Protein AF-A0A0Q9QYK3-F1 (afdb_monomer_lite)

Secondary structure (DSSP, 8-state):
-------SB---S-SS--B-HHHHHHHHHHHHHHHHTT--EEEE--SS---TTSTTTTTT--GGGGGGGTTT-HHHHHHHHHHHHHHHTSB-TTTSSBGGG-TTEEEEESS-S--GGG-BGGGS-HHHHHHHHHHHHHHHHHTTPPP-SS--SBSTT--THHHHHHHHHHHHHHHHHHHHHHHIIIIIT---S-B----S---HHHHHHHHHH-SSEEEEE-SS--------TTS------TTTS--GGGTT-HHHHHHPPPSSTT--TTTT-GGGGGGG--SSS-EEEEEE---TT-TTTTHHHHHHHHHHHHHT-SEEEES-S-SSGGGGTS-PPTT-S-SS--TT-HHHHHHHHHHHHHHHTT-SPPPS---EEEEETTEEEEE---------

Foldseek 3Di:
DPPAPDAQWDPPLELQIDGDVVRLLVVLVVLLVCVVVVHADEDEQDQFDFNCSHPPQVQKAGTRQSLLCLLPPPSSLSSLLNSCCVQQVDQRPSVRRRNLPDPSYAEYQSAADNQLQAAFCVRTHPVNQVSCLVVLQVVCVVVVHHGDDGDDRHLVPDDDPVNVSVLVVSLVSLLVSLQVSVCCSCPVVPRPHWYANLAEDDDPSSLVSCVRRTQAAHYEFELADWPAFDDDVPRFATDDDCLQRPALVCLPPPVSQVRRDDPDPPDGSVVRRLLVCLQSHDDPGAYEHPEYAYWPPDPHRLVRLLRNLASCLQQVHPYHDYFDQDDDPCLQPDQDDRRGRGIRHCRNPVSNVNSNVSSCCSNPVSVDPHDQFRWHFDQDPVGTDTDTDGDDDDDD

Sequence (396 aa):
MQDWAPGIFVQNGSTTPQLNPDKLDRLEYFIAKLKSKGIYVTIDMFHLYDFKNIPGLGEYAEGYNSPYLLPLLPQALDMWKKIADTWLSHVNPYTGLALKNDPVLVGVSPWNEALLQNMSLSGMKAPLRDYLLQDFNQYLASLGKPTITNFPVSYWDAWGEIKDQLTAYYSNKTINVSNAMRTYLKDQLGINAPIGGLNYLISPNVNYWRDQASDVYETHAYYQFSNQRFTDSIGSGYQYHPLKEPRLSMAFNSATAANYPKDWPTDTHFGTYYPALSFRQPYAEPFLLTEFQDTQPFKGREEVGIFNGAIGAYQGWDMMNRYSFGRDAGDGYNNLKLGAPEEFSIAGEPLAIMSETEASVIFCNEAIQAASPKFVFVWNAHGLATKVQPRKATLM

Structure (mmCIF, N/CA/C/O backbone):
data_AF-A0A0Q9QYK3-F1
#
_entry.id   AF-A0A0Q9QYK3-F1
#
loop_
_atom_site.group_PDB
_atom_site.id
_atom_site.type_symbol
_atom_site.label_atom_id
_atom_site.label_alt_id
_atom_site.label_comp_id
_atom_site.label_asym_id
_atom_site.label_entity_id
_atom_site.label_seq_id
_atom_site.pdbx_PDB_ins_code
_atom_site.Cartn_x
_atom_site.Cartn_y
_atom_site.Cartn_z
_atom_site.occupancy
_atom_site.B_iso_or_equiv
_atom_site.auth_seq_id
_atom_site.auth_comp_id
_atom_site.auth_asym_id
_atom_site.auth_atom_id
_atom_site.pdbx_PDB_model_num
ATOM 1 N N . MET A 1 1 ? -23.610 -3.312 -15.655 1.00 29.64 1 MET A N 1
ATOM 2 C CA . MET A 1 1 ? -22.430 -3.059 -14.811 1.00 29.64 1 MET A CA 1
ATOM 3 C C . MET A 1 1 ? -22.931 -2.231 -13.655 1.00 29.64 1 MET A C 1
ATOM 5 O O . MET A 1 1 ? -23.353 -1.112 -13.898 1.00 29.64 1 MET A O 1
ATOM 9 N N . GLN A 1 2 ? -23.056 -2.811 -12.460 1.00 31.30 2 GLN A N 1
ATOM 10 C CA . GLN A 1 2 ? -23.239 -1.969 -11.282 1.00 31.30 2 GLN A CA 1
ATOM 11 C C . GLN A 1 2 ? -21.996 -1.088 -11.207 1.00 31.30 2 GLN A C 1
ATOM 13 O O . GLN A 1 2 ? -20.885 -1.618 -11.251 1.00 31.30 2 GLN A O 1
ATOM 18 N N . ASP A 1 3 ? -22.192 0.228 -11.180 1.00 43.81 3 ASP A N 1
ATOM 19 C CA . ASP A 1 3 ? -21.154 1.154 -10.753 1.00 43.81 3 ASP A CA 1
ATOM 20 C C . ASP A 1 3 ? -20.629 0.610 -9.424 1.00 43.81 3 ASP A C 1
ATOM 22 O O . ASP A 1 3 ? -21.392 0.462 -8.464 1.00 43.81 3 ASP A O 1
ATOM 26 N N . TRP A 1 4 ? -19.364 0.191 -9.414 1.00 44.41 4 TRP A N 1
ATOM 27 C CA . TRP A 1 4 ? -18.626 -0.162 -8.209 1.00 44.41 4 TRP A CA 1
ATOM 28 C C . TRP A 1 4 ? -19.011 0.841 -7.117 1.00 44.41 4 TRP A C 1
ATOM 30 O O . TRP A 1 4 ? -18.978 2.055 -7.332 1.00 44.41 4 TRP A O 1
ATOM 40 N N . ALA A 1 5 ? -19.530 0.340 -5.996 1.00 54.00 5 ALA A N 1
ATOM 41 C CA . ALA A 1 5 ? -20.154 1.215 -5.019 1.00 54.00 5 ALA A CA 1
ATOM 42 C C . ALA A 1 5 ? -19.116 2.251 -4.549 1.00 54.00 5 ALA A C 1
ATOM 44 O O . ALA A 1 5 ? -18.051 1.840 -4.083 1.00 54.00 5 ALA A O 1
ATOM 45 N N . PRO A 1 6 ? -19.397 3.565 -4.660 1.00 68.19 6 PRO A N 1
ATOM 46 C CA . PRO A 1 6 ? -18.454 4.585 -4.231 1.00 68.19 6 PRO A CA 1
ATOM 47 C C . PRO A 1 6 ? -18.109 4.340 -2.761 1.00 68.19 6 PRO A C 1
ATOM 49 O O . PRO A 1 6 ? -18.978 3.936 -1.975 1.00 68.19 6 PRO A O 1
ATOM 52 N N . GLY A 1 7 ? -16.834 4.542 -2.417 1.00 81.81 7 GLY A N 1
ATOM 53 C CA . GLY A 1 7 ? -16.347 4.459 -1.042 1.00 81.81 7 GLY A CA 1
ATOM 54 C C . GLY A 1 7 ? -17.047 5.466 -0.120 1.00 81.81 7 GLY A C 1
ATOM 55 O O . GLY A 1 7 ? -18.062 6.072 -0.457 1.00 81.81 7 GLY A O 1
ATOM 56 N N . ILE A 1 8 ? -16.493 5.704 1.064 1.00 91.81 8 ILE A N 1
ATOM 57 C CA . ILE A 1 8 ? -17.100 6.627 2.041 1.00 91.81 8 ILE A CA 1
ATOM 58 C C . ILE A 1 8 ? -17.103 8.105 1.606 1.00 91.81 8 ILE A C 1
ATOM 60 O O . ILE A 1 8 ? -17.629 8.938 2.333 1.00 91.81 8 ILE A O 1
ATOM 64 N N . PHE A 1 9 ? -16.553 8.444 0.437 1.00 92.06 9 PHE A N 1
ATOM 65 C CA . PHE A 1 9 ? -16.518 9.801 -0.108 1.00 92.06 9 PHE A CA 1
ATOM 66 C C . PHE A 1 9 ? -17.396 9.949 -1.352 1.00 92.06 9 PHE A C 1
ATOM 68 O O . PHE A 1 9 ? -17.470 9.063 -2.205 1.00 92.06 9 PHE A O 1
ATOM 75 N N . VAL A 1 10 ? -18.023 11.116 -1.484 1.00 91.12 10 VAL A N 1
ATOM 76 C CA . VAL A 1 10 ? -18.776 11.515 -2.673 1.00 91.12 10 VAL A CA 1
ATOM 77 C C . VAL A 1 10 ? -17.813 12.038 -3.741 1.00 91.12 10 VAL A C 1
ATOM 79 O O . VAL A 1 10 ? -17.079 12.997 -3.513 1.00 91.12 10 VAL A O 1
ATOM 82 N N . GLN A 1 11 ? -17.862 11.453 -4.938 1.00 87.00 11 GLN A N 1
ATOM 83 C CA . GLN A 1 11 ? -17.072 11.878 -6.101 1.00 87.00 11 GLN A CA 1
ATOM 84 C C . GLN A 1 11 ? -17.740 13.055 -6.836 1.00 87.00 11 GLN A C 1
ATOM 86 O O . GLN A 1 11 ? -18.218 12.927 -7.960 1.00 87.00 11 GLN A O 1
ATOM 91 N N . ASN A 1 12 ? -17.808 14.212 -6.173 1.00 84.88 12 ASN A N 1
ATOM 92 C CA . ASN A 1 12 ? -18.510 15.415 -6.650 1.00 84.88 12 ASN A CA 1
ATOM 93 C C . ASN A 1 12 ? -17.634 16.391 -7.467 1.00 84.88 12 ASN A C 1
ATOM 95 O O . ASN A 1 12 ? -18.118 17.447 -7.868 1.00 84.88 12 ASN A O 1
ATOM 99 N N . GLY A 1 13 ? -16.350 16.080 -7.678 1.00 88.69 13 GLY A N 1
ATOM 100 C CA . GLY A 1 13 ? -15.408 16.971 -8.367 1.00 88.69 13 GLY A CA 1
ATOM 101 C C . GLY A 1 13 ? -15.002 18.223 -7.572 1.00 88.69 13 GLY A C 1
ATOM 102 O O . GLY A 1 13 ? -14.495 19.183 -8.142 1.00 88.69 13 GLY A O 1
ATOM 103 N N . SER A 1 14 ? -15.229 18.244 -6.257 1.00 91.75 14 SER A N 1
ATOM 104 C CA . SER A 1 14 ? -14.859 19.355 -5.378 1.00 91.75 14 SER A CA 1
ATOM 105 C C . SER A 1 14 ? -13.476 19.156 -4.759 1.00 91.75 14 SER A C 1
ATOM 107 O O . SER A 1 14 ? -13.113 18.054 -4.358 1.00 91.75 14 SER A O 1
ATOM 109 N N . THR A 1 15 ? -12.731 20.248 -4.571 1.00 93.38 15 THR A N 1
ATOM 110 C CA . THR A 1 15 ? -11.494 20.266 -3.762 1.00 93.38 15 THR A CA 1
ATOM 111 C C . THR A 1 15 ? -11.761 20.310 -2.250 1.00 93.38 15 THR A C 1
ATOM 113 O O . THR A 1 15 ? -10.822 20.428 -1.454 1.00 93.38 15 THR A O 1
ATOM 116 N N . THR A 1 16 ? -13.034 20.226 -1.856 1.00 94.94 16 THR A N 1
ATOM 117 C CA . THR A 1 16 ? -13.504 20.008 -0.486 1.00 94.94 16 THR A CA 1
ATOM 118 C C . THR A 1 16 ? -14.170 18.631 -0.423 1.00 94.94 16 THR A C 1
ATOM 120 O O . THR A 1 16 ? -15.274 18.479 -0.963 1.00 94.94 16 THR A O 1
ATOM 123 N N . PRO A 1 17 ? -13.526 17.633 0.208 1.00 93.44 17 PRO A N 1
ATOM 124 C CA . PRO A 1 17 ? -14.074 16.288 0.343 1.00 93.44 17 PRO A CA 1
ATOM 125 C C . PRO A 1 17 ? -15.424 16.294 1.062 1.00 93.44 17 PRO A C 1
ATOM 127 O O . PRO A 1 17 ? -15.648 17.070 1.989 1.00 93.44 17 PRO A O 1
ATOM 130 N N . GLN A 1 18 ? -16.323 15.409 0.641 1.00 94.25 18 GLN A N 1
ATOM 131 C CA . GLN A 1 18 ? -17.619 15.207 1.284 1.00 94.25 18 GLN A CA 1
ATOM 132 C C . GLN A 1 18 ? -17.818 13.725 1.567 1.00 94.25 18 GLN A C 1
ATOM 134 O O . GLN A 1 18 ? -17.600 12.890 0.689 1.00 94.25 18 GLN A O 1
ATOM 139 N N . LEU A 1 19 ? -18.237 13.407 2.789 1.00 94.88 19 LEU A N 1
ATOM 140 C CA . LEU A 1 19 ? -18.537 12.040 3.193 1.00 94.88 19 LEU A CA 1
ATOM 141 C C . LEU A 1 19 ? -19.908 11.621 2.658 1.00 94.88 19 LEU A C 1
ATOM 143 O O . LEU A 1 19 ? -20.856 12.405 2.647 1.00 94.88 19 LEU A O 1
ATOM 147 N N . ASN A 1 20 ? -20.009 10.371 2.220 1.00 94.25 20 ASN A N 1
ATOM 148 C CA . ASN A 1 20 ? -21.273 9.733 1.901 1.00 94.25 20 ASN A CA 1
ATOM 149 C C . ASN A 1 20 ? -21.895 9.216 3.213 1.00 94.25 20 ASN A C 1
ATOM 151 O O . ASN A 1 20 ? -21.353 8.261 3.777 1.00 94.25 20 ASN A O 1
ATOM 155 N N . PRO A 1 21 ? -23.009 9.801 3.695 1.00 94.88 21 PRO A N 1
ATOM 156 C CA . PRO A 1 21 ? -23.555 9.478 5.012 1.00 94.88 21 PRO A CA 1
ATOM 157 C C . PRO A 1 21 ? -23.968 8.007 5.134 1.00 94.88 21 PRO A C 1
ATOM 159 O O . PRO A 1 21 ? -23.659 7.375 6.136 1.00 94.88 21 PRO A O 1
ATOM 162 N N . ASP A 1 22 ? -24.572 7.423 4.095 1.00 93.12 22 ASP A N 1
ATOM 163 C CA . ASP A 1 22 ? -25.049 6.034 4.132 1.00 93.12 22 ASP A CA 1
ATOM 164 C C . ASP A 1 22 ? -23.900 5.019 4.164 1.00 93.12 22 ASP A C 1
ATOM 166 O O . ASP A 1 22 ? -24.022 3.932 4.732 1.00 93.12 22 ASP A O 1
ATOM 170 N N . LYS A 1 23 ? -22.783 5.330 3.495 1.00 92.06 23 LYS A N 1
ATOM 171 C CA . LYS A 1 23 ? -21.592 4.466 3.485 1.00 92.06 23 LYS A CA 1
ATOM 172 C C . LYS A 1 23 ? -20.792 4.620 4.766 1.00 92.06 23 LYS A C 1
ATOM 174 O O . LYS A 1 23 ? -20.325 3.617 5.306 1.00 92.06 23 LYS A O 1
ATOM 179 N N . LEU A 1 24 ? -20.661 5.857 5.237 1.00 95.56 24 LEU A N 1
ATOM 180 C CA . LEU A 1 24 ? -19.980 6.165 6.479 1.00 95.56 24 LEU A CA 1
ATOM 181 C C . LEU A 1 24 ? -20.694 5.513 7.666 1.00 95.56 24 LEU A C 1
ATOM 183 O O . LEU A 1 24 ? -20.035 4.812 8.422 1.00 95.56 24 LEU A O 1
ATOM 187 N N . ASP A 1 25 ? -22.023 5.624 7.758 1.00 96.81 25 ASP A N 1
ATOM 188 C CA . ASP A 1 25 ? -22.822 5.008 8.827 1.00 96.81 25 ASP A CA 1
ATOM 189 C C . ASP A 1 25 ? -22.571 3.494 8.947 1.00 96.81 25 ASP A C 1
ATOM 191 O O . ASP A 1 25 ? -22.323 2.982 10.038 1.00 96.81 25 ASP A O 1
ATOM 195 N N . ARG A 1 26 ? -22.524 2.773 7.817 1.00 94.56 26 ARG A N 1
ATOM 196 C CA . ARG A 1 26 ? -22.238 1.326 7.795 1.00 94.56 26 ARG A CA 1
ATOM 197 C C . ARG A 1 26 ? -20.837 0.999 8.305 1.00 94.56 26 ARG A C 1
ATOM 199 O O . ARG A 1 26 ? -20.679 0.054 9.079 1.00 94.56 26 ARG A O 1
ATOM 206 N N . LEU A 1 27 ? -19.828 1.750 7.858 1.00 94.88 27 LEU A N 1
ATOM 207 C CA . LEU A 1 27 ? -18.443 1.557 8.291 1.00 94.88 27 LEU A CA 1
ATOM 208 C C . LEU A 1 27 ? -18.290 1.880 9.781 1.00 94.88 27 LEU A C 1
ATOM 210 O O . LEU A 1 27 ? -17.687 1.114 10.527 1.00 94.88 27 LEU A O 1
ATOM 214 N N . GLU A 1 28 ? -18.870 2.986 10.229 1.00 97.62 28 GLU A N 1
ATOM 215 C CA . GLU A 1 28 ? -18.795 3.451 11.609 1.00 97.62 28 GLU A CA 1
ATOM 216 C C . GLU A 1 28 ? -19.538 2.526 12.574 1.00 97.62 28 GLU A C 1
ATOM 218 O O . GLU A 1 28 ? -19.016 2.224 13.653 1.00 97.62 28 GLU A O 1
ATOM 223 N N . TYR A 1 29 ? -20.695 1.998 12.168 1.00 98.12 29 TYR A N 1
ATOM 224 C CA . TYR A 1 29 ? -21.390 0.946 12.903 1.00 98.12 29 TYR A CA 1
ATOM 225 C C . TYR A 1 29 ? -20.541 -0.324 12.997 1.00 98.12 29 TYR A C 1
ATOM 227 O O . TYR A 1 29 ? -20.435 -0.919 14.072 1.00 98.12 29 TYR A O 1
ATOM 235 N N . PHE A 1 30 ? -19.903 -0.735 11.896 1.00 96.50 30 PHE A N 1
ATOM 236 C CA . PHE A 1 30 ? -19.028 -1.904 11.884 1.00 96.50 30 PHE A CA 1
ATOM 237 C C . PHE A 1 30 ? -17.839 -1.732 12.838 1.00 96.50 30 PHE A C 1
ATOM 239 O O . PHE A 1 30 ? -17.637 -2.582 13.706 1.00 96.50 30 PHE A O 1
ATOM 246 N N . ILE A 1 31 ? -17.132 -0.599 12.776 1.00 98.12 31 ILE A N 1
ATOM 247 C CA . ILE A 1 31 ? -16.040 -0.262 13.704 1.00 98.12 31 ILE A CA 1
ATOM 248 C C . ILE A 1 31 ? -16.537 -0.271 15.155 1.00 98.12 31 ILE A C 1
ATOM 250 O O . ILE A 1 31 ? -15.885 -0.844 16.027 1.00 98.12 31 ILE A O 1
ATOM 254 N N . ALA A 1 32 ? -17.717 0.290 15.433 1.00 98.56 32 ALA A N 1
ATOM 255 C CA . ALA A 1 32 ? -18.291 0.274 16.777 1.00 98.56 32 ALA A CA 1
ATOM 256 C C . ALA A 1 32 ? -18.587 -1.152 17.274 1.00 98.56 32 ALA A C 1
ATOM 258 O O . ALA A 1 32 ? -18.394 -1.452 18.457 1.00 98.56 32 ALA A O 1
ATOM 259 N N . LYS A 1 33 ? -19.018 -2.059 16.387 1.00 98.38 33 LYS A N 1
ATOM 260 C CA . LYS A 1 33 ? -19.218 -3.474 16.729 1.00 98.38 33 LYS A CA 1
ATOM 261 C C . LYS A 1 33 ? -17.909 -4.204 16.977 1.00 98.38 33 LYS A C 1
ATOM 263 O O . LYS A 1 33 ? -17.840 -4.903 17.988 1.00 98.38 33 LYS A O 1
ATOM 268 N N . LEU A 1 34 ? -16.887 -3.992 16.151 1.00 97.94 34 LEU A N 1
ATOM 269 C CA . LEU A 1 34 ? -15.541 -4.520 16.392 1.00 97.94 34 LEU A CA 1
ATOM 270 C C . LEU A 1 34 ? -15.011 -4.050 17.753 1.00 97.94 34 LEU A C 1
ATOM 272 O O . LEU A 1 34 ? -14.689 -4.874 18.611 1.00 97.94 34 LEU A O 1
ATOM 276 N N . LYS A 1 35 ? -15.088 -2.742 18.020 1.00 98.00 35 LYS A N 1
ATOM 277 C CA . LYS A 1 35 ? -14.704 -2.140 19.301 1.00 98.00 35 LYS A CA 1
ATOM 278 C C . LYS A 1 35 ? -15.437 -2.762 20.488 1.00 98.00 35 LYS A C 1
ATOM 280 O O . LYS A 1 35 ? -14.810 -3.108 21.485 1.00 98.00 35 LYS A O 1
ATOM 285 N N . SER A 1 36 ? -16.754 -2.966 20.386 1.00 97.94 36 SER A N 1
ATOM 286 C CA . SER A 1 36 ? -17.555 -3.588 21.458 1.00 97.94 36 SER A CA 1
ATOM 287 C C . SER A 1 36 ? -17.149 -5.032 21.786 1.00 97.94 36 SER A C 1
ATOM 289 O O . SER A 1 36 ? -17.568 -5.577 22.807 1.00 97.94 36 SER A O 1
ATOM 291 N N . LYS A 1 37 ? -16.356 -5.660 20.910 1.00 97.88 37 LYS A N 1
ATOM 292 C CA . LYS A 1 37 ? -15.805 -7.008 21.058 1.00 97.88 37 LYS A CA 1
ATOM 293 C C . LYS A 1 37 ? -14.301 -7.014 21.340 1.00 97.88 37 LYS A C 1
ATOM 295 O O . LYS A 1 37 ? -13.725 -8.092 21.394 1.00 97.88 37 LYS A O 1
ATOM 300 N N . GLY A 1 38 ? -13.680 -5.848 21.533 1.00 96.38 38 GLY A N 1
ATOM 301 C CA . GLY A 1 38 ? -12.234 -5.735 21.732 1.00 96.38 38 GLY A CA 1
ATOM 302 C C . GLY A 1 38 ? -11.418 -6.029 20.471 1.00 96.38 38 GLY A C 1
ATOM 303 O O . GLY A 1 38 ? -10.250 -6.382 20.580 1.00 96.38 38 GLY A O 1
ATOM 304 N N . ILE A 1 39 ? -12.026 -5.916 19.287 1.00 95.62 39 ILE A N 1
ATOM 305 C CA . ILE A 1 39 ? -11.339 -6.082 18.005 1.00 95.62 39 ILE A CA 1
ATOM 306 C C . ILE A 1 39 ? -10.904 -4.700 17.519 1.00 95.62 39 ILE A C 1
ATOM 308 O O . ILE A 1 39 ? -11.733 -3.800 17.357 1.00 95.62 39 ILE A O 1
ATOM 312 N N . TYR A 1 40 ? -9.602 -4.547 17.309 1.00 95.94 40 TYR A N 1
ATOM 313 C CA . TYR A 1 40 ? -8.972 -3.323 16.826 1.00 95.94 40 TYR A CA 1
ATOM 314 C C . TYR A 1 40 ? -8.988 -3.254 15.296 1.00 95.94 40 TYR A C 1
ATOM 316 O O . TYR A 1 40 ? -9.207 -4.259 14.620 1.00 95.94 40 TYR A O 1
ATOM 324 N N . VAL A 1 41 ? -8.759 -2.062 14.746 1.00 96.25 41 VAL A N 1
ATOM 325 C CA . VAL A 1 41 ? -8.758 -1.818 13.301 1.00 96.25 41 VAL A CA 1
ATOM 326 C C . VAL A 1 41 ? -7.456 -1.178 12.843 1.00 96.25 41 VAL A C 1
ATOM 328 O O . VAL A 1 41 ? -6.934 -0.256 13.472 1.00 96.25 41 VAL A O 1
ATOM 331 N N . THR A 1 42 ? -6.974 -1.636 11.693 1.00 94.81 42 THR A N 1
ATOM 332 C CA . THR A 1 42 ? -6.018 -0.904 10.864 1.00 94.81 42 THR A CA 1
ATOM 333 C C . THR A 1 42 ? -6.737 -0.398 9.631 1.00 94.81 42 THR A C 1
ATOM 335 O O . THR A 1 42 ? -7.579 -1.109 9.081 1.00 94.81 42 THR A O 1
ATOM 338 N N . ILE A 1 43 ? -6.415 0.809 9.185 1.00 93.69 43 ILE A N 1
ATOM 339 C CA . ILE A 1 43 ? -7.058 1.397 8.009 1.00 93.69 43 ILE A CA 1
ATOM 340 C C . ILE A 1 43 ? -6.042 1.649 6.909 1.00 93.69 43 ILE A C 1
ATOM 342 O O . ILE A 1 43 ? -4.946 2.140 7.172 1.00 93.69 43 ILE A O 1
ATOM 346 N N . ASP A 1 44 ? -6.454 1.374 5.677 1.00 91.25 44 ASP A N 1
ATOM 347 C CA . ASP A 1 44 ? -5.857 1.988 4.503 1.00 91.25 44 ASP A CA 1
ATOM 348 C C . ASP A 1 44 ? -6.697 3.197 4.098 1.00 91.25 44 ASP A C 1
ATOM 350 O O . ASP A 1 44 ? -7.910 3.096 3.889 1.00 91.25 44 ASP A O 1
ATOM 354 N N . MET A 1 45 ? -6.065 4.364 4.059 1.00 88.62 45 MET A N 1
ATOM 355 C CA . MET A 1 45 ? -6.756 5.619 3.799 1.00 88.62 45 MET A CA 1
ATOM 356 C C . MET A 1 45 ? -6.935 5.911 2.318 1.00 88.62 45 MET A C 1
ATOM 358 O O . MET A 1 45 ? -7.871 6.625 1.947 1.00 88.62 45 MET A O 1
ATOM 362 N N . PHE A 1 46 ? -6.010 5.446 1.478 1.00 86.12 46 PHE A N 1
ATOM 363 C CA . PHE A 1 46 ? -5.895 5.948 0.120 1.00 86.12 46 PHE A CA 1
ATOM 364 C C . PHE A 1 46 ? -5.352 4.886 -0.836 1.00 86.12 46 PHE A C 1
ATOM 366 O O . PHE A 1 46 ? -4.151 4.798 -1.094 1.00 86.12 46 PHE A O 1
ATOM 373 N N . HIS A 1 47 ? -6.286 4.152 -1.442 1.00 82.56 47 HIS A N 1
ATOM 374 C CA . HIS A 1 47 ? -6.016 3.244 -2.556 1.00 82.56 47 HIS A CA 1
ATOM 375 C C . HIS A 1 47 ? -6.765 3.659 -3.835 1.00 82.56 47 HIS A C 1
ATOM 377 O O . HIS A 1 47 ? -6.140 3.933 -4.853 1.00 82.56 47 HIS A O 1
ATOM 383 N N . LEU A 1 48 ? -8.102 3.764 -3.782 1.00 82.00 48 LEU A N 1
ATOM 384 C CA . LEU A 1 48 ? -8.964 3.930 -4.972 1.00 82.00 48 LEU A CA 1
ATOM 385 C C . LEU A 1 48 ? -9.678 5.281 -5.066 1.00 82.00 48 LEU A C 1
ATOM 387 O O . LEU A 1 48 ? -10.701 5.401 -5.743 1.00 82.00 48 LEU A O 1
ATOM 391 N N . TYR A 1 49 ? -9.191 6.305 -4.368 1.00 87.75 49 TYR A N 1
ATOM 392 C CA . TYR A 1 49 ? -9.786 7.629 -4.503 1.00 87.75 49 TYR A CA 1
ATOM 393 C C . TYR A 1 49 ? -9.384 8.237 -5.853 1.00 87.75 49 TYR A C 1
ATOM 395 O O . TYR A 1 49 ? -8.220 8.565 -6.088 1.00 87.75 49 TYR A O 1
ATOM 403 N N . ASP A 1 50 ? -10.367 8.393 -6.737 1.00 91.62 50 ASP A N 1
ATOM 404 C CA . ASP A 1 50 ? -10.166 8.905 -8.089 1.00 91.62 50 ASP A CA 1
ATOM 405 C C . ASP A 1 50 ? -10.115 10.443 -8.103 1.00 91.62 50 ASP A C 1
ATOM 407 O O . ASP A 1 50 ? -11.002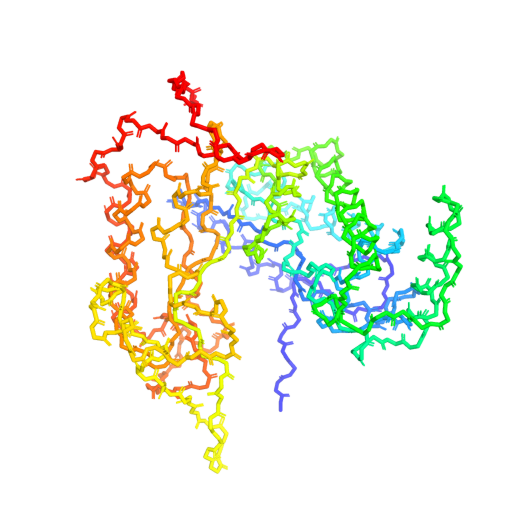 11.123 -7.587 1.00 91.62 50 ASP A O 1
ATOM 411 N N . PHE A 1 51 ? -9.081 11.007 -8.724 1.00 93.50 51 PHE A N 1
ATOM 412 C CA . PHE A 1 51 ? -8.940 12.448 -8.925 1.00 93.50 51 PHE A CA 1
ATOM 413 C C . PHE A 1 51 ? -9.499 12.947 -10.261 1.00 93.50 51 PHE A C 1
ATOM 415 O O . PHE A 1 51 ? -9.419 14.145 -10.528 1.00 93.50 51 PHE A O 1
ATOM 422 N N . LYS A 1 52 ? -10.102 12.081 -11.085 1.00 92.69 52 LYS A N 1
ATOM 423 C CA . LYS A 1 52 ? -10.615 12.386 -12.431 1.00 92.69 52 LYS A CA 1
ATOM 424 C C . LYS A 1 52 ? -11.380 13.701 -12.547 1.00 92.69 52 LYS A C 1
ATOM 426 O O . LYS A 1 52 ? -11.201 14.423 -13.524 1.00 92.69 52 LYS A O 1
ATOM 431 N N . ASN A 1 53 ? -12.224 14.005 -11.562 1.00 92.31 53 ASN A N 1
ATOM 432 C CA . ASN A 1 53 ? -13.078 15.193 -11.566 1.00 92.31 53 ASN A CA 1
ATOM 433 C C . ASN A 1 53 ? -12.555 16.324 -10.669 1.00 92.31 53 ASN A C 1
ATOM 435 O O . ASN A 1 53 ? -13.228 17.340 -10.538 1.00 92.31 53 ASN A O 1
ATOM 439 N N . ILE A 1 54 ? -11.392 16.166 -10.030 1.00 95.44 54 ILE A N 1
ATOM 440 C CA . ILE A 1 54 ? -10.834 17.162 -9.113 1.00 95.44 54 ILE A CA 1
ATOM 441 C C . ILE A 1 54 ? -10.052 18.217 -9.916 1.00 95.44 54 ILE A C 1
ATOM 443 O O . ILE A 1 54 ? -9.077 17.861 -10.590 1.00 95.44 54 ILE A O 1
ATOM 447 N N . PRO A 1 55 ? -10.431 19.509 -9.852 1.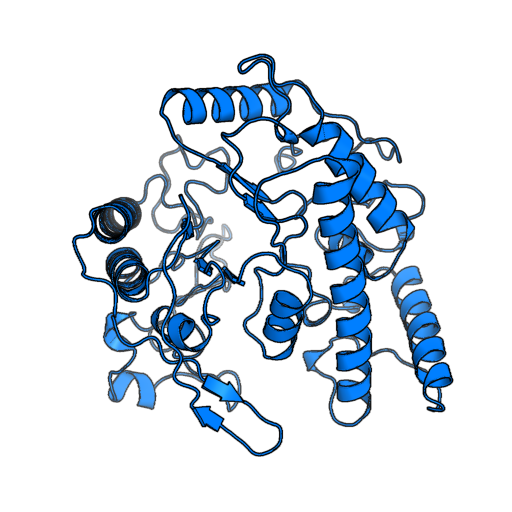00 94.69 55 PRO A N 1
ATOM 448 C CA . PRO A 1 55 ? -9.720 20.585 -10.536 1.00 94.69 55 PRO A CA 1
ATOM 449 C C . PRO A 1 55 ? -8.230 20.606 -10.184 1.00 94.69 55 PRO A C 1
ATOM 451 O O . PRO A 1 55 ? -7.863 20.525 -9.013 1.00 94.69 55 PRO A O 1
ATOM 454 N N . GLY A 1 56 ? -7.373 20.700 -11.203 1.00 94.62 56 GLY A N 1
ATOM 455 C CA . GLY A 1 56 ? -5.915 20.664 -11.051 1.00 94.62 56 GLY A CA 1
ATOM 456 C C . GLY A 1 56 ? -5.316 19.266 -10.849 1.00 94.62 56 GLY A C 1
ATOM 457 O O . GLY A 1 56 ? -4.102 19.133 -10.779 1.00 94.62 56 GLY A O 1
ATOM 458 N N . LEU A 1 57 ? -6.114 18.199 -10.749 1.00 96.81 57 LEU A N 1
ATOM 459 C CA . LEU A 1 57 ? -5.596 16.827 -10.619 1.00 96.81 57 LEU A CA 1
ATOM 460 C C . LEU A 1 57 ? -6.105 15.908 -11.727 1.00 96.81 57 LEU A C 1
ATOM 462 O O . LEU A 1 57 ? -5.327 15.151 -12.307 1.00 96.81 57 LEU A O 1
ATOM 466 N N . GLY A 1 58 ? -7.386 16.021 -12.079 1.00 96.19 58 GLY A N 1
ATOM 467 C CA . GLY A 1 58 ? -8.023 15.183 -13.093 1.00 96.19 58 GLY A CA 1
ATOM 468 C C . GLY A 1 58 ? -7.434 15.317 -14.498 1.00 96.19 58 GLY A C 1
ATOM 469 O O . GLY A 1 58 ? -7.594 14.419 -15.322 1.00 96.19 58 GLY A O 1
ATOM 470 N N . GLU A 1 59 ? -6.712 16.401 -14.785 1.00 96.56 59 GLU A N 1
ATOM 471 C CA . GLU A 1 59 ? -5.988 16.594 -16.050 1.00 96.56 59 GLU A CA 1
ATOM 472 C C . GLU A 1 59 ? -4.718 15.730 -16.168 1.00 96.56 59 GLU A C 1
ATOM 474 O O . GLU A 1 59 ? -4.258 15.468 -17.279 1.00 96.56 59 GLU A O 1
ATOM 479 N N . TYR A 1 60 ? -4.187 15.240 -15.042 1.00 97.19 60 TYR A N 1
ATOM 480 C CA . TYR A 1 60 ? -2.933 14.487 -14.972 1.00 97.19 60 TYR A CA 1
ATOM 481 C C . TYR A 1 60 ? -3.150 12.968 -14.948 1.00 97.19 60 TYR A C 1
ATOM 483 O O . TYR A 1 60 ? -2.450 12.228 -15.644 1.00 97.19 60 TYR A O 1
ATOM 491 N N . ALA A 1 61 ? -4.132 12.493 -14.177 1.00 95.50 61 ALA A N 1
ATOM 492 C CA . ALA A 1 61 ? -4.437 11.070 -14.030 1.00 95.50 61 ALA A CA 1
ATOM 493 C C . ALA A 1 61 ? -5.895 10.828 -13.604 1.00 95.50 61 ALA A C 1
ATOM 495 O O . ALA A 1 61 ? -6.584 11.738 -13.146 1.00 95.50 61 ALA A O 1
ATOM 496 N N . GLU A 1 62 ? -6.357 9.587 -13.752 1.00 93.94 62 GLU A N 1
ATOM 497 C CA . GLU A 1 62 ? -7.678 9.122 -13.314 1.00 93.94 62 GLU A CA 1
ATOM 498 C C . GLU A 1 62 ? -7.640 7.654 -12.869 1.00 93.94 62 GLU A C 1
ATOM 500 O O . GLU A 1 62 ? -6.697 6.921 -13.185 1.00 93.94 62 GLU A O 1
ATOM 505 N N . GLY A 1 63 ? -8.670 7.225 -12.144 1.00 90.81 63 GLY A N 1
ATOM 506 C CA . GLY A 1 63 ? -8.828 5.869 -11.628 1.00 90.81 63 GLY A CA 1
ATOM 507 C C . GLY A 1 63 ? -7.643 5.429 -10.766 1.00 90.81 63 GLY A C 1
ATOM 508 O O . GLY A 1 63 ? -7.126 6.190 -9.949 1.00 90.81 63 GLY A O 1
ATOM 509 N N . TYR A 1 64 ? -7.165 4.206 -11.003 1.00 89.94 64 TYR A N 1
ATOM 510 C CA . TYR A 1 64 ? -6.007 3.616 -10.316 1.00 89.94 64 TYR A CA 1
ATOM 511 C C . TYR A 1 64 ? -4.698 4.398 -10.502 1.00 89.94 64 TYR A C 1
ATOM 513 O O . TYR A 1 64 ? -3.736 4.159 -9.780 1.00 89.94 64 TYR A O 1
ATOM 521 N N . ASN A 1 65 ? -4.646 5.344 -11.446 1.00 93.50 65 ASN A N 1
ATOM 522 C CA . ASN A 1 65 ? -3.463 6.167 -11.659 1.00 93.50 65 ASN A CA 1
ATOM 523 C C . ASN A 1 65 ? -3.431 7.429 -10.778 1.00 93.50 65 ASN A C 1
ATOM 525 O O . ASN A 1 65 ? -2.376 8.042 -10.629 1.00 93.50 65 ASN A O 1
ATOM 529 N N . SER A 1 66 ? -4.559 7.832 -10.184 1.00 94.44 66 SER A N 1
ATOM 530 C CA . SER A 1 66 ? -4.646 9.038 -9.351 1.00 94.44 66 SER A CA 1
ATOM 531 C C . SER A 1 66 ? -3.709 9.045 -8.132 1.00 94.44 66 SER A C 1
ATOM 533 O O . SER A 1 66 ? -3.091 10.086 -7.893 1.00 94.44 66 SER A O 1
ATOM 535 N N . PRO A 1 67 ? -3.512 7.936 -7.391 1.00 93.69 67 PRO A N 1
ATOM 536 C CA . PRO A 1 67 ? -2.592 7.919 -6.253 1.00 93.69 67 PRO A CA 1
ATOM 537 C C . PRO A 1 67 ? -1.126 8.225 -6.607 1.00 93.69 67 PRO A C 1
ATOM 539 O O . PRO A 1 67 ? -0.405 8.754 -5.765 1.00 93.69 67 PRO A O 1
ATOM 542 N N . TYR A 1 68 ? -0.677 7.982 -7.846 1.00 95.38 68 TYR A N 1
ATOM 543 C CA . TYR A 1 68 ? 0.690 8.331 -8.268 1.00 95.38 68 TYR A CA 1
ATOM 544 C C . TYR A 1 68 ? 0.943 9.843 -8.324 1.00 95.38 68 TYR A C 1
ATOM 546 O O . TYR A 1 68 ? 2.095 10.268 -8.372 1.00 95.38 68 TYR A O 1
ATOM 554 N N . LEU A 1 69 ? -0.107 10.673 -8.290 1.00 96.75 69 LEU A N 1
ATOM 555 C CA . LEU A 1 69 ? 0.048 12.127 -8.244 1.00 96.75 69 LEU A CA 1
ATOM 556 C C . LEU A 1 69 ? 0.564 12.624 -6.888 1.00 96.75 69 LEU A C 1
ATOM 558 O O . LEU A 1 69 ? 1.154 13.700 -6.840 1.00 96.75 69 LEU A O 1
ATOM 562 N N . LEU A 1 70 ? 0.378 11.860 -5.804 1.00 96.38 70 LEU A N 1
ATOM 563 C CA . LEU A 1 70 ? 0.752 12.249 -4.437 1.00 96.38 70 LEU A CA 1
ATOM 564 C C . LEU A 1 70 ? 2.235 12.641 -4.298 1.00 96.38 70 LEU A C 1
ATOM 566 O O . LEU A 1 70 ? 2.501 13.748 -3.829 1.00 96.38 70 LEU A O 1
ATOM 570 N N . PRO A 1 71 ? 3.210 11.814 -4.729 1.00 96.25 71 PRO A N 1
ATOM 571 C CA . PRO A 1 71 ? 4.624 12.191 -4.675 1.00 96.25 71 PRO A CA 1
ATOM 572 C C . PRO A 1 71 ? 5.024 13.271 -5.690 1.00 96.25 71 PRO A C 1
ATOM 574 O O . PRO A 1 71 ? 6.128 13.803 -5.594 1.00 96.25 71 PRO A O 1
ATOM 577 N N . LEU A 1 72 ? 4.179 13.579 -6.679 1.00 97.06 72 LEU A N 1
ATOM 578 C CA . LEU A 1 72 ? 4.548 14.409 -7.829 1.00 97.06 72 LEU A CA 1
ATOM 579 C C . LEU A 1 72 ? 4.016 15.838 -7.728 1.00 97.06 72 LEU A C 1
ATOM 581 O O . LEU A 1 72 ? 4.743 16.771 -8.056 1.00 97.06 72 LEU A O 1
ATOM 585 N N . LEU A 1 73 ? 2.775 16.015 -7.272 1.00 97.06 73 LEU A N 1
ATOM 586 C CA . LEU A 1 73 ? 2.065 17.291 -7.298 1.00 97.06 73 LEU A CA 1
ATOM 587 C C . LEU A 1 73 ? 1.695 17.740 -5.875 1.00 97.06 73 LEU A C 1
ATOM 589 O O . LEU A 1 73 ? 0.941 17.038 -5.198 1.00 97.06 73 LEU A O 1
ATOM 593 N N . PRO A 1 74 ? 2.111 18.941 -5.427 1.00 96.56 74 PRO A N 1
ATOM 594 C CA . PRO A 1 74 ? 1.754 19.454 -4.100 1.00 96.56 74 PRO A CA 1
ATOM 595 C C . PRO A 1 74 ? 0.240 19.484 -3.841 1.00 96.56 74 PRO A C 1
ATOM 597 O O . PRO A 1 74 ? -0.217 19.102 -2.766 1.00 96.56 74 PRO A O 1
ATOM 600 N N . GLN A 1 75 ? -0.555 19.839 -4.857 1.00 97.00 75 GLN A N 1
ATOM 601 C CA . GLN A 1 75 ? -2.016 19.879 -4.746 1.00 97.00 75 GLN A CA 1
ATOM 602 C C . GLN A 1 75 ? -2.661 18.501 -4.508 1.00 97.00 75 GLN A C 1
ATOM 604 O O . GLN A 1 75 ? -3.752 18.434 -3.943 1.00 97.00 75 GLN A O 1
ATOM 609 N N . ALA A 1 76 ? -1.995 17.402 -4.886 1.00 97.31 76 ALA A N 1
ATOM 610 C CA . ALA A 1 76 ? -2.469 16.051 -4.586 1.00 97.31 76 ALA A CA 1
ATOM 611 C C . ALA A 1 76 ? -2.315 15.748 -3.090 1.00 97.31 76 ALA A C 1
ATOM 613 O O . ALA A 1 76 ? -3.253 15.252 -2.466 1.00 97.31 76 ALA A O 1
ATOM 614 N N . LEU A 1 77 ? -1.171 16.111 -2.497 1.00 97.62 77 LEU A N 1
ATOM 615 C CA . LEU A 1 77 ? -0.950 15.997 -1.054 1.00 97.62 77 LEU A CA 1
ATOM 616 C C . LEU A 1 77 ? -1.914 16.895 -0.263 1.00 97.62 77 LEU A C 1
ATOM 618 O O . LEU A 1 77 ? -2.445 16.468 0.758 1.00 97.62 77 LEU A O 1
ATOM 622 N N . ASP A 1 78 ? -2.185 18.115 -0.727 1.00 97.88 78 ASP A N 1
ATOM 623 C CA . ASP A 1 78 ? -3.152 19.000 -0.065 1.00 97.88 78 ASP A CA 1
ATOM 624 C C . ASP A 1 78 ? -4.579 18.443 -0.119 1.00 97.88 78 ASP A C 1
ATOM 626 O O . ASP A 1 78 ? -5.315 18.524 0.868 1.00 97.88 78 ASP A O 1
ATOM 630 N N . MET A 1 79 ? -4.969 17.831 -1.241 1.00 96.75 79 MET A N 1
ATOM 631 C CA . MET A 1 79 ? -6.242 17.118 -1.340 1.00 96.75 79 MET A CA 1
ATOM 632 C C . MET A 1 79 ? -6.281 15.920 -0.384 1.00 96.75 79 MET A C 1
ATOM 634 O O . MET A 1 79 ? -7.254 15.758 0.351 1.00 96.75 79 MET A O 1
ATOM 638 N N . TRP A 1 80 ? -5.209 15.126 -0.328 1.00 97.50 80 TRP A N 1
ATOM 639 C CA . TRP A 1 80 ? -5.085 14.003 0.601 1.00 97.50 80 TRP A CA 1
ATOM 640 C C . TRP A 1 80 ? -5.218 14.442 2.066 1.00 97.50 80 TRP A C 1
ATOM 642 O O . TRP A 1 80 ? -5.982 13.834 2.810 1.00 97.50 80 TRP A O 1
ATOM 652 N N . LYS A 1 81 ? -4.572 15.546 2.473 1.00 98.25 81 LYS A N 1
ATOM 653 C CA . LYS A 1 81 ? -4.681 16.091 3.841 1.00 98.25 81 LYS A CA 1
ATOM 654 C C . LYS A 1 81 ? -6.125 16.432 4.198 1.00 98.25 81 LYS A C 1
ATOM 656 O O . LYS A 1 81 ? -6.597 16.061 5.268 1.00 98.25 81 LYS A O 1
ATOM 661 N N . LYS A 1 82 ? -6.852 17.084 3.282 1.00 97.44 82 LYS A N 1
ATOM 662 C CA . LYS A 1 82 ? -8.276 17.399 3.474 1.00 97.44 82 LYS A CA 1
ATOM 663 C C . LYS A 1 82 ? -9.129 16.138 3.586 1.00 97.44 82 LYS A C 1
ATOM 665 O O . LYS A 1 82 ? -10.037 16.107 4.409 1.00 97.44 82 LYS A O 1
ATOM 670 N N . ILE A 1 83 ? -8.863 15.118 2.765 1.00 95.88 83 ILE A N 1
ATOM 671 C CA . ILE A 1 83 ? -9.570 13.826 2.805 1.00 95.88 83 ILE A CA 1
ATOM 672 C C . ILE A 1 83 ? -9.342 13.164 4.166 1.00 95.88 83 ILE A C 1
ATOM 674 O O . ILE A 1 83 ? -10.305 12.766 4.824 1.00 95.88 83 ILE A O 1
ATOM 678 N N . ALA A 1 84 ? -8.083 13.113 4.606 1.00 97.50 84 ALA A N 1
ATOM 679 C CA . ALA A 1 84 ? -7.689 12.540 5.882 1.00 97.50 84 ALA A CA 1
ATOM 680 C C . ALA A 1 84 ? -8.360 13.245 7.064 1.00 97.50 84 ALA A C 1
ATOM 682 O O . ALA A 1 84 ? -8.992 12.581 7.882 1.00 97.50 84 ALA A O 1
ATOM 683 N N . ASP A 1 85 ? -8.290 14.575 7.128 1.00 98.38 85 ASP A N 1
ATOM 684 C CA . ASP A 1 85 ? -8.931 15.347 8.194 1.00 98.38 85 ASP A CA 1
ATOM 685 C C . ASP A 1 85 ? -10.454 15.172 8.188 1.00 98.38 85 ASP A C 1
ATOM 687 O O . ASP A 1 85 ? -11.045 14.873 9.222 1.00 98.38 85 ASP A O 1
ATOM 691 N N . THR A 1 86 ? -11.088 15.260 7.011 1.00 97.69 86 THR A N 1
ATOM 692 C CA . THR A 1 86 ? -12.550 15.141 6.877 1.00 97.69 86 THR A CA 1
ATOM 693 C C . THR A 1 86 ? -13.067 13.831 7.469 1.00 97.69 86 THR A C 1
ATOM 695 O O . THR A 1 86 ? -14.044 13.847 8.214 1.00 97.69 86 THR A O 1
ATOM 698 N N . TRP A 1 87 ? -12.428 12.698 7.160 1.00 96.88 87 TRP A N 1
ATOM 699 C CA . TRP A 1 87 ? -12.861 11.405 7.690 1.00 96.88 87 TRP A CA 1
ATOM 700 C C . TRP A 1 87 ? -12.402 11.181 9.130 1.00 96.88 87 TRP A C 1
ATOM 702 O O . TRP A 1 87 ? -13.216 10.851 9.987 1.00 96.88 87 TRP A O 1
ATOM 712 N N . LEU A 1 88 ? -11.117 11.370 9.429 1.00 97.88 88 LEU A N 1
ATOM 713 C CA . LEU A 1 88 ? -10.570 10.967 10.724 1.00 97.88 88 LEU A CA 1
ATOM 714 C C . LEU A 1 88 ? -10.985 11.886 11.876 1.00 97.88 88 LEU A C 1
ATOM 716 O O . LEU A 1 88 ? -10.953 11.451 13.029 1.00 97.88 88 LEU A O 1
ATOM 720 N N . SER A 1 89 ? -11.382 13.129 11.582 1.00 98.25 89 SER A N 1
ATOM 721 C CA . SER A 1 89 ? -11.951 14.066 12.556 1.00 98.25 89 SER A CA 1
ATOM 722 C C . SER A 1 89 ? -13.472 13.939 12.709 1.00 98.25 89 SER A C 1
ATOM 724 O O . SER A 1 89 ? -14.016 14.501 13.662 1.00 98.25 89 SER A O 1
ATOM 726 N N . HIS A 1 90 ? -14.165 13.209 11.825 1.00 98.31 90 HIS A N 1
ATOM 727 C CA . HIS A 1 90 ? -15.597 12.941 11.976 1.00 98.31 90 HIS A CA 1
ATOM 728 C C . HIS A 1 90 ? -15.848 12.096 13.229 1.00 98.31 90 HIS A C 1
ATOM 730 O O . HIS A 1 90 ? -15.183 11.083 13.441 1.00 98.31 90 HIS A O 1
ATOM 736 N N . VAL A 1 91 ? -16.802 12.513 14.067 1.00 98.56 91 VAL A N 1
ATOM 737 C CA . VAL A 1 91 ? -17.171 11.785 15.286 1.00 98.56 91 VAL A CA 1
ATOM 738 C C . VAL A 1 91 ? -18.118 10.652 14.922 1.00 98.56 91 VAL A C 1
ATOM 740 O O . VAL A 1 91 ? -19.252 10.899 14.518 1.00 98.56 91 VAL A O 1
ATOM 743 N N . ASN A 1 92 ? -17.674 9.416 15.136 1.00 98.44 92 ASN A N 1
ATOM 744 C CA . ASN A 1 92 ? -18.507 8.240 14.948 1.00 98.44 92 ASN A CA 1
ATOM 745 C C . ASN A 1 92 ? -19.691 8.291 15.941 1.00 98.44 92 ASN A C 1
ATOM 747 O O . ASN A 1 92 ? -19.463 8.283 17.158 1.00 98.44 92 ASN A O 1
ATOM 751 N N . PRO A 1 93 ? -20.954 8.310 15.471 1.00 98.44 93 PRO A N 1
ATOM 752 C CA . PRO A 1 93 ? -22.123 8.472 16.336 1.00 98.44 93 PRO A CA 1
ATOM 753 C C . PRO A 1 93 ? -22.355 7.274 17.268 1.00 98.44 93 PRO A C 1
ATOM 755 O O . PRO A 1 93 ? -23.030 7.410 18.287 1.00 98.44 93 PRO A O 1
ATOM 758 N N . TYR A 1 94 ? -21.782 6.109 16.956 1.00 98.69 94 TYR A N 1
ATOM 759 C CA . TYR A 1 94 ? -21.917 4.885 17.745 1.00 98.69 94 TYR A CA 1
ATOM 760 C C . TYR A 1 94 ? -20.856 4.747 18.842 1.00 98.69 94 TYR A C 1
ATOM 762 O O . TYR A 1 94 ? -21.106 4.062 19.834 1.00 98.69 94 TYR A O 1
ATOM 770 N N . THR A 1 95 ? -19.678 5.367 18.687 1.00 98.06 95 THR A N 1
ATOM 771 C CA . THR A 1 95 ? -18.611 5.344 19.710 1.00 98.06 95 THR A CA 1
ATOM 772 C C . THR A 1 95 ? -18.457 6.667 20.455 1.00 98.06 95 THR A C 1
ATOM 774 O O . THR A 1 95 ? -17.850 6.685 21.525 1.00 98.06 95 THR A O 1
ATOM 777 N N . GLY A 1 96 ? -18.995 7.764 19.909 1.00 98.38 96 GLY A N 1
ATOM 778 C CA . GLY A 1 96 ? -18.845 9.117 20.445 1.00 98.38 96 GLY A CA 1
ATOM 779 C C . GLY A 1 96 ? -17.438 9.698 20.277 1.00 98.38 96 GLY A C 1
ATOM 780 O O . GLY A 1 96 ? -17.143 10.740 20.857 1.00 98.38 96 GLY A O 1
ATOM 781 N N . LEU A 1 97 ? -16.565 9.040 19.509 1.00 98.31 97 LEU A N 1
ATOM 782 C CA . LEU A 1 97 ? -15.183 9.456 19.283 1.00 98.31 97 LEU A CA 1
ATOM 783 C C . LEU A 1 97 ? -14.920 9.636 17.791 1.00 98.31 97 LEU A C 1
ATOM 785 O O . LEU A 1 97 ? -15.423 8.886 16.958 1.00 98.31 97 LEU A O 1
ATOM 789 N N . ALA A 1 98 ? -14.087 10.619 17.460 1.00 98.31 98 ALA A N 1
ATOM 790 C CA . ALA A 1 98 ? -13.476 10.672 16.141 1.00 98.31 98 ALA A CA 1
ATOM 791 C C . ALA A 1 98 ? -12.443 9.551 16.001 1.00 98.31 98 ALA A C 1
ATOM 793 O O . ALA A 1 98 ? -11.734 9.271 16.970 1.00 98.31 98 ALA A O 1
ATOM 794 N N . LEU A 1 99 ? -12.327 8.931 14.821 1.00 97.75 99 LEU A N 1
ATOM 795 C CA . LEU A 1 99 ? -11.466 7.753 14.640 1.00 97.75 99 LEU A CA 1
ATOM 796 C C . LEU A 1 99 ? -9.998 8.041 14.998 1.00 97.75 99 LEU A C 1
ATOM 798 O O . LEU A 1 99 ? -9.344 7.189 15.590 1.00 97.75 99 LEU A O 1
ATOM 802 N N . LYS A 1 100 ? -9.507 9.264 14.748 1.00 97.31 100 LYS A N 1
ATOM 803 C CA . LYS A 1 100 ? -8.158 9.698 15.167 1.00 97.31 100 LYS A CA 1
ATOM 804 C C . LYS A 1 100 ? -7.907 9.639 16.682 1.00 97.31 100 LYS A C 1
ATOM 806 O O . LYS A 1 100 ? -6.763 9.501 17.100 1.00 97.31 100 LYS A O 1
ATOM 811 N N . ASN A 1 101 ? -8.969 9.748 17.484 1.00 97.62 101 ASN A N 1
ATOM 812 C CA . ASN A 1 101 ? -8.942 9.727 18.949 1.00 97.62 101 ASN A CA 1
ATOM 813 C C . ASN A 1 101 ? -9.441 8.392 19.527 1.00 97.62 101 ASN A C 1
ATOM 815 O O . ASN A 1 101 ? -9.455 8.219 20.746 1.00 97.62 101 ASN A O 1
ATOM 819 N N . ASP A 1 102 ? -9.931 7.480 18.685 1.00 97.88 102 ASP A N 1
ATOM 820 C CA . ASP A 1 102 ? -10.530 6.233 19.138 1.00 97.88 102 ASP A CA 1
ATOM 821 C C . ASP A 1 102 ? -9.435 5.160 19.296 1.00 97.88 102 ASP A C 1
ATOM 823 O O . ASP A 1 102 ? -8.798 4.804 18.304 1.00 97.88 102 ASP A O 1
ATOM 827 N N . PRO A 1 103 ? -9.213 4.597 20.502 1.00 96.69 103 PRO A N 1
ATOM 828 C CA . PRO A 1 103 ? -8.185 3.577 20.728 1.00 96.69 103 PRO A CA 1
ATOM 829 C C . PRO A 1 103 ? -8.431 2.268 19.965 1.00 96.69 103 PRO A C 1
ATOM 831 O O . PRO A 1 103 ? -7.575 1.389 19.984 1.00 96.69 103 PRO A O 1
ATOM 834 N N . VAL A 1 104 ? -9.586 2.112 19.303 1.00 97.88 104 VAL A N 1
ATOM 835 C CA . VAL A 1 104 ? -9.807 1.013 18.354 1.00 97.88 104 VAL A CA 1
ATOM 836 C C . VAL A 1 104 ? -8.832 1.070 17.170 1.00 97.88 104 VAL A C 1
ATOM 838 O O . VAL A 1 104 ? -8.522 0.025 16.607 1.00 97.88 104 VAL A O 1
ATOM 841 N N . LEU A 1 105 ? -8.338 2.254 16.791 1.00 97.88 105 LEU A N 1
ATOM 842 C CA . LEU A 1 105 ? -7.397 2.430 15.687 1.00 97.88 105 LEU A CA 1
ATOM 843 C C . LEU A 1 105 ? -5.966 2.091 16.129 1.00 97.88 105 LEU A C 1
ATOM 845 O O . LEU A 1 105 ? -5.392 2.791 16.962 1.00 97.88 105 LEU A O 1
ATOM 849 N N . VAL A 1 106 ? -5.370 1.057 15.530 1.00 96.00 106 VAL A N 1
ATOM 850 C CA . VAL A 1 106 ? -4.024 0.557 15.890 1.00 96.00 106 VAL A CA 1
ATOM 851 C C . VAL A 1 106 ? -3.011 0.595 14.747 1.00 96.00 106 VAL A C 1
ATOM 853 O O . VAL A 1 106 ? -1.854 0.249 14.950 1.00 96.00 106 VAL A O 1
ATOM 856 N N . GLY A 1 107 ? -3.406 1.060 13.562 1.00 95.81 107 GLY A N 1
ATOM 857 C CA . GLY A 1 107 ? -2.486 1.270 12.445 1.00 95.81 107 GLY A CA 1
ATOM 858 C C . GLY A 1 107 ? -3.124 2.065 11.314 1.00 95.81 107 GLY A C 1
ATOM 859 O O . GLY A 1 107 ? -4.323 1.935 11.055 1.00 95.81 107 GLY A O 1
ATOM 860 N N . VAL A 1 108 ? -2.323 2.892 10.645 1.00 96.81 108 VAL A N 1
ATOM 861 C CA . VAL A 1 108 ? -2.763 3.694 9.498 1.00 96.81 108 VAL A CA 1
ATOM 862 C C . VAL A 1 108 ? -1.776 3.534 8.348 1.00 96.81 108 VAL A C 1
ATOM 864 O O . VAL A 1 108 ? -0.620 3.938 8.457 1.00 96.81 108 VAL A O 1
ATOM 867 N N . SER A 1 109 ? -2.257 3.008 7.225 1.00 95.50 109 SER A N 1
ATOM 868 C CA . SER A 1 109 ? -1.615 3.147 5.920 1.00 95.50 109 SER A CA 1
ATOM 869 C C . SER A 1 109 ? -2.164 4.421 5.256 1.00 95.50 109 SER A C 1
ATOM 871 O O . SER A 1 109 ? -3.335 4.458 4.866 1.00 95.50 109 SER A O 1
ATOM 873 N N . PRO A 1 110 ? -1.384 5.515 5.164 1.00 95.44 110 PRO A N 1
ATOM 874 C CA . PRO A 1 110 ? -1.809 6.738 4.492 1.00 95.44 110 PRO A CA 1
ATOM 875 C C . PRO A 1 110 ? -1.967 6.555 2.978 1.00 95.44 110 PRO A C 1
ATOM 877 O O . PRO A 1 110 ? -2.671 7.345 2.346 1.00 95.44 110 PRO A O 1
ATOM 880 N N . TRP A 1 111 ? -1.283 5.567 2.396 1.00 91.81 111 TRP A N 1
ATOM 881 C CA . TRP A 1 111 ? -1.113 5.415 0.959 1.00 91.81 111 TRP A CA 1
ATOM 882 C C . TRP A 1 111 ? -0.841 3.956 0.587 1.00 91.81 111 TRP A C 1
ATOM 884 O O . TRP A 1 111 ? 0.140 3.380 1.046 1.00 91.81 111 TRP A O 1
ATOM 894 N N . ASN A 1 112 ? -1.684 3.380 -0.271 1.00 92.31 112 ASN A N 1
ATOM 895 C CA . ASN A 1 112 ? -1.584 1.976 -0.659 1.00 92.31 112 ASN A CA 1
ATOM 896 C C . ASN A 1 112 ? -0.891 1.793 -2.011 1.00 92.31 112 ASN A C 1
ATOM 898 O O . ASN A 1 112 ? -1.364 2.318 -3.023 1.00 92.31 112 ASN A O 1
ATOM 902 N N . GLU A 1 113 ? 0.163 0.982 -2.036 1.00 91.06 113 GLU A N 1
ATOM 903 C CA . GLU A 1 113 ? 0.813 0.353 -3.199 1.00 91.06 113 GLU A CA 1
ATOM 904 C C . GLU A 1 113 ? 1.293 1.200 -4.395 1.00 91.06 113 GLU A C 1
ATOM 906 O O . GLU A 1 113 ? 2.070 0.700 -5.212 1.00 91.06 113 GLU A O 1
ATOM 911 N N . ALA A 1 114 ? 0.904 2.468 -4.543 1.00 89.69 114 ALA A N 1
ATOM 912 C CA . ALA A 1 114 ? 1.168 3.255 -5.752 1.00 89.69 114 ALA A CA 1
ATOM 913 C C . ALA A 1 114 ? 2.593 3.838 -5.807 1.00 89.69 114 ALA A C 1
ATOM 915 O O . ALA A 1 114 ? 2.821 5.018 -6.059 1.00 89.69 114 ALA A O 1
ATOM 916 N N . LEU A 1 115 ? 3.593 2.985 -5.616 1.00 92.06 115 LEU A N 1
ATOM 917 C CA . LEU A 1 115 ? 5.004 3.342 -5.633 1.00 92.06 115 LEU A CA 1
ATOM 918 C C . LEU A 1 115 ? 5.463 3.744 -7.036 1.00 92.06 115 LEU A C 1
ATOM 920 O O . LEU A 1 115 ? 5.236 3.013 -7.998 1.00 92.06 115 LEU A O 1
ATOM 924 N N . LEU A 1 116 ? 6.210 4.846 -7.151 1.00 93.62 116 LEU A N 1
ATOM 925 C CA . LEU A 1 116 ? 6.685 5.373 -8.440 1.00 93.62 116 LEU A CA 1
ATOM 926 C C . LEU A 1 116 ? 7.465 4.350 -9.288 1.00 93.62 116 LEU A C 1
ATOM 928 O O . LEU A 1 116 ? 7.450 4.442 -10.512 1.00 93.62 116 LEU A O 1
ATOM 932 N N . GLN A 1 117 ? 8.095 3.343 -8.671 1.00 92.88 117 GLN A N 1
ATOM 933 C CA . GLN A 1 117 ? 8.755 2.247 -9.396 1.00 92.88 117 GLN A CA 1
ATOM 934 C C . GLN A 1 117 ? 7.788 1.414 -10.248 1.00 92.88 117 GLN A C 1
ATOM 936 O O . GLN A 1 117 ? 8.198 0.881 -11.273 1.00 92.88 117 GLN A O 1
ATOM 941 N N . ASN A 1 118 ? 6.520 1.313 -9.854 1.00 91.94 118 ASN A N 1
ATOM 942 C CA . ASN A 1 118 ? 5.499 0.544 -10.566 1.00 91.94 118 ASN A CA 1
ATOM 943 C C . ASN A 1 118 ? 4.549 1.440 -11.374 1.00 91.94 118 ASN A C 1
ATOM 945 O O . ASN A 1 118 ? 3.592 0.949 -11.968 1.00 91.94 118 ASN A O 1
ATOM 949 N N . MET A 1 119 ? 4.829 2.744 -11.443 1.00 93.69 119 MET A N 1
ATOM 950 C CA . MET A 1 119 ? 4.118 3.663 -12.321 1.00 93.69 119 MET A CA 1
ATOM 951 C C . MET A 1 119 ? 4.460 3.376 -13.791 1.00 93.69 119 MET A C 1
ATOM 953 O O . MET A 1 119 ? 5.631 3.249 -14.150 1.00 93.69 119 MET A O 1
ATOM 957 N N . SER A 1 120 ? 3.441 3.352 -14.654 1.00 94.31 120 SER A N 1
ATOM 958 C CA . SER A 1 120 ? 3.609 3.315 -16.112 1.00 94.31 120 SER A CA 1
ATOM 959 C C . SER A 1 120 ? 3.093 4.602 -16.746 1.00 94.31 120 SER A C 1
ATOM 961 O O . SER A 1 120 ? 1.912 4.936 -16.628 1.00 94.31 120 SER A O 1
ATOM 963 N N . LEU A 1 121 ? 3.954 5.313 -17.478 1.00 93.75 121 LEU A N 1
ATOM 964 C CA . LEU A 1 121 ? 3.556 6.550 -18.156 1.00 93.75 121 LEU A CA 1
ATOM 965 C C . LEU A 1 121 ? 2.540 6.332 -19.277 1.00 93.75 121 LEU A C 1
ATOM 967 O O . LEU A 1 121 ? 1.800 7.262 -19.603 1.00 93.75 121 LEU A O 1
ATOM 971 N N . SER A 1 122 ? 2.448 5.124 -19.840 1.00 93.19 122 SER A N 1
ATOM 972 C CA . SER A 1 122 ? 1.442 4.814 -20.861 1.00 93.19 122 SER A CA 1
ATOM 973 C C . SER A 1 122 ? 0.013 4.982 -20.336 1.00 93.19 122 SER A C 1
ATOM 975 O O . SER A 1 122 ? -0.863 5.381 -21.100 1.00 93.19 122 SER A O 1
ATOM 977 N N . GLY A 1 123 ? -0.213 4.755 -19.035 1.00 89.75 123 GLY A N 1
ATOM 978 C CA . GLY A 1 123 ? -1.505 4.973 -18.374 1.00 89.75 123 GLY A CA 1
ATOM 979 C C . GLY A 1 123 ? -1.778 6.425 -17.959 1.00 89.75 123 GLY A C 1
ATOM 980 O O . GLY A 1 123 ? -2.897 6.746 -17.564 1.00 89.75 123 GLY A O 1
ATOM 981 N N . MET A 1 124 ? -0.782 7.309 -18.053 1.00 94.69 124 MET A N 1
ATOM 982 C CA . MET A 1 124 ? -0.873 8.703 -17.602 1.00 94.69 124 MET A CA 1
ATOM 983 C C . MET A 1 124 ? -1.323 9.646 -18.716 1.00 94.69 124 MET A C 1
ATOM 985 O O . MET A 1 124 ? -1.072 9.379 -19.891 1.00 94.69 124 MET A O 1
ATOM 989 N N . LYS A 1 125 ? -1.955 10.774 -18.370 1.00 96.94 125 LYS A N 1
ATOM 990 C CA . LYS A 1 125 ? -2.365 11.787 -19.357 1.00 96.94 125 LYS A CA 1
ATOM 991 C C . LYS A 1 125 ? -1.152 12.598 -19.825 1.00 96.94 125 LYS A C 1
ATOM 993 O O . LYS A 1 125 ? -0.171 12.737 -19.095 1.00 96.94 125 LYS A O 1
ATOM 998 N N . ALA A 1 126 ? -1.219 13.143 -21.043 1.00 97.00 126 ALA A N 1
ATOM 999 C CA . ALA A 1 126 ? -0.116 13.905 -21.639 1.00 97.00 126 ALA A CA 1
ATOM 1000 C C . ALA A 1 126 ? 0.427 15.033 -20.731 1.00 97.00 126 ALA A C 1
ATOM 1002 O O . ALA A 1 126 ? 1.644 15.069 -20.554 1.00 97.00 126 ALA A O 1
ATOM 1003 N N . PRO A 1 127 ? -0.415 15.838 -20.042 1.00 97.56 127 PRO A N 1
ATOM 1004 C CA . PRO A 1 127 ? 0.080 16.873 -19.131 1.00 97.56 127 PRO A CA 1
ATOM 1005 C C . PRO A 1 127 ? 1.003 16.349 -18.024 1.00 97.56 127 PRO A C 1
ATOM 1007 O O . PRO A 1 127 ? 1.969 17.016 -17.661 1.00 97.56 127 PRO A O 1
ATOM 1010 N N . LEU A 1 128 ? 0.761 15.137 -17.505 1.00 97.38 128 LEU A N 1
ATOM 1011 C CA . LEU A 1 128 ? 1.633 14.549 -16.483 1.00 97.38 128 LEU A CA 1
ATOM 1012 C C . LEU A 1 128 ? 2.971 14.100 -17.055 1.00 97.38 128 LEU A C 1
ATOM 1014 O O . LEU A 1 128 ? 3.997 14.242 -16.396 1.00 97.38 128 LEU A O 1
ATOM 1018 N N . ARG A 1 129 ? 2.968 13.562 -18.276 1.00 96.69 129 ARG A N 1
ATOM 1019 C CA . ARG A 1 129 ? 4.199 13.140 -18.956 1.00 96.69 129 ARG A CA 1
ATOM 1020 C C . ARG A 1 129 ? 5.103 14.345 -19.215 1.00 96.69 129 ARG A C 1
ATOM 1022 O O . ARG A 1 129 ? 6.296 14.273 -18.930 1.00 96.69 129 ARG A O 1
ATOM 1029 N N . ASP A 1 130 ? 4.518 15.451 -19.670 1.00 96.56 130 ASP A N 1
ATOM 1030 C CA . ASP A 1 130 ? 5.233 16.705 -19.919 1.00 96.56 130 ASP A CA 1
ATOM 1031 C C . ASP A 1 130 ? 5.776 17.304 -18.614 1.00 96.56 130 ASP A C 1
ATOM 1033 O O . ASP A 1 130 ? 6.954 17.660 -18.535 1.00 96.56 130 ASP A O 1
ATOM 1037 N N . TYR A 1 131 ? 4.946 17.334 -17.563 1.00 97.50 131 TYR A N 1
ATOM 1038 C CA . TYR A 1 131 ? 5.361 17.767 -16.229 1.00 97.50 131 TYR A CA 1
ATOM 1039 C C . TYR A 1 131 ? 6.539 16.940 -15.699 1.00 97.50 131 TYR A C 1
ATOM 1041 O O . TYR A 1 131 ? 7.534 17.508 -15.255 1.00 97.50 131 TYR A O 1
ATOM 1049 N N . LEU A 1 132 ? 6.469 15.606 -15.777 1.00 97.38 132 LEU A N 1
ATOM 1050 C CA . LEU A 1 132 ? 7.529 14.729 -15.274 1.00 97.38 132 LEU A CA 1
ATOM 1051 C C . LEU A 1 132 ? 8.839 14.898 -16.035 1.00 97.38 132 LEU A C 1
ATOM 1053 O O . LEU A 1 132 ? 9.903 14.919 -15.418 1.00 97.38 132 LEU A O 1
ATOM 1057 N N . LEU A 1 133 ? 8.776 15.051 -17.359 1.00 98.12 133 LEU A N 1
ATOM 1058 C CA . LEU A 1 133 ? 9.959 15.342 -18.161 1.00 98.12 133 LEU A CA 1
ATOM 1059 C C . LEU A 1 133 ? 10.607 16.663 -17.724 1.00 98.12 133 LEU A C 1
ATOM 1061 O O . LEU A 1 133 ? 11.828 16.734 -17.583 1.00 98.12 133 LEU A O 1
ATOM 1065 N N . GLN A 1 134 ? 9.801 17.700 -17.485 1.00 98.25 134 GLN A N 1
ATOM 1066 C CA . GLN A 1 134 ? 10.293 18.998 -17.035 1.00 98.25 134 GLN A CA 1
ATOM 1067 C C . GLN A 1 134 ? 10.888 18.933 -15.621 1.00 98.25 134 GLN A C 1
ATOM 1069 O O . GLN A 1 134 ? 12.018 19.379 -15.421 1.00 98.25 134 GLN A O 1
ATOM 1074 N N . ASP A 1 135 ? 10.158 18.372 -14.656 1.00 98.19 135 ASP A N 1
ATOM 1075 C CA . ASP A 1 135 ? 10.574 18.272 -13.252 1.00 98.19 135 ASP A CA 1
ATOM 1076 C C . ASP A 1 135 ? 11.837 17.409 -13.106 1.00 98.19 135 ASP A C 1
ATOM 1078 O O . ASP A 1 135 ? 12.782 17.780 -12.407 1.00 98.19 135 ASP A O 1
ATOM 1082 N N . PHE A 1 136 ? 11.933 16.307 -13.854 1.00 98.31 136 PHE A N 1
ATOM 1083 C CA . PHE A 1 136 ? 13.136 15.482 -13.855 1.00 98.31 136 PHE A CA 1
ATOM 1084 C C . PHE A 1 136 ? 14.324 16.165 -14.534 1.00 98.31 136 PHE A C 1
ATOM 1086 O O . PHE A 1 136 ? 15.440 16.074 -14.036 1.00 98.31 136 PHE A O 1
ATOM 1093 N N . ASN A 1 137 ? 14.117 16.920 -15.617 1.00 98.62 137 ASN A N 1
ATOM 1094 C CA . ASN A 1 137 ? 15.189 17.717 -16.217 1.00 98.62 137 ASN A CA 1
ATOM 1095 C C . ASN A 1 137 ? 15.696 18.824 -15.281 1.00 98.62 137 ASN A C 1
ATOM 1097 O O . ASN A 1 137 ? 16.892 19.114 -15.275 1.00 98.62 137 ASN A O 1
ATOM 1101 N N . GLN A 1 138 ? 14.825 19.411 -14.456 1.00 98.38 138 GLN A N 1
ATOM 1102 C CA . GLN A 1 138 ? 15.247 20.328 -13.392 1.00 98.38 138 GLN A CA 1
ATOM 1103 C C . GLN A 1 138 ? 16.079 19.602 -12.328 1.00 98.38 138 GLN A C 1
ATOM 1105 O O . GLN A 1 138 ? 17.123 20.109 -11.910 1.00 98.38 138 GLN A O 1
ATOM 1110 N N . TYR A 1 139 ? 15.675 18.390 -11.939 1.00 98.06 139 TYR A N 1
ATOM 1111 C CA . TYR A 1 139 ? 16.469 17.540 -11.053 1.00 98.06 139 TYR A CA 1
ATOM 1112 C C . TYR A 1 139 ? 17.850 17.217 -11.651 1.00 98.06 139 TYR A C 1
ATOM 1114 O O . TYR A 1 139 ? 18.861 17.423 -10.980 1.00 98.06 139 TYR A O 1
ATOM 1122 N N . LEU A 1 140 ? 17.932 16.810 -12.921 1.00 98.25 140 LEU A N 1
ATOM 1123 C CA . LEU A 1 140 ? 19.206 16.556 -13.607 1.00 98.25 140 LEU A CA 1
ATOM 1124 C C . LEU A 1 140 ? 20.088 17.806 -13.654 1.00 98.25 140 LEU A C 1
ATOM 1126 O O . LEU A 1 140 ? 21.279 17.727 -13.347 1.00 98.25 140 LEU A O 1
ATOM 1130 N N . ALA A 1 141 ? 19.505 18.970 -13.946 1.00 98.31 141 ALA A N 1
ATOM 1131 C CA . ALA A 1 141 ? 20.229 20.236 -13.931 1.00 98.31 141 ALA A CA 1
ATOM 1132 C C . ALA A 1 141 ? 20.821 20.547 -12.546 1.00 98.31 141 ALA A C 1
ATOM 1134 O O . ALA A 1 141 ? 21.963 20.997 -12.465 1.00 98.31 141 ALA A O 1
ATOM 1135 N N . SER A 1 142 ? 20.102 20.241 -11.456 1.00 97.38 142 SER A N 1
ATOM 1136 C CA . SER A 1 142 ? 20.617 20.422 -10.088 1.00 97.38 142 SER A CA 1
ATOM 1137 C C . SER A 1 142 ? 21.830 19.538 -9.767 1.00 97.38 142 SER A C 1
ATOM 1139 O O . SER A 1 142 ? 22.641 19.887 -8.912 1.00 97.38 142 SER A O 1
ATOM 1141 N N . LEU A 1 143 ? 21.989 18.424 -10.488 1.00 95.31 143 LEU A N 1
ATOM 1142 C CA . LEU A 1 143 ? 23.141 17.525 -10.406 1.00 95.31 143 LEU A CA 1
ATOM 1143 C C . LEU A 1 143 ? 24.248 17.860 -11.422 1.00 95.31 143 LEU A C 1
ATOM 1145 O O . LEU A 1 143 ? 25.234 17.127 -11.515 1.00 95.31 143 LEU A O 1
ATOM 1149 N N . GLY A 1 144 ? 24.082 18.914 -12.229 1.00 96.94 144 GLY A N 1
ATOM 1150 C CA . GLY A 1 144 ? 24.984 19.228 -13.340 1.00 96.94 144 GLY A CA 1
ATOM 1151 C C . GLY A 1 144 ? 24.950 18.193 -14.474 1.00 96.94 144 GLY A C 1
ATOM 1152 O O . GLY A 1 144 ? 25.943 18.025 -15.181 1.00 96.94 144 GLY A O 1
ATOM 1153 N N . LYS A 1 145 ? 23.838 17.465 -14.632 1.00 96.19 145 LYS A N 1
ATOM 1154 C CA . LYS A 1 145 ? 23.641 16.437 -15.663 1.00 96.19 145 LYS A CA 1
ATOM 1155 C C . LYS A 1 145 ? 22.884 17.000 -16.876 1.00 96.19 145 LYS A C 1
ATOM 1157 O O . LYS A 1 145 ? 22.086 17.926 -16.717 1.00 96.19 145 LYS A O 1
ATOM 1162 N N . PRO A 1 146 ? 23.137 16.475 -18.091 1.00 96.50 146 PRO A N 1
ATOM 1163 C CA . PRO A 1 146 ? 22.435 16.915 -19.293 1.00 96.50 146 PRO A CA 1
ATOM 1164 C C . PRO A 1 146 ? 20.944 16.581 -19.213 1.00 96.50 146 PRO A C 1
ATOM 1166 O O . PRO A 1 146 ? 20.551 15.602 -18.582 1.00 96.50 146 PRO A O 1
ATOM 1169 N N . THR A 1 147 ? 20.123 17.381 -19.889 1.00 97.56 147 THR A N 1
ATOM 1170 C CA . THR A 1 147 ? 18.693 17.107 -20.014 1.00 97.56 147 THR A CA 1
ATOM 1171 C C . THR A 1 147 ? 18.431 15.924 -20.942 1.00 97.56 147 THR A C 1
ATOM 1173 O O . THR A 1 147 ? 19.208 15.622 -21.851 1.00 97.56 147 THR A O 1
ATOM 1176 N N . ILE A 1 148 ? 17.293 15.274 -20.731 1.00 97.00 148 ILE A N 1
ATOM 1177 C CA . ILE A 1 148 ? 16.749 14.234 -21.600 1.00 97.00 148 ILE A CA 1
ATOM 1178 C C . ILE A 1 148 ? 15.558 14.776 -22.393 1.00 97.00 148 ILE A C 1
ATOM 1180 O O . ILE A 1 148 ? 14.893 15.731 -21.986 1.00 97.00 148 ILE A O 1
ATOM 1184 N N . THR A 1 149 ? 15.268 14.136 -23.523 1.00 96.06 149 THR A N 1
ATOM 1185 C CA . THR A 1 149 ? 14.117 14.466 -24.379 1.00 96.06 149 THR A CA 1
ATOM 1186 C C . THR A 1 149 ? 12.938 13.517 -24.193 1.00 96.06 149 THR A C 1
ATOM 1188 O O . THR A 1 149 ? 11.815 13.891 -24.507 1.00 96.06 149 THR A O 1
ATOM 1191 N N . ASN A 1 150 ? 13.176 12.311 -23.668 1.00 93.25 150 ASN A N 1
ATOM 1192 C CA . ASN A 1 150 ? 12.147 11.303 -23.429 1.00 93.25 150 ASN A CA 1
ATOM 1193 C C . ASN A 1 150 ? 12.294 10.747 -22.016 1.00 93.25 150 ASN A C 1
ATOM 1195 O O . ASN A 1 150 ? 13.336 10.182 -21.682 1.00 93.25 150 ASN A O 1
ATOM 1199 N N . PHE A 1 151 ? 11.249 10.886 -21.205 1.00 95.38 151 PHE A N 1
ATOM 1200 C CA . PHE A 1 151 ? 11.205 10.271 -19.885 1.00 95.38 151 PHE A CA 1
ATOM 1201 C C . PHE A 1 151 ? 10.896 8.762 -20.022 1.00 95.38 151 PHE A C 1
ATOM 1203 O O . PHE A 1 151 ? 10.018 8.406 -20.816 1.00 95.38 151 PHE A O 1
ATOM 1210 N N . PRO A 1 152 ? 11.577 7.860 -19.287 1.00 94.75 152 PRO A N 1
ATOM 1211 C CA . PRO A 1 152 ? 11.327 6.419 -19.378 1.00 94.75 152 PRO A CA 1
ATOM 1212 C C . PRO A 1 152 ? 9.880 6.028 -19.052 1.00 94.75 152 PRO A C 1
ATOM 1214 O O . PRO A 1 152 ? 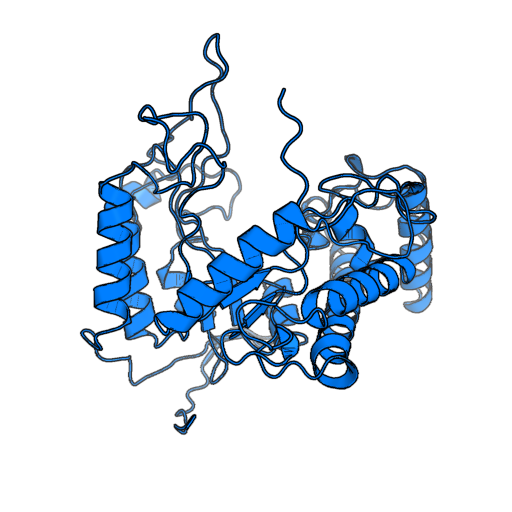9.325 6.449 -18.042 1.00 94.75 152 PRO A O 1
ATOM 1217 N N . VAL A 1 153 ? 9.268 5.188 -19.894 1.00 94.94 153 VAL A N 1
ATOM 1218 C CA . VAL A 1 153 ? 7.860 4.774 -19.726 1.00 94.94 153 VAL A CA 1
ATOM 1219 C C . VAL A 1 153 ? 7.641 3.986 -18.433 1.00 94.94 153 VAL A C 1
ATOM 1221 O O . VAL A 1 153 ? 6.611 4.154 -17.781 1.00 94.94 153 VAL A O 1
ATOM 1224 N N . SER A 1 154 ? 8.610 3.145 -18.076 1.00 94.81 154 SER A N 1
ATOM 1225 C CA . SER A 1 154 ? 8.631 2.311 -16.879 1.00 94.81 154 SER A CA 1
ATOM 1226 C C . SER A 1 154 ? 9.995 2.434 -16.215 1.00 94.81 154 SER A C 1
ATOM 1228 O O . SER A 1 154 ? 11.028 2.474 -16.890 1.00 94.81 154 SER A O 1
ATOM 1230 N N . TYR A 1 155 ? 10.012 2.439 -14.881 1.00 95.06 155 TYR A N 1
ATOM 1231 C CA . TYR A 1 155 ? 11.254 2.349 -14.118 1.00 95.06 155 TYR A CA 1
ATOM 1232 C C . TYR A 1 155 ? 12.036 1.090 -14.499 1.00 95.06 155 TYR A C 1
ATOM 1234 O O . TYR A 1 155 ? 13.255 1.146 -14.645 1.00 95.06 155 TYR A O 1
ATOM 1242 N N . TRP A 1 156 ? 11.357 -0.049 -14.646 1.00 91.56 156 TRP A N 1
ATOM 1243 C CA . TRP A 1 156 ? 11.976 -1.367 -14.818 1.00 91.56 156 TRP A CA 1
ATOM 1244 C C . TRP A 1 156 ? 12.686 -1.553 -16.161 1.00 91.56 156 TRP A C 1
ATOM 1246 O O . TRP A 1 156 ? 13.635 -2.328 -16.219 1.00 91.56 156 TRP A O 1
ATOM 1256 N N . ASP A 1 157 ? 12.316 -0.770 -17.174 1.00 91.12 157 ASP A N 1
ATOM 1257 C CA . ASP A 1 157 ? 12.946 -0.808 -18.499 1.00 91.12 157 ASP A CA 1
ATOM 1258 C C . ASP A 1 157 ? 14.211 0.068 -18.580 1.00 91.12 157 ASP A C 1
ATOM 1260 O O . ASP A 1 157 ? 14.987 -0.026 -19.533 1.00 91.12 157 ASP A O 1
ATOM 1264 N N . ALA A 1 158 ? 14.439 0.937 -17.588 1.00 93.25 158 ALA A N 1
ATOM 1265 C CA . ALA A 1 158 ? 15.625 1.783 -17.524 1.00 93.25 158 ALA A CA 1
ATOM 1266 C C . ALA A 1 158 ? 16.857 1.009 -17.021 1.00 93.25 158 ALA A C 1
ATOM 1268 O O . ALA A 1 158 ? 16.774 0.162 -16.129 1.00 93.25 158 ALA A O 1
ATOM 1269 N N . TRP A 1 159 ? 18.029 1.362 -17.548 1.00 93.06 159 TRP A N 1
ATOM 1270 C CA . TRP A 1 159 ? 19.317 0.752 -17.212 1.00 93.06 159 TRP A CA 1
ATOM 1271 C C . TRP A 1 159 ? 20.446 1.790 -17.253 1.00 93.06 159 TRP A C 1
ATOM 1273 O O . TRP A 1 159 ? 20.314 2.838 -17.883 1.00 93.06 159 TRP A O 1
ATOM 1283 N N . GLY A 1 160 ? 21.565 1.503 -16.585 1.00 94.06 160 GLY A N 1
ATOM 1284 C CA . GLY A 1 160 ? 22.716 2.408 -16.525 1.00 94.06 160 GLY A CA 1
ATOM 1285 C C . GLY A 1 160 ? 22.439 3.692 -15.734 1.00 94.06 160 GLY A C 1
ATOM 1286 O O . GLY A 1 160 ? 21.597 3.716 -14.842 1.00 94.06 160 GLY A O 1
ATOM 1287 N N . GLU A 1 161 ? 23.133 4.776 -16.079 1.00 94.00 161 GLU A N 1
ATOM 1288 C CA . GLU A 1 161 ? 23.132 6.021 -15.295 1.00 94.00 161 GLU A CA 1
ATOM 1289 C C . GLU A 1 161 ? 21.727 6.618 -15.082 1.00 94.00 161 GLU A C 1
ATOM 1291 O O . GLU A 1 161 ? 21.407 7.095 -13.994 1.00 94.00 161 GLU A O 1
ATOM 1296 N N . ILE A 1 162 ? 20.854 6.548 -16.091 1.00 94.69 162 ILE A N 1
ATOM 1297 C CA . ILE A 1 162 ? 19.482 7.062 -15.983 1.00 94.69 162 ILE A CA 1
ATOM 1298 C C . ILE A 1 162 ? 18.661 6.297 -14.933 1.00 94.69 162 ILE A C 1
ATOM 1300 O O . ILE A 1 162 ? 17.826 6.888 -14.253 1.00 94.69 162 ILE A O 1
ATOM 1304 N N . LYS A 1 163 ? 18.915 4.994 -14.748 1.00 94.94 163 LYS A N 1
ATOM 1305 C CA . LYS A 1 163 ? 18.255 4.171 -13.724 1.00 94.94 163 LYS A CA 1
ATOM 1306 C C . LYS A 1 163 ? 18.676 4.595 -12.319 1.00 94.94 163 LYS A C 1
ATOM 1308 O O . LYS A 1 163 ? 17.827 4.648 -11.427 1.00 94.94 163 LYS A O 1
ATOM 1313 N N . ASP A 1 164 ? 19.947 4.936 -12.133 1.00 94.62 164 ASP A N 1
ATOM 1314 C CA . ASP A 1 164 ? 20.469 5.434 -10.857 1.00 94.62 164 ASP A CA 1
ATOM 1315 C C . ASP A 1 164 ? 19.875 6.812 -10.530 1.00 94.62 164 ASP A C 1
ATOM 1317 O O . ASP A 1 164 ? 19.384 7.040 -9.422 1.00 94.62 164 ASP A O 1
ATOM 1321 N N . GLN A 1 165 ? 19.812 7.703 -11.527 1.00 95.38 165 GLN A N 1
ATOM 1322 C CA . GLN A 1 165 ? 19.183 9.023 -11.404 1.00 95.38 165 GLN A CA 1
ATOM 1323 C C . GLN A 1 165 ? 17.685 8.916 -11.083 1.00 95.38 165 GLN A C 1
ATOM 1325 O O . GLN A 1 165 ? 17.202 9.590 -10.174 1.00 95.38 165 GLN A O 1
ATOM 1330 N N . LEU A 1 166 ? 16.950 8.036 -11.774 1.00 96.38 166 LEU A N 1
ATOM 1331 C CA . LEU A 1 166 ? 15.543 7.753 -11.473 1.00 96.38 166 LEU A CA 1
ATOM 1332 C C . LEU A 1 166 ? 15.363 7.187 -10.066 1.00 96.38 166 LEU A C 1
ATOM 1334 O O . LEU A 1 166 ? 14.429 7.568 -9.368 1.00 96.38 166 LEU A O 1
ATOM 1338 N N . THR A 1 167 ? 16.257 6.294 -9.638 1.00 95.81 167 THR A N 1
ATOM 1339 C CA . THR A 1 167 ? 16.217 5.700 -8.298 1.00 95.81 167 THR A CA 1
ATOM 1340 C C . THR A 1 167 ? 16.324 6.775 -7.223 1.00 95.81 167 THR A C 1
ATOM 1342 O O . THR A 1 167 ? 15.493 6.808 -6.315 1.00 95.81 167 THR A O 1
ATOM 1345 N N . ALA A 1 168 ? 17.291 7.685 -7.341 1.00 96.19 168 ALA A N 1
ATOM 1346 C CA . ALA A 1 168 ? 17.459 8.784 -6.396 1.00 96.19 168 ALA A CA 1
ATOM 1347 C C . ALA A 1 168 ? 16.285 9.781 -6.446 1.00 96.19 168 ALA A C 1
ATOM 1349 O O . ALA A 1 168 ? 15.758 10.168 -5.402 1.00 96.19 168 ALA A O 1
ATOM 1350 N N . TYR A 1 169 ? 15.826 10.144 -7.647 1.00 97.75 169 TYR A N 1
ATOM 1351 C CA . TYR A 1 169 ? 14.694 11.051 -7.846 1.00 97.75 169 TYR A CA 1
ATOM 1352 C C . TYR A 1 169 ? 13.388 10.509 -7.244 1.00 97.75 169 TYR A C 1
ATOM 1354 O O . TYR A 1 169 ? 12.744 11.198 -6.449 1.00 97.75 169 TYR A O 1
ATOM 1362 N N . TYR A 1 170 ? 13.022 9.261 -7.557 1.00 97.31 170 TYR A N 1
ATOM 1363 C CA . TYR A 1 170 ? 11.835 8.610 -6.996 1.00 97.31 170 TYR A CA 1
ATOM 1364 C C . TYR A 1 170 ? 11.953 8.415 -5.490 1.00 97.31 170 TYR A C 1
ATOM 1366 O O . TYR A 1 170 ? 10.986 8.682 -4.785 1.00 97.31 170 TYR A O 1
ATOM 1374 N N . SER A 1 171 ? 13.135 8.044 -4.985 1.00 96.44 171 SER A N 1
ATOM 1375 C CA . SER A 1 171 ? 13.354 7.922 -3.540 1.00 96.44 171 SER A CA 1
ATOM 1376 C C . SER A 1 171 ? 13.085 9.237 -2.821 1.00 96.44 171 SER A C 1
ATOM 1378 O O . SER A 1 171 ? 12.327 9.262 -1.858 1.00 96.44 171 SER A O 1
ATOM 1380 N N . ASN A 1 172 ? 13.638 10.345 -3.321 1.00 96.88 172 ASN A N 1
ATOM 1381 C CA . ASN A 1 172 ? 13.414 11.657 -2.726 1.00 96.88 172 ASN A CA 1
ATOM 1382 C C . ASN A 1 172 ? 11.927 12.053 -2.757 1.00 96.88 172 ASN A C 1
ATOM 1384 O O . ASN A 1 172 ? 11.386 12.478 -1.741 1.00 96.88 172 ASN A O 1
ATOM 1388 N N . LYS A 1 173 ? 11.241 11.887 -3.895 1.00 97.56 173 LYS A N 1
ATOM 1389 C CA . LYS A 1 173 ? 9.808 12.218 -4.022 1.00 97.56 173 LYS A CA 1
ATOM 1390 C C . LYS A 1 173 ? 8.942 11.369 -3.076 1.00 97.56 173 LYS A C 1
ATOM 1392 O O . LYS A 1 173 ? 8.115 11.925 -2.357 1.00 97.56 173 LYS A O 1
ATOM 1397 N N . THR A 1 174 ? 9.171 10.055 -3.027 1.00 96.62 174 THR A N 1
ATOM 1398 C CA . THR A 1 174 ? 8.429 9.123 -2.164 1.00 96.62 174 THR A CA 1
ATOM 1399 C C . THR A 1 174 ? 8.681 9.384 -0.680 1.00 96.62 174 THR A C 1
ATOM 1401 O O . THR A 1 174 ? 7.725 9.571 0.065 1.00 96.62 174 THR A O 1
ATOM 1404 N N . ILE A 1 175 ? 9.940 9.483 -0.243 1.00 97.19 175 ILE A N 1
ATOM 1405 C CA . ILE A 1 175 ? 10.269 9.737 1.170 1.00 97.19 175 ILE A CA 1
ATOM 1406 C C . ILE A 1 175 ? 9.670 11.068 1.637 1.00 97.19 175 ILE A C 1
ATOM 1408 O O . ILE A 1 175 ? 9.112 11.138 2.732 1.00 97.19 175 ILE A O 1
ATOM 1412 N N . ASN A 1 176 ? 9.742 12.117 0.810 1.00 97.62 176 ASN A N 1
ATOM 1413 C CA . ASN A 1 176 ? 9.210 13.430 1.171 1.00 97.62 176 ASN A CA 1
ATOM 1414 C C . ASN A 1 176 ? 7.687 13.411 1.338 1.00 97.62 176 ASN A C 1
ATOM 1416 O O . ASN A 1 176 ? 7.185 13.961 2.318 1.00 97.62 176 ASN A O 1
ATOM 1420 N N . VAL A 1 177 ? 6.942 12.778 0.421 1.00 97.62 177 VAL A N 1
ATOM 1421 C CA . VAL A 1 177 ? 5.478 12.720 0.550 1.00 97.62 177 VAL A CA 1
ATOM 1422 C C . VAL A 1 177 ? 5.045 11.826 1.712 1.00 97.62 177 VAL A C 1
ATOM 1424 O O . VAL A 1 177 ? 4.178 12.236 2.481 1.00 97.62 177 VAL A O 1
ATOM 1427 N N . SER A 1 178 ? 5.684 10.667 1.904 1.00 97.38 178 SER A N 1
ATOM 1428 C CA . SER A 1 178 ? 5.372 9.752 3.008 1.00 97.38 178 SER A CA 1
ATOM 1429 C C . SER A 1 178 ? 5.641 10.408 4.364 1.00 97.38 178 SER A C 1
ATOM 1431 O O . SER A 1 178 ? 4.776 10.381 5.238 1.00 97.38 178 SER A O 1
ATOM 1433 N N . ASN A 1 179 ? 6.773 11.108 4.520 1.00 98.06 179 ASN A N 1
ATOM 1434 C CA . ASN A 1 179 ? 7.042 11.887 5.729 1.00 98.06 179 ASN A CA 1
ATOM 1435 C C . ASN A 1 179 ? 6.045 13.035 5.914 1.00 98.06 179 ASN A C 1
ATOM 1437 O O . ASN A 1 179 ? 5.569 13.243 7.025 1.00 98.06 179 ASN A O 1
ATOM 1441 N N . ALA A 1 180 ? 5.665 13.750 4.852 1.00 98.44 180 ALA A N 1
ATOM 1442 C CA . ALA A 1 180 ? 4.677 14.821 4.961 1.00 98.44 180 ALA A CA 1
ATOM 1443 C C . ALA A 1 180 ? 3.289 14.306 5.385 1.00 98.44 180 ALA A C 1
ATOM 1445 O O . ALA A 1 180 ? 2.616 14.958 6.186 1.00 98.44 180 ALA A O 1
ATOM 1446 N N . MET A 1 181 ? 2.867 13.139 4.887 1.00 98.38 181 MET A N 1
ATOM 1447 C CA . MET A 1 181 ? 1.643 12.460 5.326 1.00 98.38 181 MET A CA 1
ATOM 1448 C C . MET A 1 181 ? 1.749 12.034 6.789 1.00 98.38 181 MET A C 1
ATOM 1450 O O . MET A 1 181 ? 0.877 12.375 7.586 1.00 98.38 181 MET A O 1
ATOM 1454 N N . ARG A 1 182 ? 2.841 11.360 7.168 1.00 98.00 182 ARG A N 1
ATOM 1455 C CA . ARG A 1 182 ? 3.094 10.915 8.543 1.00 98.00 182 ARG A CA 1
ATOM 1456 C C . ARG A 1 182 ? 3.107 12.082 9.530 1.00 98.00 182 ARG A C 1
ATOM 1458 O O . ARG A 1 182 ? 2.371 12.045 10.510 1.00 98.00 182 ARG A O 1
ATOM 1465 N N . THR A 1 183 ? 3.863 13.140 9.247 1.00 98.31 183 THR A N 1
ATOM 1466 C CA . THR A 1 183 ? 3.896 14.372 10.048 1.00 98.31 183 THR A CA 1
ATOM 1467 C C . THR A 1 183 ? 2.514 15.007 10.154 1.00 98.31 183 THR A C 1
ATOM 1469 O O . THR A 1 183 ? 2.120 15.426 11.234 1.00 98.31 183 THR A O 1
ATOM 1472 N N . TYR A 1 184 ? 1.735 15.060 9.072 1.00 98.69 184 TYR A N 1
ATOM 1473 C CA . TYR A 1 184 ? 0.379 15.603 9.144 1.00 98.69 184 TYR A CA 1
ATOM 1474 C C . TYR A 1 184 ? -0.532 14.767 10.060 1.00 98.69 184 TYR A C 1
ATOM 1476 O O . TYR A 1 184 ? -1.210 15.319 10.925 1.00 98.69 184 TYR A O 1
ATOM 1484 N N . LEU A 1 185 ? -0.513 13.438 9.922 1.00 98.44 185 LEU A N 1
ATOM 1485 C CA . LEU A 1 185 ? -1.313 12.534 10.754 1.00 98.44 185 LEU A CA 1
ATOM 1486 C C . LEU A 1 185 ? -0.923 12.613 12.234 1.00 98.44 185 LEU A C 1
ATOM 1488 O O . LEU A 1 185 ? -1.802 12.714 13.089 1.00 98.44 185 LEU A O 1
ATOM 1492 N N . LYS A 1 186 ? 0.378 12.596 12.539 1.00 98.00 186 LYS A N 1
ATOM 1493 C CA . LYS A 1 186 ? 0.891 12.657 13.913 1.00 98.00 186 LYS A CA 1
ATOM 1494 C C . LYS A 1 186 ? 0.717 14.045 14.526 1.00 98.00 186 LYS A C 1
ATOM 1496 O O . LYS A 1 186 ? 0.073 14.178 15.560 1.00 98.00 186 LYS A O 1
ATOM 1501 N N . ASP A 1 187 ? 1.242 15.078 13.874 1.00 98.12 187 ASP A N 1
ATOM 1502 C CA . ASP A 1 187 ? 1.433 16.389 14.502 1.00 98.12 187 ASP A CA 1
ATOM 1503 C C . ASP A 1 187 ? 0.214 17.299 14.334 1.00 98.12 187 ASP A C 1
ATOM 1505 O O . ASP A 1 187 ? -0.064 18.116 15.209 1.00 98.12 187 ASP A O 1
ATOM 1509 N N . GLN A 1 188 ? -0.510 17.188 13.213 1.00 98.19 188 GLN A N 1
ATOM 1510 C CA . GLN A 1 188 ? -1.678 18.038 12.943 1.00 98.19 188 GLN A CA 1
ATOM 1511 C C . GLN A 1 188 ? -2.991 17.362 13.342 1.00 98.19 188 GLN A C 1
ATOM 1513 O O . GLN A 1 188 ? -3.854 18.014 13.928 1.00 98.19 188 GLN A O 1
ATOM 1518 N N . LEU A 1 189 ? -3.159 16.065 13.052 1.00 98.12 189 LEU A N 1
ATOM 1519 C CA . LEU A 1 189 ? -4.374 15.335 13.436 1.00 98.12 189 LEU A CA 1
ATOM 1520 C C . LEU A 1 189 ? -4.291 14.680 14.820 1.00 98.12 189 LEU A C 1
ATOM 1522 O O . LEU A 1 189 ? -5.345 14.392 15.389 1.00 98.12 189 LEU A O 1
ATOM 1526 N N . GLY A 1 190 ? -3.092 14.492 15.380 1.00 97.81 190 GLY A N 1
ATOM 1527 C CA . GLY A 1 190 ? -2.905 13.910 16.712 1.00 97.81 190 GLY A CA 1
ATOM 1528 C C . GLY A 1 190 ? -3.058 12.388 16.761 1.00 97.81 190 GLY A C 1
ATOM 1529 O O . GLY A 1 190 ? -3.421 11.850 17.806 1.00 97.81 190 GLY A O 1
ATOM 1530 N N . ILE A 1 191 ? -2.836 11.681 15.647 1.00 97.12 191 ILE A N 1
ATOM 1531 C CA . ILE A 1 191 ? -2.965 10.218 15.602 1.00 97.12 191 ILE A CA 1
ATOM 1532 C C . ILE A 1 191 ? -1.839 9.560 16.396 1.00 97.12 191 ILE A C 1
ATOM 1534 O O . ILE A 1 191 ? -0.660 9.752 16.108 1.00 97.12 191 ILE A O 1
ATOM 1538 N N . ASN A 1 192 ? -2.212 8.696 17.339 1.00 93.88 192 ASN A N 1
ATOM 1539 C CA . ASN A 1 192 ? -1.249 7.935 18.137 1.00 93.88 192 ASN A CA 1
ATOM 1540 C C . ASN A 1 192 ? -0.806 6.632 17.454 1.00 93.88 192 ASN A C 1
ATOM 1542 O O . ASN A 1 192 ? 0.349 6.231 17.604 1.00 93.88 192 ASN A O 1
ATOM 1546 N N . ALA A 1 193 ? -1.690 5.998 16.675 1.00 95.88 193 ALA A N 1
ATOM 1547 C CA . ALA A 1 193 ? -1.419 4.739 15.979 1.00 95.88 193 ALA A CA 1
ATOM 1548 C C . ALA A 1 193 ? -0.182 4.831 15.058 1.00 95.88 193 ALA A C 1
ATOM 1550 O O . ALA A 1 193 ? 0.033 5.890 14.455 1.00 95.88 193 ALA A O 1
ATOM 1551 N N . PRO A 1 194 ? 0.633 3.767 14.931 1.00 95.94 194 PRO A N 1
ATOM 1552 C CA . PRO A 1 194 ? 1.754 3.730 13.996 1.00 95.94 194 PRO A CA 1
ATOM 1553 C C . PRO A 1 194 ? 1.325 3.988 12.545 1.00 95.94 194 PRO A C 1
ATOM 1555 O O . PRO A 1 194 ? 0.253 3.552 12.116 1.00 95.94 194 PRO A O 1
ATOM 1558 N N . ILE A 1 195 ? 2.170 4.706 11.804 1.00 97.00 195 ILE A N 1
ATOM 1559 C CA . ILE A 1 195 ? 1.939 5.085 10.407 1.00 97.00 195 ILE A CA 1
ATOM 1560 C C . ILE A 1 195 ? 2.859 4.280 9.476 1.00 97.00 195 ILE A C 1
ATOM 1562 O O . ILE A 1 195 ? 4.082 4.339 9.613 1.00 97.00 195 ILE A O 1
ATOM 1566 N N . GLY A 1 196 ? 2.260 3.567 8.519 1.00 94.06 196 GLY A N 1
ATOM 1567 C CA . GLY A 1 196 ? 2.931 2.862 7.419 1.00 94.06 196 GLY A CA 1
ATOM 1568 C C . GLY A 1 196 ? 2.727 3.578 6.076 1.00 94.06 196 GLY A C 1
ATOM 1569 O O . GLY A 1 196 ? 2.999 4.772 5.958 1.00 94.06 196 GLY A O 1
ATOM 1570 N N . GLY A 1 197 ? 2.210 2.871 5.073 1.00 90.69 197 GLY A N 1
ATOM 1571 C CA . GLY A 1 197 ? 1.928 3.317 3.702 1.00 90.69 197 GLY A CA 1
ATOM 1572 C C . GLY A 1 197 ? 2.995 2.970 2.655 1.00 90.69 197 GLY A C 1
ATOM 1573 O O . GLY A 1 197 ? 3.030 3.568 1.583 1.00 90.69 197 GLY A O 1
ATOM 1574 N N . LEU A 1 198 ? 3.909 2.049 2.960 1.00 93.56 198 LEU A N 1
ATOM 1575 C CA . LEU A 1 198 ? 4.924 1.529 2.035 1.00 93.56 198 LEU A CA 1
ATOM 1576 C C . LEU A 1 198 ? 4.845 0.001 1.998 1.00 93.56 198 LEU A C 1
ATOM 1578 O O . LEU A 1 198 ? 5.845 -0.709 2.034 1.00 93.56 198 LEU A O 1
ATOM 1582 N N . ASN A 1 199 ? 3.626 -0.511 1.936 1.00 91.69 199 ASN A N 1
ATOM 1583 C CA . ASN A 1 199 ? 3.285 -1.922 2.052 1.00 91.69 199 ASN A CA 1
ATOM 1584 C C . ASN A 1 199 ? 3.579 -2.763 0.792 1.00 91.69 199 ASN A C 1
ATOM 1586 O O . ASN A 1 199 ? 3.821 -3.964 0.881 1.00 91.69 199 ASN A O 1
ATOM 1590 N N . TYR A 1 200 ? 3.669 -2.165 -0.388 1.00 90.56 200 TYR A N 1
ATOM 1591 C CA . TYR A 1 200 ? 3.902 -2.917 -1.622 1.00 90.56 200 TYR A CA 1
ATOM 1592 C C . TYR A 1 200 ? 5.376 -3.023 -2.011 1.00 90.56 200 TYR A C 1
ATOM 1594 O O . TYR A 1 200 ? 6.194 -2.180 -1.659 1.00 90.56 200 TYR A O 1
ATOM 1602 N N . LEU A 1 201 ? 5.700 -4.048 -2.802 1.00 88.25 201 LEU A N 1
ATOM 1603 C CA . LEU A 1 201 ? 7.007 -4.310 -3.399 1.00 88.25 201 LEU A CA 1
ATOM 1604 C C . LEU A 1 201 ? 8.140 -4.569 -2.392 1.00 88.25 201 LEU A C 1
ATOM 1606 O O . LEU A 1 201 ? 8.570 -3.741 -1.581 1.00 88.25 201 LEU A O 1
ATOM 1610 N N . ILE A 1 202 ? 8.728 -5.747 -2.545 1.00 84.50 202 ILE A N 1
ATOM 1611 C CA . ILE A 1 202 ? 9.943 -6.124 -1.850 1.00 84.50 202 ILE A CA 1
ATOM 1612 C C . ILE A 1 202 ? 11.132 -5.737 -2.735 1.00 84.50 202 ILE A C 1
ATOM 1614 O O . ILE A 1 202 ? 11.531 -6.480 -3.632 1.00 84.50 202 ILE A O 1
ATOM 1618 N N . SER A 1 203 ? 11.736 -4.584 -2.460 1.00 85.44 203 SER A N 1
ATOM 1619 C CA . SER A 1 203 ? 12.976 -4.162 -3.112 1.00 85.44 203 SER A CA 1
ATOM 1620 C C . SER A 1 203 ? 13.897 -3.425 -2.133 1.00 85.44 203 SER A C 1
ATOM 1622 O O . SER A 1 203 ? 13.414 -2.892 -1.130 1.00 85.44 203 SER A O 1
ATOM 1624 N N . PRO A 1 204 ? 15.215 -3.354 -2.409 1.00 84.12 204 PRO A N 1
ATOM 1625 C CA . PRO A 1 204 ? 16.139 -2.571 -1.589 1.00 84.12 204 PRO A CA 1
ATOM 1626 C C . PRO A 1 204 ? 15.724 -1.103 -1.441 1.00 84.12 204 PRO A C 1
ATOM 1628 O O . PRO A 1 204 ? 15.850 -0.547 -0.356 1.00 84.12 204 PRO A O 1
ATOM 1631 N N . ASN A 1 205 ? 15.174 -0.498 -2.498 1.00 88.19 205 ASN A N 1
ATOM 1632 C CA . ASN A 1 205 ? 14.735 0.896 -2.467 1.00 88.19 205 ASN A CA 1
ATOM 1633 C C . ASN A 1 205 ? 13.537 1.081 -1.542 1.00 88.19 205 ASN A C 1
ATOM 1635 O O . ASN A 1 205 ? 13.563 1.965 -0.699 1.00 88.19 205 ASN A O 1
ATOM 1639 N N . VAL A 1 206 ? 12.510 0.236 -1.657 1.00 91.50 206 VAL A N 1
ATOM 1640 C CA . VAL A 1 206 ? 11.316 0.387 -0.815 1.00 91.50 206 VAL A CA 1
ATOM 1641 C C . VAL A 1 206 ? 11.628 0.051 0.639 1.00 91.50 206 VAL A C 1
ATOM 1643 O O . VAL A 1 206 ? 11.137 0.733 1.527 1.00 91.50 206 VAL A O 1
ATOM 1646 N N . ASN A 1 207 ? 12.504 -0.926 0.899 1.00 88.81 207 ASN A N 1
ATOM 1647 C CA . ASN A 1 207 ? 13.014 -1.160 2.252 1.00 88.81 207 ASN A CA 1
ATOM 1648 C C . ASN A 1 207 ? 13.708 0.089 2.807 1.00 88.81 207 ASN A C 1
ATOM 1650 O O . ASN A 1 207 ? 13.390 0.510 3.910 1.00 88.81 207 ASN A O 1
ATOM 1654 N N . TYR A 1 208 ? 14.573 0.733 2.017 1.00 89.94 208 TYR A N 1
ATOM 1655 C CA . TYR A 1 208 ? 15.164 2.008 2.414 1.00 89.94 208 TYR A CA 1
ATOM 1656 C C . TYR A 1 208 ? 14.091 3.076 2.677 1.00 89.94 208 TYR A C 1
ATOM 1658 O O . TYR A 1 208 ? 14.190 3.808 3.652 1.00 89.94 208 TYR A O 1
ATOM 1666 N N . TRP A 1 209 ? 13.037 3.163 1.864 1.00 94.06 209 TRP A N 1
ATOM 1667 C CA . TRP A 1 209 ? 11.964 4.140 2.078 1.00 94.06 209 TRP A CA 1
ATOM 1668 C C . TRP A 1 209 ? 11.181 3.889 3.370 1.00 94.06 209 TRP A C 1
ATOM 1670 O O . TRP A 1 209 ? 10.895 4.858 4.070 1.00 94.06 209 TRP A O 1
ATOM 1680 N N . ARG A 1 210 ? 10.884 2.622 3.702 1.00 92.38 210 ARG A N 1
ATOM 1681 C CA . ARG A 1 210 ? 10.259 2.219 4.977 1.00 92.38 210 ARG A CA 1
ATOM 1682 C C . ARG A 1 210 ? 11.091 2.737 6.149 1.00 92.38 210 ARG A C 1
ATOM 1684 O O . ARG A 1 210 ? 10.577 3.512 6.951 1.00 92.38 210 ARG A O 1
ATOM 1691 N N . ASP A 1 211 ? 12.398 2.461 6.133 1.00 89.25 211 ASP A N 1
ATOM 1692 C CA . ASP A 1 211 ? 13.339 2.916 7.166 1.00 89.25 211 ASP A CA 1
ATOM 1693 C C . ASP A 1 211 ? 13.382 4.452 7.316 1.00 89.25 211 ASP A C 1
ATOM 1695 O O . ASP A 1 211 ? 13.757 4.969 8.368 1.00 89.25 211 ASP A O 1
ATOM 1699 N N . GLN A 1 212 ? 13.075 5.210 6.254 1.00 92.94 212 GLN A N 1
ATOM 1700 C CA . GLN A 1 212 ? 13.124 6.679 6.266 1.00 92.94 212 GLN A CA 1
ATOM 1701 C C . GLN A 1 212 ? 11.784 7.359 6.580 1.00 92.94 212 GLN A C 1
ATOM 1703 O O . GLN A 1 212 ? 11.788 8.555 6.890 1.00 92.94 212 GLN A O 1
ATOM 1708 N N . ALA A 1 213 ? 10.650 6.674 6.413 1.00 94.69 213 ALA A N 1
ATOM 1709 C CA . ALA A 1 213 ? 9.347 7.340 6.354 1.00 94.69 213 ALA A CA 1
ATOM 1710 C C . ALA A 1 213 ? 8.183 6.590 7.024 1.00 94.69 213 ALA A C 1
ATOM 1712 O O . ALA A 1 213 ? 7.052 7.078 6.967 1.00 94.69 213 ALA A O 1
ATOM 1713 N N . SER A 1 214 ? 8.433 5.456 7.680 1.00 93.75 214 SER A N 1
ATOM 1714 C CA . SER A 1 214 ? 7.412 4.672 8.386 1.00 93.75 214 SER A CA 1
ATOM 1715 C C . SER A 1 214 ? 7.751 4.509 9.874 1.00 93.75 214 SER A C 1
ATOM 1717 O O . SER A 1 214 ? 8.906 4.594 10.275 1.00 93.75 214 SER A O 1
ATOM 1719 N N . ASP A 1 215 ? 6.725 4.329 10.713 1.00 95.06 215 ASP A N 1
ATOM 1720 C CA . ASP A 1 215 ? 6.891 3.948 12.130 1.00 95.06 215 ASP A CA 1
ATOM 1721 C C . ASP A 1 215 ? 7.142 2.438 12.304 1.00 95.06 215 ASP A C 1
ATOM 1723 O O . ASP A 1 215 ? 7.425 1.974 13.412 1.00 95.06 215 ASP A O 1
ATOM 1727 N N . VAL A 1 216 ? 6.912 1.675 11.235 1.00 93.31 216 VAL A N 1
ATOM 1728 C CA . VAL A 1 216 ? 6.838 0.218 11.210 1.00 93.31 216 VAL A CA 1
ATOM 1729 C C . VAL A 1 216 ? 7.383 -0.316 9.892 1.00 93.31 216 VAL A C 1
ATOM 1731 O O . VAL A 1 216 ? 7.198 0.299 8.837 1.00 93.31 216 VAL A O 1
ATOM 1734 N N . TYR A 1 217 ? 7.927 -1.530 9.932 1.00 92.31 217 TYR A N 1
ATOM 1735 C CA . TYR A 1 217 ? 8.137 -2.306 8.725 1.00 92.31 217 TYR A CA 1
ATOM 1736 C C . TYR A 1 217 ? 6.841 -3.014 8.373 1.00 92.31 217 TYR A C 1
ATOM 1738 O O . TYR A 1 217 ? 6.407 -3.922 9.081 1.00 92.31 217 TYR A O 1
ATOM 1746 N N . GLU A 1 218 ? 6.245 -2.641 7.250 1.00 92.12 218 GLU A N 1
ATOM 1747 C CA . GLU A 1 218 ? 5.075 -3.327 6.722 1.00 92.12 218 GLU A CA 1
ATOM 1748 C C . GLU A 1 218 ? 5.293 -3.816 5.293 1.00 92.12 218 GLU A C 1
ATOM 1750 O O . GLU A 1 218 ? 6.041 -3.217 4.509 1.00 92.12 218 GLU A O 1
ATOM 1755 N N . THR A 1 219 ? 4.627 -4.912 4.936 1.00 93.12 219 THR A N 1
ATOM 1756 C CA . THR A 1 219 ? 4.614 -5.386 3.554 1.00 93.12 219 THR A CA 1
ATOM 1757 C C . THR A 1 219 ? 3.420 -6.291 3.246 1.00 93.12 219 THR A C 1
ATOM 1759 O O . THR A 1 219 ? 2.882 -6.940 4.140 1.00 93.12 219 THR A O 1
ATOM 1762 N N . HIS A 1 220 ? 3.050 -6.367 1.969 1.00 93.00 220 HIS A N 1
ATOM 1763 C CA . HIS A 1 220 ? 2.179 -7.379 1.385 1.00 93.00 220 HIS A CA 1
ATOM 1764 C C . HIS A 1 220 ? 3.021 -8.522 0.818 1.00 93.00 220 HIS A C 1
ATOM 1766 O O . HIS A 1 220 ? 4.036 -8.292 0.152 1.00 93.00 220 HIS A O 1
ATOM 1772 N N . ALA A 1 221 ? 2.588 -9.762 1.033 1.00 90.75 221 ALA A N 1
ATOM 1773 C CA . ALA A 1 221 ? 3.224 -10.920 0.423 1.00 90.75 221 ALA A CA 1
ATOM 1774 C C . ALA A 1 221 ? 2.198 -11.957 -0.039 1.00 90.75 221 ALA A C 1
ATOM 1776 O O . ALA A 1 221 ? 1.297 -12.361 0.690 1.00 90.75 221 ALA A O 1
ATOM 1777 N N . TYR A 1 222 ? 2.393 -12.440 -1.259 1.00 89.56 222 TYR A N 1
ATOM 1778 C CA . TYR A 1 222 ? 1.573 -13.468 -1.884 1.00 89.56 222 TYR A CA 1
ATOM 1779 C C . TYR A 1 222 ? 2.540 -14.485 -2.471 1.00 89.56 222 TYR A C 1
ATOM 1781 O O . TYR A 1 222 ? 3.293 -14.148 -3.388 1.00 89.56 222 TYR A O 1
ATOM 1789 N N . TYR A 1 223 ? 2.598 -15.691 -1.903 1.00 89.12 223 TYR A N 1
ATOM 1790 C CA . TYR A 1 223 ? 3.534 -16.703 -2.389 1.00 89.12 223 TYR A CA 1
ATOM 1791 C C . TYR A 1 223 ? 3.089 -17.214 -3.757 1.00 89.12 223 TYR A C 1
ATOM 1793 O O . TYR A 1 223 ? 3.903 -17.310 -4.677 1.00 89.12 223 TYR A O 1
ATOM 1801 N N . GLN A 1 224 ? 1.783 -17.444 -3.901 1.00 84.38 224 GLN A N 1
ATOM 1802 C CA . GLN A 1 224 ? 1.129 -17.795 -5.151 1.00 84.38 224 GLN A CA 1
ATOM 1803 C C . GLN A 1 224 ? 0.109 -16.715 -5.536 1.00 84.38 224 GLN A C 1
ATOM 1805 O O . GLN A 1 224 ? -0.916 -16.510 -4.875 1.00 84.38 224 GLN A O 1
ATOM 1810 N N . PHE A 1 225 ? 0.355 -16.063 -6.671 1.00 79.31 225 PHE A N 1
ATOM 1811 C CA . PHE A 1 225 ? -0.498 -15.003 -7.206 1.00 79.31 225 PHE A CA 1
ATOM 1812 C C . PHE A 1 225 ? -0.787 -15.234 -8.697 1.00 79.31 225 PHE A C 1
ATOM 1814 O O . PHE A 1 225 ? 0.131 -15.149 -9.511 1.00 79.31 225 PHE A O 1
ATOM 1821 N N . SER A 1 226 ? -2.046 -15.506 -9.069 1.00 71.12 226 SER A N 1
ATOM 1822 C CA . SER A 1 226 ? -2.479 -15.560 -10.475 1.00 71.12 226 SER A CA 1
ATOM 1823 C C . SER A 1 226 ? -3.404 -14.395 -10.777 1.00 71.12 226 SER A C 1
ATOM 1825 O O . SER A 1 226 ? -4.568 -14.401 -10.392 1.00 71.12 226 SER A O 1
ATOM 1827 N N . ASN A 1 227 ? -2.924 -13.484 -11.616 1.00 65.81 227 ASN A N 1
ATOM 1828 C CA . ASN A 1 227 ? -3.770 -12.527 -12.326 1.00 65.81 227 ASN A CA 1
ATOM 1829 C C . ASN A 1 227 ? -4.120 -12.990 -13.755 1.00 65.81 227 ASN A C 1
ATOM 1831 O O . ASN A 1 227 ? -4.800 -12.270 -14.491 1.00 65.81 227 ASN A O 1
ATOM 1835 N N . GLN A 1 228 ? -3.650 -14.172 -14.173 1.00 64.50 228 GLN A N 1
ATOM 1836 C CA . GLN A 1 228 ? -3.827 -14.672 -15.534 1.00 64.50 228 GLN A CA 1
ATOM 1837 C C . GLN A 1 228 ? -5.138 -15.445 -15.649 1.00 64.50 228 GLN A C 1
ATOM 1839 O O . GLN A 1 228 ? -5.253 -16.617 -15.290 1.00 64.50 228 GLN A O 1
ATOM 1844 N N . ARG A 1 229 ? -6.151 -14.761 -16.176 1.00 67.00 229 ARG A N 1
ATOM 1845 C CA . ARG A 1 229 ? -7.459 -15.348 -16.467 1.00 67.00 229 ARG A CA 1
ATOM 1846 C C . ARG A 1 229 ? -7.433 -15.997 -17.845 1.00 67.00 229 ARG A C 1
ATOM 1848 O O . ARG A 1 229 ? -7.043 -15.347 -18.814 1.00 67.00 229 ARG A O 1
ATOM 1855 N N . PHE A 1 230 ? -7.904 -17.238 -17.962 1.00 64.38 230 PHE A N 1
ATOM 1856 C CA . PHE A 1 230 ? -8.339 -17.733 -19.267 1.00 64.38 230 PHE A CA 1
ATOM 1857 C C . PHE A 1 230 ? -9.817 -17.395 -19.435 1.00 64.38 230 PHE A C 1
ATOM 1859 O O . PHE A 1 230 ? -10.620 -17.538 -18.518 1.00 64.38 230 PHE A O 1
ATOM 1866 N N . THR A 1 231 ? -10.169 -16.892 -20.610 1.00 55.94 231 THR A N 1
ATOM 1867 C CA . THR A 1 231 ? -11.546 -16.551 -20.947 1.00 55.94 231 THR A CA 1
ATOM 1868 C C . THR A 1 231 ? -12.240 -17.804 -21.471 1.00 55.94 231 THR A C 1
ATOM 1870 O O . THR A 1 231 ? -11.982 -18.245 -22.589 1.00 55.94 231 THR A O 1
ATOM 1873 N N . ASP A 1 232 ? -13.132 -18.396 -20.674 1.00 58.12 232 ASP A N 1
ATOM 1874 C CA . ASP A 1 232 ? -14.245 -19.150 -21.252 1.00 58.12 232 ASP A CA 1
ATOM 1875 C C . ASP A 1 232 ? -15.260 -18.167 -21.880 1.00 58.12 232 ASP A C 1
ATOM 1877 O O . ASP A 1 232 ? -15.087 -16.945 -21.825 1.00 58.12 232 ASP A O 1
ATOM 1881 N N . SER A 1 233 ? -16.336 -18.665 -22.496 1.00 57.34 233 SER A N 1
ATOM 1882 C CA . SER A 1 233 ? -17.334 -17.813 -23.169 1.00 57.34 233 SER A CA 1
ATOM 1883 C C . SER A 1 233 ? -18.031 -16.790 -22.256 1.00 57.34 233 SER A C 1
ATOM 1885 O O . SER A 1 233 ? -18.778 -15.951 -22.755 1.00 57.34 233 SER A O 1
ATOM 1887 N N . ILE A 1 234 ? -17.825 -16.865 -20.936 1.00 60.22 234 ILE A N 1
ATOM 1888 C CA . ILE A 1 234 ? -18.396 -15.962 -19.932 1.00 60.22 234 ILE A CA 1
ATOM 1889 C C . ILE A 1 234 ? -17.321 -15.211 -19.122 1.00 60.22 234 ILE A C 1
ATOM 1891 O O . ILE A 1 234 ? -17.659 -14.512 -18.170 1.00 60.22 234 ILE A O 1
ATOM 1895 N N . GLY A 1 235 ? -16.040 -15.321 -19.496 1.00 57.31 235 GLY A N 1
ATOM 1896 C CA . GLY A 1 235 ? -14.929 -14.615 -18.855 1.00 57.31 235 GLY A CA 1
ATOM 1897 C C . GLY A 1 235 ? -14.596 -15.082 -17.435 1.00 57.31 235 GLY A C 1
ATOM 1898 O O . GLY A 1 235 ? -14.055 -14.297 -16.657 1.00 57.31 235 GLY A O 1
ATOM 1899 N N . SER A 1 236 ? -14.932 -16.328 -17.090 1.00 59.97 236 SER A N 1
ATOM 1900 C CA . SER A 1 236 ? -14.658 -16.928 -15.779 1.00 59.97 236 SER A CA 1
ATOM 1901 C C . SER A 1 236 ? -13.501 -17.933 -15.869 1.00 59.97 236 SER A C 1
ATOM 1903 O O . SER A 1 236 ? -13.493 -18.781 -16.757 1.00 59.97 236 SER A O 1
ATOM 1905 N N . GLY A 1 237 ? -12.535 -17.864 -14.944 1.00 64.12 237 GLY A N 1
ATOM 1906 C CA . GLY A 1 237 ? -11.459 -18.858 -14.820 1.00 64.12 237 GLY A CA 1
ATOM 1907 C C . GLY A 1 237 ? -10.049 -18.283 -14.661 1.00 64.12 237 GLY A C 1
ATOM 1908 O O . GLY A 1 237 ? -9.788 -17.119 -14.960 1.00 64.12 237 GLY A O 1
ATOM 1909 N N . TYR A 1 238 ? -9.131 -19.137 -14.202 1.00 72.81 238 TYR A N 1
ATOM 1910 C CA . TYR A 1 238 ? -7.740 -18.807 -13.873 1.00 72.81 238 TYR A CA 1
ATOM 1911 C C . TYR A 1 238 ? -6.783 -19.873 -14.377 1.00 72.81 238 TYR A C 1
ATOM 1913 O O . TYR A 1 238 ? -7.022 -21.068 -14.190 1.00 72.81 238 TYR A O 1
ATOM 1921 N N . GLN A 1 239 ? -5.674 -19.451 -14.972 1.00 73.75 239 GLN A N 1
ATOM 1922 C CA . GLN A 1 239 ? -4.648 -20.364 -15.442 1.00 73.75 239 GLN A CA 1
ATOM 1923 C C . GLN A 1 239 ? -3.727 -20.763 -14.285 1.00 73.75 239 GLN A C 1
ATOM 1925 O O . GLN A 1 239 ? -2.880 -19.991 -13.861 1.00 73.75 239 GLN A O 1
ATOM 1930 N N . TYR A 1 240 ? -3.881 -21.995 -13.799 1.00 77.19 240 TYR A N 1
ATOM 1931 C CA . TYR A 1 240 ? -2.951 -22.590 -12.840 1.00 77.19 240 TYR A CA 1
ATOM 1932 C C . TYR A 1 240 ? -1.735 -23.176 -13.560 1.00 77.19 240 TYR A C 1
ATOM 1934 O O . TYR A 1 240 ? -1.883 -24.051 -14.421 1.00 77.19 240 TYR A O 1
ATOM 1942 N N . HIS A 1 241 ? -0.537 -22.752 -13.170 1.00 81.44 241 HIS A N 1
ATOM 1943 C CA . HIS A 1 241 ? 0.721 -23.312 -13.630 1.00 81.44 241 HIS A CA 1
ATOM 1944 C C . HIS A 1 241 ? 1.461 -23.981 -12.454 1.00 81.44 241 HIS A C 1
ATOM 1946 O O . HIS A 1 241 ? 2.273 -23.348 -11.782 1.00 81.44 241 HIS A O 1
ATOM 1952 N N . PRO A 1 242 ? 1.296 -25.299 -12.225 1.00 80.44 242 PRO A N 1
ATOM 1953 C CA . PRO A 1 242 ? 1.787 -25.978 -11.016 1.00 80.44 242 PRO A CA 1
ATOM 1954 C C . PRO A 1 242 ? 3.296 -25.886 -10.770 1.00 80.44 242 PRO A C 1
ATOM 1956 O O . PRO A 1 242 ? 3.737 -26.020 -9.633 1.00 80.44 242 PRO A O 1
ATOM 1959 N N . LEU A 1 243 ? 4.097 -25.687 -11.822 1.00 85.06 243 LEU A N 1
ATOM 1960 C CA . LEU A 1 243 ? 5.541 -25.483 -11.675 1.00 85.06 243 LEU A CA 1
ATOM 1961 C C . LEU A 1 243 ? 5.905 -24.035 -11.303 1.00 85.06 243 LEU A C 1
ATOM 1963 O O . LEU A 1 243 ? 6.990 -23.809 -10.783 1.00 85.06 243 LEU A O 1
ATOM 1967 N N . LYS A 1 244 ? 5.021 -23.071 -11.589 1.00 84.69 244 LYS A N 1
ATOM 1968 C CA . LYS A 1 244 ? 5.178 -21.644 -11.273 1.00 84.69 244 LYS A CA 1
ATOM 1969 C C . LYS A 1 244 ? 4.602 -21.324 -9.896 1.00 84.69 244 LYS A C 1
ATOM 1971 O O . LYS A 1 244 ? 5.184 -20.538 -9.161 1.00 84.69 244 LYS A O 1
ATOM 1976 N N . GLU A 1 245 ? 3.518 -22.002 -9.525 1.00 85.31 245 GLU A N 1
ATOM 1977 C CA . GLU A 1 245 ? 2.886 -21.901 -8.209 1.00 85.31 245 GLU A CA 1
ATOM 1978 C C . GLU A 1 245 ? 2.974 -23.250 -7.461 1.00 85.31 245 GLU A C 1
ATOM 1980 O O . GLU A 1 245 ? 1.963 -23.941 -7.263 1.00 85.31 245 GLU A O 1
ATOM 1985 N N . PRO A 1 246 ? 4.186 -23.692 -7.066 1.00 88.12 246 PRO A N 1
ATOM 1986 C CA . PRO A 1 246 ? 4.334 -24.876 -6.225 1.00 88.12 246 PRO A CA 1
ATOM 1987 C C . PRO A 1 246 ? 3.747 -24.611 -4.835 1.00 88.12 246 PRO A C 1
ATOM 1989 O O . PRO A 1 246 ? 3.631 -23.464 -4.428 1.00 88.12 246 PRO A O 1
ATOM 1992 N N . ARG A 1 247 ? 3.390 -25.659 -4.085 1.00 89.81 247 ARG A N 1
ATOM 1993 C CA . ARG A 1 247 ? 2.941 -25.526 -2.683 1.00 89.81 247 ARG A CA 1
ATOM 1994 C C . ARG A 1 247 ? 4.032 -24.901 -1.805 1.00 89.81 247 ARG A C 1
ATOM 1996 O O . ARG A 1 247 ? 5.211 -25.171 -2.038 1.00 89.81 247 ARG A O 1
ATOM 2003 N N . LEU A 1 248 ? 3.648 -24.177 -0.748 1.00 90.50 248 LEU A N 1
ATOM 2004 C CA . LEU A 1 248 ? 4.585 -23.620 0.243 1.00 90.50 248 LEU A CA 1
ATOM 2005 C C . LEU A 1 248 ? 5.509 -24.698 0.824 1.00 90.50 248 LEU A C 1
ATOM 2007 O O . LEU A 1 248 ? 6.728 -24.529 0.856 1.00 90.50 248 LEU A O 1
ATOM 2011 N N . SER A 1 249 ? 4.947 -25.853 1.184 1.00 91.00 249 SER A N 1
ATOM 2012 C CA . SER A 1 249 ? 5.695 -27.029 1.655 1.00 91.00 249 SER A CA 1
ATOM 2013 C C . SER A 1 249 ? 6.715 -27.589 0.652 1.00 91.00 249 SER A C 1
ATOM 2015 O O . SER A 1 249 ? 7.640 -28.305 1.036 1.00 91.00 249 SER A O 1
ATOM 2017 N N . MET A 1 250 ? 6.595 -27.241 -0.630 1.00 90.81 250 MET A N 1
ATOM 2018 C CA . MET A 1 250 ? 7.463 -27.703 -1.712 1.00 90.81 250 MET A CA 1
ATOM 2019 C C . MET A 1 250 ? 8.526 -26.673 -2.111 1.00 90.81 250 MET A C 1
ATOM 2021 O O . MET A 1 250 ? 9.308 -26.946 -3.026 1.00 90.81 250 MET A O 1
ATOM 2025 N N . ALA A 1 251 ? 8.613 -25.532 -1.417 1.00 87.81 251 ALA A N 1
ATOM 2026 C CA . ALA A 1 251 ? 9.554 -24.456 -1.729 1.00 87.81 251 ALA A CA 1
ATOM 2027 C C . ALA A 1 251 ? 11.037 -24.882 -1.672 1.00 87.81 251 ALA A C 1
ATOM 2029 O O . ALA A 1 251 ? 11.879 -24.275 -2.324 1.00 87.81 251 ALA A O 1
ATOM 2030 N N . PHE A 1 252 ? 11.392 -25.940 -0.944 1.00 88.25 252 PHE A N 1
ATOM 2031 C CA . PHE A 1 252 ? 12.773 -26.450 -0.899 1.00 88.25 252 PHE A CA 1
ATOM 2032 C C . PHE A 1 252 ? 12.961 -27.791 -1.610 1.00 88.25 252 PHE A C 1
ATOM 2034 O O . PHE A 1 252 ? 14.040 -28.382 -1.558 1.00 88.25 252 PHE A O 1
ATOM 2041 N N . ASN A 1 253 ? 11.927 -28.296 -2.283 1.00 91.19 253 ASN A N 1
ATOM 2042 C CA . ASN A 1 253 ? 12.040 -29.537 -3.028 1.00 91.19 253 ASN A CA 1
ATOM 2043 C C . ASN A 1 253 ? 12.966 -29.341 -4.245 1.00 91.19 253 ASN A C 1
ATOM 2045 O O . ASN A 1 253 ? 12.777 -28.428 -5.052 1.00 91.19 253 ASN A O 1
ATOM 2049 N N . SER A 1 254 ? 13.964 -30.216 -4.394 1.00 91.00 254 SER A N 1
ATOM 2050 C CA . SER A 1 254 ? 14.959 -30.119 -5.468 1.00 91.00 254 SER A CA 1
ATOM 2051 C C . SER A 1 254 ? 14.350 -30.262 -6.864 1.00 91.00 254 SER A C 1
ATOM 2053 O O . SER A 1 254 ? 14.792 -29.584 -7.790 1.00 91.00 254 SER A O 1
ATOM 2055 N N . ALA A 1 255 ? 13.309 -31.085 -7.022 1.00 91.69 255 ALA A N 1
ATOM 2056 C CA . ALA A 1 255 ? 12.587 -31.214 -8.282 1.00 91.69 255 ALA A CA 1
ATOM 2057 C C . ALA A 1 255 ? 11.742 -29.967 -8.578 1.00 91.69 255 ALA A C 1
ATOM 2059 O O . ALA A 1 255 ? 11.708 -29.540 -9.729 1.00 91.69 255 ALA A O 1
ATOM 2060 N N . THR A 1 256 ? 11.122 -29.340 -7.571 1.00 89.75 256 THR A N 1
ATOM 2061 C CA . THR A 1 256 ? 10.451 -28.038 -7.746 1.00 89.75 256 THR A CA 1
ATOM 2062 C C . THR A 1 256 ? 11.438 -26.996 -8.266 1.00 89.75 256 THR A C 1
ATOM 2064 O O . THR A 1 256 ? 11.198 -26.390 -9.305 1.00 89.75 256 THR A O 1
ATOM 2067 N N . ALA A 1 257 ? 12.587 -26.839 -7.600 1.00 88.62 257 ALA A N 1
ATOM 2068 C CA . ALA A 1 257 ? 13.598 -25.859 -7.993 1.00 88.62 257 ALA A CA 1
ATOM 2069 C C . ALA A 1 257 ? 14.169 -26.118 -9.400 1.00 88.62 257 ALA A C 1
ATOM 2071 O O . ALA A 1 257 ? 14.377 -25.175 -10.160 1.00 88.62 257 ALA A O 1
ATOM 2072 N N . ALA A 1 258 ? 14.397 -27.384 -9.765 1.00 90.75 258 ALA A N 1
ATOM 2073 C CA . ALA A 1 258 ? 14.923 -27.755 -11.078 1.00 90.75 258 ALA A CA 1
ATOM 2074 C C . ALA A 1 258 ? 13.942 -27.487 -12.233 1.00 90.75 258 ALA A C 1
ATOM 2076 O O . ALA A 1 258 ? 14.381 -27.312 -13.367 1.00 90.75 258 ALA A O 1
ATOM 2077 N N . ASN A 1 259 ? 12.635 -27.462 -11.954 1.00 91.44 259 ASN A N 1
ATOM 2078 C CA . ASN A 1 259 ? 11.585 -27.330 -12.965 1.00 91.44 259 ASN A CA 1
ATOM 2079 C C . ASN A 1 259 ? 10.822 -25.995 -12.893 1.00 91.44 259 ASN A C 1
ATOM 2081 O O . ASN A 1 259 ? 9.863 -25.816 -13.645 1.00 91.44 259 ASN A O 1
ATOM 2085 N N . TYR A 1 260 ? 11.216 -25.070 -12.010 1.00 90.00 260 TYR A N 1
ATOM 2086 C CA . TYR A 1 260 ? 10.556 -23.772 -11.865 1.00 90.00 260 TYR A CA 1
ATOM 2087 C C . TYR A 1 260 ? 10.686 -22.943 -13.162 1.00 90.00 260 TYR A C 1
ATOM 2089 O O . TYR A 1 260 ? 11.811 -22.636 -13.578 1.00 90.00 260 TYR A O 1
ATOM 2097 N N . PRO A 1 261 ? 9.570 -22.559 -13.813 1.00 89.50 261 PRO A N 1
ATOM 2098 C CA . PRO A 1 261 ? 9.591 -21.725 -15.004 1.00 89.50 261 PRO A CA 1
ATOM 2099 C C . PRO A 1 261 ? 9.998 -20.307 -14.626 1.00 89.50 261 PRO A C 1
ATOM 2101 O O . PRO A 1 261 ? 9.376 -19.676 -13.773 1.00 89.50 261 PRO A O 1
ATOM 2104 N N . LYS A 1 262 ? 11.023 -19.788 -15.294 1.00 88.88 262 LYS A N 1
ATOM 2105 C CA . LYS A 1 262 ? 11.528 -18.436 -15.069 1.00 88.88 262 LYS A CA 1
ATOM 2106 C C . LYS A 1 262 ? 11.007 -17.485 -16.133 1.00 88.88 262 LYS A C 1
ATOM 2108 O O . LYS A 1 262 ? 11.232 -17.731 -17.315 1.00 88.88 262 LYS A O 1
ATOM 2113 N N . ASP A 1 263 ? 10.409 -16.379 -15.709 1.00 84.94 263 ASP A N 1
ATOM 2114 C CA . ASP A 1 263 ? 10.034 -15.287 -16.617 1.00 84.94 263 ASP A CA 1
ATOM 2115 C C . ASP A 1 263 ? 11.243 -14.378 -16.904 1.00 84.94 263 ASP A C 1
ATOM 2117 O O . ASP A 1 263 ? 11.341 -13.762 -17.963 1.00 84.94 263 ASP A O 1
ATOM 2121 N N . TRP A 1 264 ? 12.213 -14.336 -15.981 1.00 86.00 264 TRP A N 1
ATOM 2122 C CA . TRP A 1 264 ? 13.493 -13.635 -16.123 1.00 86.00 264 TRP A CA 1
ATOM 2123 C C . TRP A 1 264 ? 14.618 -14.361 -15.353 1.00 86.00 264 TRP A C 1
ATOM 2125 O O . TRP A 1 264 ? 14.345 -15.215 -14.509 1.00 86.00 264 TRP A O 1
ATOM 2135 N N . PRO A 1 265 ? 15.911 -14.061 -15.594 1.00 85.31 265 PRO A N 1
ATOM 2136 C CA . PRO A 1 265 ? 17.024 -14.876 -15.080 1.00 85.31 265 PRO A CA 1
ATOM 2137 C C . PRO A 1 265 ? 17.071 -15.073 -13.552 1.00 85.31 265 PRO A C 1
ATOM 2139 O O . PRO A 1 265 ? 17.468 -16.144 -13.075 1.00 85.31 265 PRO A O 1
ATOM 2142 N N . THR A 1 266 ? 16.662 -14.053 -12.793 1.00 82.75 266 THR A N 1
ATOM 2143 C CA . THR A 1 266 ? 16.642 -14.036 -11.319 1.00 82.75 266 THR A CA 1
ATOM 2144 C C . THR A 1 266 ? 15.307 -14.465 -10.710 1.00 82.75 266 THR A C 1
ATOM 2146 O O . THR A 1 266 ? 15.183 -14.472 -9.488 1.00 82.75 266 THR A O 1
ATOM 2149 N N . ASP A 1 267 ? 14.323 -14.826 -11.535 1.00 85.06 267 ASP A N 1
ATOM 2150 C CA . ASP A 1 267 ? 13.029 -15.314 -11.076 1.00 85.06 267 ASP A CA 1
ATOM 2151 C C . ASP A 1 267 ? 13.191 -16.624 -10.289 1.00 85.06 267 ASP A C 1
ATOM 2153 O O . ASP A 1 267 ? 13.940 -17.532 -10.673 1.00 85.06 267 ASP A O 1
ATOM 2157 N N . THR A 1 268 ? 12.513 -16.686 -9.150 1.00 86.38 268 THR A N 1
ATOM 2158 C CA . THR A 1 268 ? 12.534 -17.806 -8.216 1.00 86.38 268 THR A CA 1
ATOM 2159 C C . THR A 1 268 ? 11.268 -17.783 -7.376 1.00 86.38 268 THR A C 1
ATOM 2161 O O . THR A 1 268 ? 10.884 -16.730 -6.860 1.00 86.38 268 THR A O 1
ATOM 2164 N N . HIS A 1 269 ? 10.679 -18.956 -7.130 1.00 84.06 269 HIS A N 1
ATOM 2165 C CA . HIS A 1 269 ? 9.576 -19.098 -6.174 1.00 84.06 269 HIS A CA 1
ATOM 2166 C C . HIS A 1 269 ? 9.990 -18.687 -4.754 1.00 84.06 269 HIS A C 1
ATOM 2168 O O . HIS A 1 269 ? 9.143 -18.428 -3.914 1.00 84.06 269 HIS A O 1
ATOM 2174 N N . PHE A 1 270 ? 11.289 -18.585 -4.453 1.00 84.12 270 PHE A N 1
ATOM 2175 C CA . PHE A 1 270 ? 11.752 -18.108 -3.149 1.00 84.12 270 PHE A CA 1
ATOM 2176 C C . PHE A 1 270 ? 11.542 -16.598 -2.931 1.00 84.12 270 PHE A C 1
ATOM 2178 O O . PHE A 1 270 ? 11.546 -16.140 -1.790 1.00 84.12 270 PHE A O 1
ATOM 2185 N N . GLY A 1 271 ? 11.358 -15.805 -3.996 1.00 77.81 271 GLY A N 1
ATOM 2186 C CA . GLY A 1 271 ? 11.265 -14.342 -3.903 1.00 77.81 271 GLY A CA 1
ATOM 2187 C C . GLY A 1 271 ? 10.097 -13.858 -3.037 1.00 77.81 271 GLY A C 1
ATOM 2188 O O . GLY A 1 271 ? 10.243 -12.884 -2.289 1.00 77.81 271 GLY A O 1
ATOM 2189 N N . THR A 1 272 ? 8.985 -14.593 -3.098 1.00 80.88 272 THR A N 1
ATOM 2190 C CA . THR A 1 272 ? 7.717 -14.346 -2.397 1.00 80.88 272 THR A CA 1
ATOM 2191 C C . THR A 1 272 ? 7.443 -15.351 -1.272 1.00 80.88 272 THR A C 1
ATOM 2193 O O . THR A 1 272 ? 6.348 -15.381 -0.718 1.00 80.88 272 THR A O 1
ATOM 2196 N N . TYR A 1 273 ? 8.422 -16.183 -0.900 1.00 90.31 273 TYR A N 1
ATOM 2197 C CA . TYR A 1 273 ? 8.265 -17.170 0.171 1.00 90.31 273 TYR A CA 1
ATOM 2198 C C . TYR A 1 273 ? 8.085 -16.484 1.530 1.00 90.31 273 TYR A C 1
ATOM 2200 O O . TYR A 1 273 ? 8.969 -15.746 1.966 1.00 90.31 273 TYR A O 1
ATOM 2208 N N . TYR A 1 274 ? 6.971 -16.749 2.221 1.00 91.44 274 TYR A N 1
ATOM 2209 C CA . TYR A 1 274 ? 6.622 -16.062 3.472 1.00 91.44 274 TYR A CA 1
ATOM 2210 C C . TYR A 1 274 ? 7.745 -16.072 4.520 1.00 91.44 274 TYR A C 1
ATOM 2212 O O . TYR A 1 274 ? 8.120 -14.997 4.989 1.00 91.44 274 TYR A O 1
ATOM 2220 N N . PRO A 1 275 ? 8.393 -17.213 4.838 1.00 89.56 275 PRO A N 1
ATOM 2221 C CA . PRO A 1 275 ? 9.514 -17.197 5.775 1.00 89.56 275 PRO A CA 1
ATOM 2222 C C . PRO A 1 275 ? 10.747 -16.405 5.329 1.00 89.56 275 PRO A C 1
ATOM 2224 O O . PRO A 1 275 ? 11.573 -16.053 6.166 1.00 89.56 275 PRO A O 1
ATOM 2227 N N . ALA A 1 276 ? 10.898 -16.080 4.041 1.00 88.31 276 ALA A N 1
ATOM 2228 C CA . ALA A 1 276 ? 11.987 -15.213 3.594 1.00 88.31 276 ALA A CA 1
ATOM 2229 C C . ALA A 1 276 ? 11.805 -13.756 4.061 1.00 88.31 276 ALA A C 1
ATOM 2231 O O . ALA A 1 276 ? 12.784 -13.007 4.107 1.00 88.31 276 ALA A O 1
ATOM 2232 N N . LEU A 1 277 ? 10.590 -13.351 4.457 1.00 88.56 277 LEU A N 1
ATOM 2233 C CA . LEU A 1 277 ? 10.335 -12.044 5.067 1.00 88.56 277 LEU A CA 1
ATOM 2234 C C . LEU A 1 277 ? 11.116 -11.846 6.370 1.00 88.56 277 LEU A C 1
ATOM 2236 O O . LEU A 1 277 ? 11.532 -10.730 6.670 1.00 88.56 277 LEU A O 1
ATOM 2240 N N . SER A 1 278 ? 11.413 -12.923 7.101 1.00 85.94 278 SER A N 1
ATOM 2241 C CA . SER A 1 278 ? 12.207 -12.869 8.333 1.00 85.94 278 SER A CA 1
ATOM 2242 C C . SER A 1 278 ? 13.623 -12.329 8.105 1.00 85.94 278 SER A C 1
ATOM 2244 O O . SER A 1 278 ? 14.196 -11.717 8.998 1.00 85.94 278 SER A O 1
ATOM 2246 N N . PHE A 1 279 ? 14.185 -12.482 6.899 1.00 81.94 279 PHE A N 1
ATOM 2247 C CA . PHE A 1 279 ? 15.488 -11.901 6.548 1.00 81.94 279 PHE A CA 1
ATOM 2248 C C . PHE A 1 279 ? 15.451 -10.387 6.334 1.00 81.94 279 PHE A C 1
ATOM 2250 O O . PHE A 1 279 ? 16.502 -9.759 6.208 1.00 81.94 279 PHE A O 1
ATOM 2257 N N . ARG A 1 280 ? 14.249 -9.818 6.245 1.00 80.81 280 ARG A N 1
ATOM 2258 C CA . ARG A 1 280 ? 13.998 -8.397 5.995 1.00 80.81 280 ARG A CA 1
ATOM 2259 C C . ARG A 1 280 ? 13.472 -7.683 7.232 1.00 80.81 280 ARG A C 1
ATOM 2261 O O . ARG A 1 280 ? 13.354 -6.467 7.203 1.00 80.81 280 ARG A O 1
ATOM 2268 N N . GLN A 1 281 ? 13.176 -8.425 8.298 1.00 83.00 281 GLN A N 1
ATOM 2269 C CA . GLN A 1 281 ? 12.699 -7.859 9.546 1.00 83.00 281 GLN A CA 1
ATOM 2270 C C . GLN A 1 281 ? 13.789 -6.974 10.179 1.00 83.00 281 GLN A C 1
ATOM 2272 O O . GLN A 1 281 ? 14.884 -7.470 10.473 1.00 83.00 281 GLN A O 1
ATOM 2277 N N . PRO A 1 282 ? 13.510 -5.681 10.412 1.00 78.88 282 PRO A N 1
ATOM 2278 C CA . PRO A 1 282 ? 14.449 -4.790 11.076 1.00 78.88 282 PRO A CA 1
ATOM 2279 C C . PRO A 1 282 ? 14.642 -5.139 12.553 1.00 78.88 282 PRO A C 1
ATOM 2281 O O . PRO A 1 282 ? 13.827 -5.789 13.215 1.00 78.88 282 PRO A O 1
ATOM 2284 N N . TYR A 1 283 ? 15.766 -4.676 13.096 1.00 74.94 283 TYR A N 1
ATOM 2285 C CA . TYR A 1 283 ? 16.100 -4.866 14.497 1.00 74.94 283 TYR A CA 1
ATOM 2286 C C . TYR A 1 283 ? 15.370 -3.830 15.364 1.00 74.94 283 TYR A C 1
ATOM 2288 O O . TYR A 1 283 ? 15.750 -2.665 15.375 1.00 74.94 283 TYR A O 1
ATOM 2296 N N . ALA A 1 284 ? 14.385 -4.283 16.146 1.00 76.31 284 ALA A N 1
ATOM 2297 C CA . ALA A 1 284 ? 13.634 -3.486 17.129 1.00 76.31 284 ALA A CA 1
ATOM 2298 C C . ALA A 1 284 ? 12.601 -2.484 16.575 1.00 76.31 284 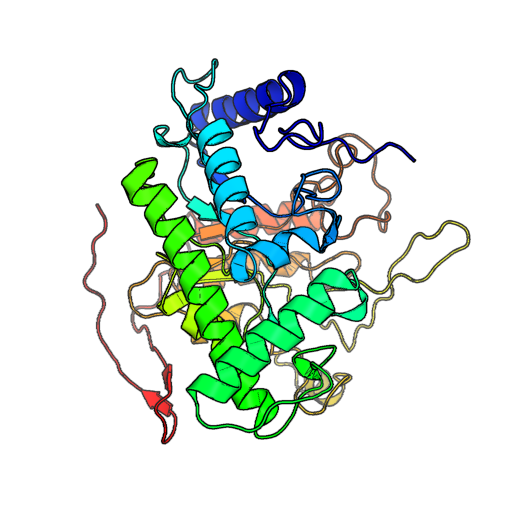ALA A C 1
ATOM 2300 O O . ALA A 1 284 ? 12.164 -1.603 17.312 1.00 76.31 284 ALA A O 1
ATOM 2301 N N . GLU A 1 285 ? 12.143 -2.682 15.346 1.00 85.94 285 GLU A N 1
ATOM 2302 C CA . GLU A 1 285 ? 10.983 -1.990 14.778 1.00 85.94 285 GLU A CA 1
ATOM 2303 C C . GLU A 1 285 ? 9.820 -2.986 14.601 1.00 85.94 285 GLU A C 1
ATOM 2305 O O . GLU A 1 285 ? 10.091 -4.171 14.354 1.00 85.94 285 GLU A O 1
ATOM 2310 N N . PRO A 1 286 ? 8.551 -2.563 14.783 1.00 91.56 286 PRO A N 1
ATOM 2311 C CA . PRO A 1 286 ? 7.416 -3.459 14.611 1.00 91.56 286 PRO A CA 1
ATOM 2312 C C . PRO A 1 286 ? 7.330 -4.011 13.188 1.00 91.56 286 PRO A C 1
ATOM 2314 O O . PRO A 1 286 ? 7.514 -3.271 12.221 1.00 91.56 286 PRO A O 1
ATOM 2317 N N . PHE A 1 287 ? 7.028 -5.302 13.066 1.00 92.88 287 PHE A N 1
ATOM 2318 C CA . PHE A 1 287 ? 6.859 -5.979 11.782 1.00 92.88 287 PHE A CA 1
ATOM 2319 C C . PHE A 1 287 ? 5.393 -6.336 11.547 1.00 92.88 287 PHE A C 1
ATOM 2321 O O . PHE A 1 287 ? 4.801 -7.109 12.305 1.00 92.88 287 PHE A O 1
ATOM 2328 N N . LEU A 1 288 ? 4.822 -5.792 10.478 1.00 93.69 288 LEU A N 1
ATOM 2329 C CA . LEU A 1 288 ? 3.413 -5.903 10.136 1.00 93.69 288 LEU A CA 1
ATOM 2330 C C . LEU A 1 288 ? 3.272 -6.552 8.751 1.00 93.69 288 LEU A C 1
ATOM 2332 O O . LEU A 1 288 ? 3.559 -5.940 7.725 1.00 93.69 288 LEU A O 1
ATOM 2336 N N . LEU A 1 289 ? 2.793 -7.794 8.697 1.00 94.19 289 LEU A N 1
ATOM 2337 C CA . LEU A 1 289 ? 2.377 -8.410 7.435 1.00 94.19 289 LEU A CA 1
ATOM 2338 C C . LEU A 1 289 ? 0.944 -7.961 7.137 1.00 94.19 289 LEU A C 1
ATOM 2340 O O . LEU A 1 289 ? -0.019 -8.598 7.563 1.00 94.19 289 LEU A O 1
ATOM 2344 N N . THR A 1 290 ? 0.807 -6.809 6.483 1.00 93.44 290 THR A N 1
ATOM 2345 C CA . THR A 1 290 ? -0.480 -6.119 6.297 1.00 93.44 290 THR A CA 1
ATOM 2346 C C . THR A 1 290 ? -1.396 -6.792 5.288 1.00 93.44 290 THR A C 1
ATOM 2348 O O . THR A 1 290 ? -2.605 -6.599 5.371 1.00 93.44 290 THR A O 1
ATOM 2351 N N . GLU A 1 291 ? -0.846 -7.623 4.403 1.00 93.00 291 GLU A N 1
ATOM 2352 C CA . GLU A 1 291 ? -1.619 -8.534 3.566 1.00 93.00 291 GLU A CA 1
ATOM 2353 C C . GLU A 1 291 ? -0.844 -9.830 3.319 1.00 93.00 291 GLU A C 1
ATOM 2355 O O . GLU A 1 291 ? 0.320 -9.816 2.904 1.00 93.00 291 GLU A O 1
ATOM 2360 N N . PHE A 1 292 ? -1.515 -10.959 3.526 1.00 92.38 292 PHE A N 1
ATOM 2361 C CA . PHE A 1 292 ? -1.079 -12.254 3.022 1.00 92.38 292 PHE A CA 1
ATOM 2362 C C . PHE A 1 292 ? -2.256 -13.096 2.539 1.00 92.38 292 PHE A C 1
ATOM 2364 O O . PHE A 1 292 ? -3.334 -13.050 3.128 1.00 92.38 292 PHE A O 1
ATOM 2371 N N . GLN A 1 293 ? -2.046 -13.867 1.473 1.00 88.81 293 GLN A N 1
ATOM 2372 C CA . GLN A 1 293 ? -2.979 -14.848 0.917 1.00 88.81 293 GLN A CA 1
ATOM 2373 C C . GLN A 1 293 ? -2.292 -15.595 -0.230 1.00 88.81 293 GLN A C 1
ATOM 2375 O O . GLN A 1 293 ? -1.431 -15.032 -0.896 1.00 88.81 293 GLN A O 1
ATOM 2380 N N . ASP A 1 294 ? -2.753 -16.801 -0.541 1.00 87.12 294 ASP A N 1
ATOM 2381 C CA . ASP A 1 294 ? -2.537 -17.391 -1.863 1.00 87.12 294 ASP A CA 1
ATOM 2382 C C . ASP A 1 294 ? -3.886 -17.473 -2.593 1.00 87.12 294 ASP A C 1
ATOM 2384 O O . ASP A 1 294 ? -4.903 -17.867 -2.014 1.00 87.12 294 ASP A O 1
ATOM 2388 N N . THR A 1 295 ? -3.907 -17.055 -3.857 1.00 79.94 295 THR A N 1
ATOM 2389 C CA . THR A 1 295 ? -5.150 -16.843 -4.628 1.00 79.94 295 THR A CA 1
ATOM 2390 C C . THR A 1 295 ? -5.788 -18.143 -5.132 1.00 79.94 295 THR A C 1
ATOM 2392 O O . THR A 1 295 ? -5.114 -19.142 -5.388 1.00 79.94 295 THR A O 1
ATOM 2395 N N . GLN A 1 296 ? -7.118 -18.179 -5.276 1.00 77.56 296 GLN A N 1
ATOM 2396 C CA . GLN A 1 296 ? -7.772 -19.281 -5.997 1.00 77.56 296 GLN A CA 1
ATOM 2397 C C . GLN A 1 296 ? -7.281 -19.331 -7.455 1.00 77.56 296 GLN A C 1
ATOM 2399 O O . GLN A 1 296 ? -7.081 -18.276 -8.050 1.00 77.56 296 GLN A O 1
ATOM 2404 N N . PRO A 1 297 ? -7.128 -20.526 -8.068 1.00 74.50 297 PRO A N 1
ATOM 2405 C CA . PRO A 1 297 ? -7.521 -21.862 -7.612 1.00 74.50 297 PRO A CA 1
ATOM 2406 C C . PRO A 1 297 ? -6.322 -22.709 -7.138 1.00 74.50 297 PRO A C 1
ATOM 2408 O O . PRO A 1 297 ? -6.292 -23.925 -7.350 1.00 74.50 297 PRO A O 1
ATOM 2411 N N . PHE A 1 298 ? -5.296 -22.090 -6.554 1.00 79.19 298 PHE A N 1
ATOM 2412 C CA . PHE A 1 298 ? -4.039 -22.782 -6.295 1.00 79.19 298 PHE A CA 1
ATOM 2413 C C . PHE A 1 298 ? -4.124 -23.872 -5.226 1.00 79.19 298 PHE A C 1
ATOM 2415 O O . PHE A 1 298 ? -4.943 -23.836 -4.301 1.00 79.19 298 PHE A O 1
ATOM 2422 N N . LYS A 1 299 ? -3.245 -24.870 -5.369 1.00 80.75 299 LYS A N 1
ATOM 2423 C CA . LYS A 1 299 ? -3.041 -25.931 -4.376 1.00 80.75 299 LYS A CA 1
ATOM 2424 C C . LYS A 1 299 ? -2.123 -25.427 -3.265 1.00 80.75 299 LYS A C 1
ATOM 2426 O O . LYS A 1 299 ? -1.077 -24.861 -3.568 1.00 80.75 299 LYS A O 1
ATOM 2431 N N . GLY A 1 300 ? -2.435 -25.772 -2.015 1.00 85.12 300 GLY A N 1
ATOM 2432 C CA . GLY A 1 300 ? -1.614 -25.409 -0.857 1.00 85.12 300 GLY A CA 1
ATOM 2433 C C . GLY A 1 300 ? -2.112 -24.175 -0.109 1.00 85.12 300 GLY A C 1
ATOM 2434 O O . GLY A 1 300 ? -1.483 -23.787 0.867 1.00 85.12 300 GLY A O 1
ATOM 2435 N N . ARG A 1 301 ? -3.252 -23.589 -0.502 1.00 87.06 301 ARG A N 1
ATOM 2436 C CA . ARG A 1 301 ? -3.871 -22.461 0.217 1.00 87.06 301 ARG A CA 1
ATOM 2437 C C . ARG A 1 301 ? -4.225 -22.801 1.662 1.00 87.06 301 ARG A C 1
ATOM 2439 O O . ARG A 1 301 ? -4.196 -21.928 2.521 1.00 87.06 301 ARG A O 1
ATOM 2446 N N . GLU A 1 302 ? -4.504 -24.073 1.933 1.00 87.94 302 GLU A N 1
ATOM 2447 C CA . GLU A 1 302 ? -4.676 -24.602 3.281 1.00 87.94 302 GLU A CA 1
ATOM 2448 C C . GLU A 1 302 ? -3.406 -24.438 4.140 1.00 87.94 302 GLU A C 1
ATOM 2450 O O . GLU A 1 302 ? -3.506 -24.198 5.337 1.00 87.94 302 GLU A O 1
ATOM 2455 N N . GLU A 1 303 ? -2.213 -24.462 3.533 1.00 91.12 303 GLU A N 1
ATOM 2456 C CA . GLU A 1 303 ? -0.917 -24.367 4.223 1.00 91.12 303 GLU A CA 1
ATOM 2457 C C . GLU A 1 303 ? -0.543 -22.918 4.593 1.00 91.12 303 GLU A C 1
ATOM 2459 O O . GLU A 1 303 ? 0.297 -22.696 5.464 1.00 91.12 303 GLU A O 1
ATOM 2464 N N . VAL A 1 304 ? -1.154 -21.912 3.958 1.00 92.12 304 VAL A N 1
ATOM 2465 C CA . VAL A 1 304 ? -0.776 -20.494 4.124 1.00 92.12 304 VAL A CA 1
ATOM 2466 C C . VAL A 1 304 ? -0.842 -20.063 5.586 1.00 92.12 304 VAL A C 1
ATOM 2468 O O . VAL A 1 304 ? 0.054 -19.380 6.080 1.00 92.12 304 VAL A O 1
ATOM 2471 N N . GLY A 1 305 ? -1.897 -20.477 6.281 1.00 93.06 305 GLY A N 1
ATOM 2472 C CA . GLY A 1 305 ? -2.168 -20.115 7.661 1.00 93.06 305 GLY A CA 1
ATOM 2473 C C . GLY A 1 305 ? -1.190 -20.720 8.652 1.00 93.06 305 GLY A C 1
ATOM 2474 O O . GLY A 1 305 ? -0.606 -19.983 9.443 1.00 93.06 305 GLY A O 1
ATOM 2475 N N . ILE A 1 306 ? -0.941 -22.032 8.573 1.00 93.00 306 ILE A N 1
ATOM 2476 C CA . ILE A 1 306 ? 0.043 -22.684 9.444 1.00 93.00 306 ILE A CA 1
ATOM 2477 C C . ILE A 1 306 ? 1.457 -22.127 9.222 1.00 93.00 306 ILE A C 1
ATOM 2479 O O . ILE A 1 306 ? 2.168 -21.896 10.197 1.00 93.00 306 ILE A O 1
ATOM 2483 N N . PHE A 1 307 ? 1.860 -21.839 7.976 1.00 93.62 307 PHE A N 1
ATOM 2484 C CA . PHE A 1 307 ? 3.175 -21.254 7.689 1.00 93.62 307 PHE A CA 1
ATOM 2485 C C . PHE A 1 307 ? 3.310 -19.837 8.247 1.00 93.62 307 PHE A C 1
ATOM 2487 O O . PHE A 1 307 ? 4.273 -19.568 8.965 1.00 93.62 307 PHE A O 1
ATOM 2494 N N . ASN A 1 308 ? 2.361 -18.946 7.937 1.00 94.38 308 ASN A N 1
ATOM 2495 C CA . ASN A 1 308 ? 2.403 -17.553 8.391 1.00 94.38 308 ASN A CA 1
ATOM 2496 C C . ASN A 1 308 ? 2.221 -17.449 9.908 1.00 94.38 308 ASN A C 1
ATOM 2498 O O . ASN A 1 308 ? 3.023 -16.799 10.570 1.00 94.38 308 ASN A O 1
ATOM 2502 N N . GLY A 1 309 ? 1.249 -18.170 10.473 1.00 94.88 309 GLY A N 1
ATOM 2503 C CA . GLY A 1 309 ? 1.038 -18.272 11.916 1.00 94.88 309 GLY A CA 1
ATOM 2504 C C . GLY A 1 309 ? 2.300 -18.718 12.648 1.00 94.88 309 GLY A C 1
ATOM 2505 O O . GLY A 1 309 ? 2.737 -18.065 13.597 1.00 94.88 309 GLY A O 1
ATOM 2506 N N . ALA A 1 310 ? 2.930 -19.797 12.168 1.00 94.50 310 ALA A N 1
ATOM 2507 C CA . ALA A 1 310 ? 4.114 -20.343 12.811 1.00 94.50 310 ALA A CA 1
ATOM 2508 C C . ALA A 1 310 ? 5.339 -19.438 12.689 1.00 94.50 310 ALA A C 1
ATOM 2510 O O . ALA A 1 310 ? 6.024 -19.205 13.687 1.00 94.50 310 ALA A O 1
ATOM 2511 N N . ILE A 1 311 ? 5.624 -18.917 11.492 1.00 92.75 311 ILE A N 1
ATOM 2512 C CA . ILE A 1 311 ? 6.790 -18.054 11.301 1.00 92.75 311 ILE A CA 1
ATOM 2513 C C . ILE A 1 311 ? 6.601 -16.698 11.977 1.00 92.75 311 ILE A C 1
ATOM 2515 O O . ILE A 1 311 ? 7.541 -16.213 12.598 1.00 92.75 311 ILE A O 1
ATOM 2519 N N . GLY A 1 312 ? 5.400 -16.119 11.928 1.00 93.38 312 GLY A N 1
ATOM 2520 C CA . GLY A 1 312 ? 5.087 -14.863 12.597 1.00 93.38 312 GLY A CA 1
ATOM 2521 C C . GLY A 1 312 ? 5.269 -14.974 14.106 1.00 93.38 312 GLY A C 1
ATOM 2522 O O . GLY A 1 312 ? 5.964 -14.147 14.695 1.00 93.38 312 GLY A O 1
ATOM 2523 N N . ALA A 1 313 ? 4.751 -16.043 14.722 1.00 93.88 313 ALA A N 1
ATOM 2524 C CA . ALA A 1 313 ? 4.948 -16.309 16.147 1.00 93.88 313 ALA A CA 1
ATOM 2525 C C . ALA A 1 313 ? 6.429 -16.542 16.481 1.00 93.88 313 ALA A C 1
ATOM 2527 O O . ALA A 1 313 ? 6.973 -15.944 17.410 1.00 93.88 313 ALA A O 1
ATOM 2528 N N . TYR A 1 314 ? 7.114 -17.368 15.683 1.00 92.31 314 TYR A N 1
ATOM 2529 C CA . TYR A 1 314 ? 8.523 -17.689 15.897 1.00 92.31 314 TYR A CA 1
ATOM 2530 C C . TYR A 1 314 ? 9.434 -16.463 15.759 1.00 92.31 314 TYR A C 1
ATOM 2532 O O . TYR A 1 314 ? 10.361 -16.289 16.542 1.00 92.31 314 TYR A O 1
ATOM 2540 N N . GLN A 1 315 ? 9.188 -15.580 14.796 1.00 89.69 315 GLN A N 1
ATOM 2541 C CA . GLN A 1 315 ? 9.999 -14.374 14.590 1.00 89.69 315 GLN A CA 1
ATOM 2542 C C . GLN A 1 315 ? 9.573 -13.215 15.504 1.00 89.69 315 GLN A C 1
ATOM 2544 O O . GLN A 1 315 ? 10.326 -12.251 15.713 1.00 89.69 315 GLN A O 1
ATOM 2549 N N . GLY A 1 316 ? 8.389 -13.330 16.107 1.00 90.19 316 GLY A N 1
ATOM 2550 C CA . GLY A 1 316 ? 7.753 -12.286 16.894 1.00 90.19 316 GLY A CA 1
ATOM 2551 C C . GLY A 1 316 ? 7.411 -11.087 16.020 1.00 90.19 316 GLY A C 1
ATOM 2552 O O . GLY A 1 316 ? 7.928 -10.000 16.275 1.00 90.19 316 GLY A O 1
ATOM 2553 N N . TRP A 1 317 ? 6.639 -11.326 14.958 1.00 92.44 317 TRP A N 1
ATOM 2554 C CA . TRP A 1 317 ? 5.937 -10.277 14.217 1.00 92.44 317 TRP A CA 1
ATOM 2555 C C . TRP A 1 317 ? 4.827 -9.686 15.086 1.00 92.44 317 TRP A C 1
ATOM 2557 O O . TRP A 1 317 ? 4.313 -10.359 15.977 1.00 92.44 317 TRP A O 1
ATOM 2567 N N . ASP A 1 318 ? 4.472 -8.431 14.834 1.00 92.62 318 ASP A N 1
ATOM 2568 C CA . ASP A 1 318 ? 3.546 -7.672 15.677 1.00 92.62 318 ASP A CA 1
ATOM 2569 C C . ASP A 1 318 ? 2.114 -7.692 15.113 1.00 92.62 318 ASP A C 1
ATOM 2571 O O . ASP A 1 318 ? 1.154 -7.549 15.866 1.00 92.62 318 ASP A O 1
ATOM 2575 N N . MET A 1 319 ? 1.950 -7.919 13.803 1.00 93.00 319 MET A N 1
ATOM 2576 C CA . MET A 1 319 ? 0.639 -8.052 13.158 1.00 93.00 319 MET A CA 1
ATOM 2577 C C . MET A 1 319 ? 0.696 -8.923 11.901 1.00 93.00 319 MET A C 1
ATOM 2579 O O . MET A 1 319 ? 1.675 -8.880 11.152 1.00 93.00 319 MET A O 1
ATOM 2583 N N . MET A 1 320 ? -0.390 -9.652 11.633 1.00 92.88 320 MET A N 1
ATOM 2584 C CA . MET A 1 320 ? -0.641 -10.315 10.353 1.00 92.88 320 MET A CA 1
ATOM 2585 C C . MET A 1 320 ? -2.112 -10.173 9.967 1.00 92.88 320 MET A C 1
ATOM 2587 O O . MET A 1 320 ? -2.984 -10.507 10.765 1.00 92.88 320 MET A O 1
ATOM 2591 N N . ASN A 1 321 ? -2.372 -9.740 8.736 1.00 93.00 321 ASN A N 1
ATOM 2592 C CA . ASN A 1 321 ? -3.714 -9.559 8.194 1.00 93.00 321 ASN A CA 1
ATOM 2593 C C . ASN A 1 321 ? -3.870 -10.373 6.907 1.00 93.00 321 ASN A C 1
ATOM 2595 O O . ASN A 1 321 ? -3.100 -10.209 5.959 1.00 93.00 321 ASN A O 1
ATOM 2599 N N . ARG A 1 322 ? -4.886 -11.236 6.850 1.00 92.00 322 ARG A N 1
ATOM 2600 C CA . ARG A 1 322 ? -5.203 -11.987 5.634 1.00 92.00 322 ARG A CA 1
ATOM 2601 C C . ARG A 1 322 ? -6.024 -11.136 4.666 1.00 92.00 322 ARG A C 1
ATOM 2603 O O . ARG A 1 322 ? -7.070 -10.608 5.044 1.00 92.00 322 ARG A O 1
ATOM 2610 N N . TYR A 1 323 ? -5.597 -11.064 3.405 1.00 89.50 323 TYR A N 1
ATOM 2611 C CA . TYR A 1 323 ? -6.351 -10.393 2.341 1.00 89.50 323 TYR A CA 1
ATOM 2612 C C . TYR A 1 323 ? -7.031 -11.417 1.410 1.00 89.50 323 TYR A C 1
ATOM 2614 O O . TYR A 1 323 ? -6.376 -12.108 0.650 1.00 89.50 323 TYR A O 1
ATOM 2622 N N . SER A 1 324 ? -8.347 -11.573 1.388 1.00 84.88 324 SER A N 1
ATOM 2623 C CA . SER A 1 324 ? -9.354 -10.775 2.078 1.00 84.88 324 SER A CA 1
ATOM 2624 C C . SER A 1 324 ? -10.479 -11.654 2.610 1.00 84.88 324 SER A C 1
ATOM 2626 O O . SER A 1 324 ? -10.651 -12.805 2.203 1.00 84.88 324 SER A O 1
ATOM 2628 N N . PHE A 1 325 ? -11.262 -11.105 3.543 1.00 85.19 325 PHE A N 1
ATOM 2629 C CA . PHE A 1 325 ? -12.481 -11.772 3.990 1.00 85.19 325 PHE A CA 1
ATOM 2630 C C . PHE A 1 325 ? -13.492 -11.889 2.839 1.00 85.19 325 PHE A C 1
ATOM 2632 O O . PHE A 1 325 ? -13.960 -12.982 2.541 1.00 85.19 325 PHE A O 1
ATOM 2639 N N . GLY A 1 326 ? -13.771 -10.774 2.165 1.00 81.00 326 GLY A N 1
ATOM 2640 C CA . GLY A 1 326 ? -14.601 -10.686 0.967 1.00 81.00 326 GLY A CA 1
ATOM 2641 C C . GLY A 1 326 ? -14.267 -9.401 0.216 1.00 81.00 326 GLY A C 1
ATOM 2642 O O . GLY A 1 326 ? -14.158 -8.346 0.850 1.00 81.00 326 GLY A O 1
ATOM 2643 N N . ARG A 1 327 ? -14.077 -9.479 -1.101 1.00 75.38 327 ARG A N 1
ATOM 2644 C CA . ARG A 1 327 ? -13.698 -8.330 -1.934 1.00 75.38 327 ARG A CA 1
ATOM 2645 C C . ARG A 1 327 ? -14.922 -7.576 -2.432 1.00 75.38 327 ARG A C 1
ATOM 2647 O O . ARG A 1 327 ? -14.945 -6.345 -2.418 1.00 75.38 327 ARG A O 1
ATOM 2654 N N . ASP A 1 328 ? -15.941 -8.314 -2.846 1.00 71.75 328 ASP A N 1
ATOM 2655 C CA . ASP A 1 328 ? -17.191 -7.784 -3.350 1.00 71.75 328 ASP A CA 1
ATOM 2656 C C . ASP A 1 328 ? -18.290 -7.910 -2.299 1.00 71.75 328 ASP A C 1
ATOM 2658 O O . ASP A 1 328 ? -18.344 -8.847 -1.500 1.00 71.75 328 ASP A O 1
ATOM 2662 N N . ALA A 1 329 ? -19.237 -6.967 -2.324 1.00 66.06 329 ALA A N 1
ATOM 2663 C CA . ALA A 1 329 ? -20.352 -6.979 -1.382 1.00 66.06 329 ALA A CA 1
ATOM 2664 C C . ALA A 1 329 ? -21.089 -8.327 -1.395 1.00 66.06 329 ALA A C 1
ATOM 2666 O O . ALA A 1 329 ? -21.574 -8.738 -0.352 1.00 66.06 329 ALA A O 1
ATOM 2667 N N . GLY A 1 330 ? -21.162 -9.001 -2.549 1.00 64.56 330 GLY A N 1
ATOM 2668 C CA . GLY A 1 330 ? -21.857 -10.273 -2.734 1.00 64.56 330 GLY A CA 1
ATOM 2669 C C . GLY A 1 330 ? -21.188 -11.497 -2.106 1.00 64.56 330 GLY A C 1
ATOM 2670 O O . GLY A 1 330 ? -21.871 -12.507 -1.932 1.00 64.56 330 GLY A O 1
ATOM 2671 N N . ASP A 1 331 ? -19.907 -11.429 -1.745 1.00 68.31 331 ASP A N 1
ATOM 2672 C CA . ASP A 1 331 ? -19.125 -12.616 -1.366 1.00 68.31 331 ASP A CA 1
ATOM 2673 C C . ASP A 1 331 ? -19.571 -13.215 -0.027 1.00 68.31 331 ASP A C 1
ATOM 2675 O O . ASP A 1 331 ? -19.507 -14.422 0.183 1.00 68.31 331 ASP A O 1
ATOM 2679 N N . GLY A 1 332 ? -20.095 -12.381 0.875 1.00 61.19 332 GLY A N 1
ATOM 2680 C CA . GLY A 1 332 ? -20.542 -12.811 2.201 1.00 61.19 332 GLY A CA 1
ATOM 2681 C C . GLY A 1 332 ? -21.932 -13.457 2.254 1.00 61.19 332 GLY A C 1
ATOM 2682 O O . GLY A 1 332 ? -22.304 -13.979 3.304 1.00 61.19 332 GLY A O 1
ATOM 2683 N N . TYR A 1 333 ? -22.729 -13.395 1.181 1.00 63.94 333 TYR A N 1
ATOM 2684 C CA . TYR A 1 333 ? -24.126 -13.869 1.206 1.00 63.94 333 TYR A CA 1
ATOM 2685 C C . TYR A 1 333 ? -24.625 -14.538 -0.078 1.00 63.94 333 TYR A C 1
ATOM 2687 O O . TYR A 1 333 ? -25.719 -15.104 -0.071 1.00 63.94 333 TYR A O 1
ATOM 2695 N N . ASN A 1 334 ? -23.858 -14.518 -1.168 1.00 65.81 334 ASN A N 1
ATOM 2696 C CA . ASN A 1 334 ? -24.165 -15.318 -2.349 1.00 65.81 334 ASN A CA 1
ATOM 2697 C C . ASN A 1 334 ? -23.470 -16.681 -2.257 1.00 65.81 334 ASN A C 1
ATOM 2699 O O . ASN A 1 334 ? -22.330 -16.779 -1.812 1.00 65.81 334 ASN A O 1
ATOM 2703 N N . ASN A 1 335 ? -24.128 -17.741 -2.737 1.00 63.56 335 ASN A N 1
ATOM 2704 C CA . ASN A 1 335 ? -23.464 -19.028 -2.942 1.00 63.56 335 ASN A CA 1
ATOM 2705 C C . ASN A 1 335 ? -22.426 -18.878 -4.063 1.00 63.56 335 ASN A C 1
ATOM 2707 O O . ASN A 1 335 ? -22.767 -18.957 -5.248 1.00 63.56 335 ASN A O 1
ATOM 2711 N N . LEU A 1 336 ? -21.170 -18.641 -3.688 1.00 62.88 336 LEU A N 1
ATOM 2712 C CA . LEU A 1 336 ? -20.059 -18.567 -4.625 1.00 62.88 336 LEU A CA 1
ATOM 2713 C C . LEU A 1 336 ? -19.810 -19.947 -5.239 1.00 62.88 336 LEU A C 1
ATOM 2715 O O . LEU A 1 336 ? -19.787 -20.972 -4.555 1.00 62.88 336 LEU A O 1
ATOM 2719 N N . LYS A 1 337 ? -19.631 -19.983 -6.559 1.00 60.19 337 LYS A N 1
ATOM 2720 C CA . LYS A 1 337 ? -19.120 -21.180 -7.231 1.00 60.19 337 LYS A CA 1
ATOM 2721 C C . LYS A 1 337 ? -17.617 -21.267 -6.965 1.00 60.19 337 LYS A C 1
ATOM 2723 O O . LYS A 1 337 ? -16.931 -20.254 -7.041 1.00 60.19 337 LYS A O 1
ATOM 2728 N N . LEU A 1 338 ? -17.094 -22.465 -6.709 1.00 55.94 338 LEU A N 1
ATOM 2729 C CA . LEU A 1 338 ? -15.645 -22.701 -6.727 1.00 55.94 338 LEU A CA 1
ATOM 2730 C C . LEU A 1 338 ? -15.083 -22.256 -8.088 1.00 55.94 338 LEU A C 1
ATOM 2732 O O . LEU A 1 338 ? -15.615 -22.661 -9.123 1.00 55.94 338 LEU A O 1
ATOM 2736 N N . GLY A 1 339 ? -14.048 -21.408 -8.089 1.00 54.94 339 GLY A N 1
ATOM 2737 C CA . GLY A 1 339 ? -13.521 -20.795 -9.315 1.00 54.94 339 GLY A CA 1
ATOM 2738 C C . GLY A 1 339 ? -14.360 -19.633 -9.873 1.00 54.94 339 GLY A C 1
ATOM 2739 O O . GLY A 1 339 ? -14.264 -19.331 -11.062 1.00 54.94 339 GLY A O 1
ATOM 2740 N N . ALA A 1 340 ? -15.201 -19.005 -9.042 1.00 58.75 340 ALA A N 1
ATOM 2741 C CA . ALA A 1 340 ? -15.829 -17.710 -9.316 1.00 58.75 340 ALA A CA 1
ATOM 2742 C C . ALA A 1 340 ? -14.779 -16.636 -9.699 1.00 58.75 340 ALA A C 1
ATOM 2744 O O . ALA A 1 340 ? -13.598 -16.805 -9.408 1.00 58.75 340 ALA A O 1
ATOM 2745 N N . PRO A 1 341 ? -15.174 -15.526 -10.353 1.00 56.53 341 PRO A N 1
ATOM 2746 C CA . PRO A 1 341 ? -14.243 -14.523 -10.897 1.00 56.53 341 PRO A CA 1
ATOM 2747 C C . PRO A 1 341 ? -13.463 -13.696 -9.853 1.00 56.53 341 PRO A C 1
ATOM 2749 O O . PRO A 1 341 ? -12.813 -12.713 -10.228 1.00 56.53 341 PRO A O 1
ATOM 2752 N N . GLU A 1 342 ? -13.558 -14.050 -8.573 1.00 70.69 342 GLU A N 1
ATOM 2753 C CA . GLU A 1 342 ? -12.907 -13.378 -7.456 1.00 70.69 342 GLU A CA 1
ATOM 2754 C C . GLU A 1 342 ? -11.925 -14.367 -6.794 1.00 70.69 342 GLU A C 1
ATOM 2756 O O . GLU A 1 342 ? -12.284 -15.501 -6.474 1.00 70.69 342 GLU A O 1
ATOM 2761 N N . GLU A 1 343 ? -10.656 -13.963 -6.689 1.00 74.94 343 GLU A N 1
ATOM 2762 C CA . GLU A 1 343 ? -9.517 -14.838 -6.373 1.00 74.94 343 GLU A CA 1
ATOM 2763 C C . GLU A 1 343 ? -9.011 -14.728 -4.926 1.00 74.94 343 GLU A C 1
ATOM 2765 O O . GLU A 1 343 ? -8.261 -15.609 -4.492 1.00 74.94 343 GLU A O 1
ATOM 2770 N N . PHE A 1 344 ? -9.409 -13.689 -4.178 1.00 81.00 344 PHE A N 1
ATOM 2771 C CA . PHE A 1 344 ? -8.881 -13.384 -2.842 1.00 81.00 344 PHE A CA 1
ATOM 2772 C C . PHE A 1 344 ? -9.830 -13.699 -1.692 1.00 81.00 344 PHE A C 1
ATOM 2774 O O . PHE A 1 344 ? -9.361 -13.804 -0.564 1.00 81.00 344 PHE A O 1
ATOM 2781 N N . SER A 1 345 ? -11.134 -13.805 -1.908 1.00 82.25 345 SER A N 1
ATOM 2782 C CA . SER A 1 345 ? -12.102 -13.917 -0.819 1.00 82.25 345 SER A CA 1
ATOM 2783 C C . SER A 1 345 ? -12.047 -15.294 -0.185 1.00 82.25 345 SER A C 1
ATOM 2785 O O . SER A 1 345 ? -12.134 -16.325 -0.859 1.00 82.25 345 SER A O 1
ATOM 2787 N N . ILE A 1 346 ? -11.942 -15.310 1.142 1.00 84.00 346 ILE A N 1
ATOM 2788 C CA . ILE A 1 346 ? -12.123 -16.538 1.922 1.00 84.00 346 ILE A CA 1
ATOM 2789 C C . ILE A 1 346 ? -13.587 -16.767 2.296 1.00 84.00 346 ILE A C 1
ATOM 2791 O O . ILE A 1 346 ? -13.938 -17.877 2.690 1.00 84.00 346 ILE A O 1
ATOM 2795 N N . ALA A 1 347 ? -14.456 -15.755 2.189 1.00 82.06 347 ALA A N 1
ATOM 2796 C CA . ALA A 1 347 ? -15.888 -15.919 2.396 1.00 82.06 347 ALA A CA 1
ATOM 2797 C C . ALA A 1 347 ? -16.419 -17.023 1.470 1.00 82.06 347 ALA A C 1
ATOM 2799 O O . ALA A 1 347 ? -16.241 -16.982 0.258 1.00 82.06 347 ALA A O 1
ATOM 2800 N N . GLY A 1 348 ? -17.032 -18.052 2.057 1.00 77.56 348 GLY A N 1
ATOM 2801 C CA . GLY A 1 348 ? -17.514 -19.213 1.305 1.00 77.56 348 GLY A CA 1
ATOM 2802 C C . GLY A 1 348 ? -16.437 -20.227 0.891 1.00 77.56 348 GLY A C 1
ATOM 2803 O O . GLY A 1 348 ? -16.770 -21.183 0.194 1.00 77.56 348 GLY A O 1
ATOM 2804 N N . GLU A 1 349 ? -15.185 -20.080 1.340 1.00 81.25 349 GLU A N 1
ATOM 2805 C CA . GLU A 1 349 ? -14.076 -21.008 1.081 1.00 81.25 349 GLU A CA 1
ATOM 2806 C C . GLU A 1 349 ? -13.626 -21.689 2.397 1.00 81.25 349 GLU A C 1
ATOM 2808 O O . GLU A 1 349 ? -12.885 -21.107 3.196 1.00 81.25 349 GLU A O 1
ATOM 2813 N N . PRO A 1 350 ? -14.087 -22.926 2.677 1.00 83.88 350 PRO A N 1
ATOM 2814 C CA . PRO A 1 350 ? -13.812 -23.597 3.948 1.00 83.88 350 PRO A CA 1
ATOM 2815 C C . PRO A 1 350 ? -12.332 -23.842 4.268 1.00 83.88 350 PRO A C 1
ATOM 2817 O O . PRO A 1 350 ? -11.968 -23.815 5.442 1.00 83.88 350 PRO A O 1
ATOM 2820 N N . LEU A 1 351 ? -11.478 -24.092 3.269 1.00 85.62 351 LEU A N 1
ATOM 2821 C CA . LEU A 1 351 ? -10.057 -24.377 3.495 1.00 85.62 351 LEU A CA 1
ATOM 2822 C C . LEU A 1 351 ? -9.300 -23.116 3.917 1.00 85.62 351 LEU A C 1
ATOM 2824 O O . LEU A 1 351 ? -8.469 -23.175 4.816 1.00 85.62 351 LEU A O 1
ATOM 2828 N N . ALA A 1 352 ? -9.608 -21.974 3.315 1.00 87.56 352 ALA A N 1
ATOM 2829 C CA . ALA A 1 352 ? -9.014 -20.687 3.617 1.00 87.56 352 ALA A CA 1
ATOM 2830 C C . ALA A 1 352 ? -9.540 -20.131 4.947 1.00 87.56 352 ALA A C 1
ATOM 2832 O O . ALA A 1 352 ? -8.754 -19.578 5.709 1.00 87.56 352 ALA A O 1
ATOM 2833 N N . ILE A 1 353 ? -10.819 -20.349 5.285 1.00 89.31 353 ILE A N 1
ATOM 2834 C CA . ILE A 1 353 ? -11.369 -20.029 6.618 1.00 89.31 353 ILE A CA 1
ATOM 2835 C C . ILE A 1 353 ? -10.708 -20.887 7.709 1.00 89.31 353 ILE A C 1
ATOM 2837 O O . ILE A 1 353 ? -10.356 -20.379 8.778 1.00 89.31 353 ILE A O 1
ATOM 2841 N N . MET A 1 354 ? -10.517 -22.185 7.453 1.00 91.44 354 MET A N 1
ATOM 2842 C CA . MET A 1 354 ? -9.782 -23.063 8.368 1.00 91.44 354 MET A CA 1
ATOM 2843 C C . MET A 1 354 ? -8.331 -22.592 8.518 1.00 91.44 354 MET A C 1
ATOM 2845 O O . MET A 1 354 ? -7.865 -22.429 9.639 1.00 91.44 354 MET A O 1
ATOM 2849 N N . SER A 1 355 ? -7.660 -22.279 7.408 1.00 92.75 355 SER A N 1
ATOM 2850 C CA . SER A 1 355 ? -6.294 -21.747 7.390 1.00 92.75 355 SER A CA 1
ATOM 2851 C C . SER A 1 355 ? -6.175 -20.408 8.136 1.00 92.75 355 SER A C 1
ATOM 2853 O O . SER A 1 355 ? -5.203 -20.169 8.846 1.00 92.75 355 SER A O 1
ATOM 2855 N N . GLU A 1 356 ? -7.163 -19.518 8.032 1.00 92.56 356 GLU A N 1
ATOM 2856 C CA . GLU A 1 356 ? -7.230 -18.292 8.838 1.00 92.56 356 GLU A CA 1
ATOM 2857 C C . GLU A 1 356 ? -7.301 -18.613 10.333 1.00 92.56 356 GLU A C 1
ATOM 2859 O O . GLU A 1 356 ? -6.514 -18.094 11.122 1.00 92.56 356 GLU A O 1
ATOM 2864 N N . THR A 1 357 ? -8.177 -19.545 10.710 1.00 92.31 357 THR A N 1
ATOM 2865 C CA . THR A 1 357 ? -8.323 -19.980 12.105 1.00 92.31 357 THR A CA 1
ATOM 2866 C C . THR A 1 357 ? -7.022 -20.586 12.640 1.00 92.31 357 THR A C 1
ATOM 2868 O O . THR A 1 357 ? -6.613 -20.274 13.758 1.00 92.31 357 THR A O 1
ATOM 2871 N N . GLU A 1 358 ? -6.343 -21.417 11.846 1.00 93.50 358 GLU A N 1
ATOM 2872 C CA . GLU A 1 358 ? -5.027 -21.975 12.178 1.00 93.50 358 GLU A CA 1
ATOM 2873 C C . GLU A 1 358 ? -3.995 -20.871 12.429 1.00 93.50 358 GLU A C 1
ATOM 2875 O O . GLU A 1 358 ? -3.310 -20.899 13.455 1.00 93.50 358 GLU A O 1
ATOM 2880 N N . ALA A 1 359 ? -3.915 -19.877 11.536 1.00 94.06 359 ALA A N 1
ATOM 2881 C CA . ALA A 1 359 ? -2.999 -18.751 11.677 1.00 94.06 359 ALA A CA 1
ATOM 2882 C C . ALA A 1 359 ? -3.251 -17.984 12.979 1.00 94.06 359 ALA A C 1
ATOM 2884 O O . ALA A 1 359 ? -2.316 -17.781 13.753 1.00 94.06 359 ALA A O 1
ATOM 2885 N N . SER A 1 360 ? -4.508 -17.613 13.253 1.00 92.50 360 SER A N 1
ATOM 2886 C CA . SER A 1 360 ? -4.874 -16.867 14.460 1.00 92.50 360 SER A CA 1
ATOM 2887 C C . SER A 1 360 ? -4.570 -17.657 15.735 1.00 92.50 360 SER A C 1
ATOM 2889 O O . SER A 1 360 ? -4.013 -17.111 16.684 1.00 92.50 360 SER A O 1
ATOM 2891 N N . VAL A 1 361 ? -4.894 -18.956 15.767 1.00 93.00 361 VAL A N 1
ATOM 2892 C CA . VAL A 1 361 ? -4.655 -19.810 16.941 1.00 93.00 361 VAL A CA 1
ATOM 2893 C C . VAL A 1 361 ? -3.162 -19.968 17.213 1.00 93.00 361 VAL A C 1
ATOM 2895 O O . VAL A 1 361 ? -2.754 -19.902 18.369 1.00 93.00 361 VAL A O 1
ATOM 2898 N N . ILE A 1 362 ? -2.343 -20.177 16.183 1.00 94.62 362 ILE A N 1
ATOM 2899 C CA . ILE A 1 362 ? -0.897 -20.357 16.354 1.00 94.62 362 ILE A CA 1
ATOM 2900 C C . ILE A 1 362 ? -0.227 -19.035 16.741 1.00 94.62 362 ILE A C 1
ATOM 2902 O O . ILE A 1 362 ? 0.607 -19.017 17.646 1.00 94.62 362 ILE A O 1
ATOM 2906 N N . PHE A 1 363 ? -0.604 -17.939 16.080 1.00 94.56 363 PHE A N 1
ATOM 2907 C CA . PHE A 1 363 ? 0.012 -16.631 16.277 1.00 94.56 363 PHE A CA 1
ATOM 2908 C C . PHE A 1 363 ? -0.333 -16.006 17.630 1.00 94.56 363 PHE A C 1
ATOM 2910 O O . PHE A 1 363 ? 0.550 -15.485 18.306 1.00 94.56 363 PHE A O 1
ATOM 2917 N N . CYS A 1 364 ? -1.599 -16.079 18.050 1.00 90.06 364 CYS A N 1
ATOM 2918 C CA . CYS A 1 364 ? -2.072 -15.351 19.228 1.00 90.06 364 CYS A CA 1
ATOM 2919 C C . CYS A 1 364 ? -1.959 -16.129 20.549 1.00 90.06 364 CYS A C 1
ATOM 2921 O O . CYS A 1 364 ? -2.005 -15.504 21.602 1.00 90.06 364 CYS A O 1
ATOM 2923 N N . ASN A 1 365 ? -1.829 -17.463 20.535 1.00 88.44 365 ASN A N 1
ATOM 2924 C CA . ASN A 1 365 ? -1.881 -18.271 21.769 1.00 88.44 365 ASN A CA 1
ATOM 2925 C C . ASN A 1 365 ? -0.511 -18.610 22.377 1.00 88.44 365 ASN A C 1
ATOM 2927 O O . ASN A 1 365 ? -0.432 -19.525 23.194 1.00 88.44 365 ASN A O 1
ATOM 2931 N N . GLU A 1 366 ? 0.572 -17.949 21.953 1.00 83.38 366 GLU A N 1
ATOM 2932 C CA . GLU A 1 366 ? 1.943 -18.244 22.420 1.00 83.38 366 GLU A CA 1
ATOM 2933 C C . GLU A 1 366 ? 2.338 -19.732 22.269 1.00 83.38 366 GLU A C 1
ATOM 2935 O O . GLU A 1 366 ? 3.230 -20.238 22.950 1.00 83.38 366 GLU A O 1
ATOM 2940 N N . ALA A 1 367 ? 1.683 -20.454 21.349 1.00 87.31 367 ALA A N 1
ATOM 2941 C CA . ALA A 1 367 ? 1.899 -21.884 21.124 1.00 87.31 367 ALA A CA 1
ATOM 2942 C C . ALA A 1 367 ? 3.311 -22.189 20.592 1.00 87.31 367 ALA A C 1
ATOM 2944 O O . ALA A 1 367 ? 3.781 -23.326 20.659 1.00 87.31 367 ALA A O 1
ATOM 2945 N N . ILE A 1 368 ? 3.984 -21.170 20.057 1.00 93.00 368 ILE A N 1
ATOM 2946 C CA . ILE A 1 368 ? 5.352 -21.226 19.559 1.00 93.00 368 ILE A CA 1
ATOM 2947 C C . ILE A 1 368 ? 6.185 -20.216 20.335 1.00 93.00 368 ILE A C 1
ATOM 2949 O O . ILE A 1 368 ? 5.887 -19.023 20.364 1.00 93.00 368 ILE A O 1
ATOM 2953 N N . GLN A 1 369 ? 7.275 -20.702 20.925 1.00 90.50 369 GLN A N 1
ATOM 2954 C CA . GLN A 1 369 ? 8.254 -19.847 21.575 1.00 90.50 369 GLN A CA 1
ATOM 2955 C C . GLN A 1 369 ? 8.972 -18.985 20.529 1.00 90.50 369 GLN A C 1
ATOM 2957 O O . GLN A 1 369 ? 9.594 -19.511 19.602 1.00 90.50 369 GLN A O 1
ATOM 2962 N N . ALA A 1 370 ? 8.934 -17.667 20.720 1.00 89.38 370 ALA A N 1
ATOM 2963 C CA . ALA A 1 370 ? 9.674 -16.734 19.884 1.00 89.38 370 ALA A CA 1
ATOM 2964 C C . ALA A 1 370 ? 11.189 -17.015 19.924 1.00 89.38 370 ALA A C 1
ATOM 2966 O O . ALA A 1 370 ? 11.771 -17.325 20.969 1.00 89.38 370 ALA A O 1
ATOM 2967 N N . ALA A 1 371 ? 11.843 -16.867 18.775 1.00 86.50 371 ALA A N 1
ATOM 2968 C CA . ALA A 1 371 ? 13.270 -17.049 18.601 1.00 86.50 371 ALA A CA 1
ATOM 2969 C C . ALA A 1 371 ? 14.058 -16.072 19.484 1.00 86.50 371 ALA A C 1
ATOM 2971 O O . ALA A 1 371 ? 13.857 -14.854 19.452 1.00 86.50 371 ALA A O 1
ATOM 2972 N N . SER A 1 372 ? 14.993 -16.620 20.264 1.00 74.25 372 SER A N 1
ATOM 2973 C CA . SER A 1 372 ? 15.884 -15.839 21.125 1.00 74.25 372 SER A CA 1
ATOM 2974 C C . SER A 1 372 ? 17.029 -15.158 20.354 1.00 74.25 372 SER A C 1
ATOM 2976 O O . SER A 1 372 ? 17.258 -13.969 20.595 1.00 74.25 372 SER A O 1
ATOM 2978 N N . PRO A 1 373 ? 17.729 -15.813 19.397 1.00 65.38 373 PRO A N 1
ATOM 2979 C CA . PRO A 1 373 ? 18.640 -15.089 18.526 1.00 65.38 373 PRO A CA 1
ATOM 2980 C C . PRO A 1 373 ? 17.850 -14.421 17.397 1.00 65.38 373 PRO A C 1
ATOM 2982 O O . PRO A 1 373 ? 17.275 -15.092 16.543 1.00 65.38 373 PRO A O 1
ATOM 2985 N N . LYS A 1 374 ? 17.857 -13.087 17.370 1.00 66.50 374 LYS A N 1
ATOM 2986 C CA . LYS A 1 374 ? 17.390 -12.311 16.218 1.00 66.50 374 LYS A CA 1
ATOM 2987 C C . LYS A 1 374 ? 18.614 -11.836 15.443 1.00 66.50 374 LYS A C 1
ATOM 2989 O O . LYS A 1 374 ? 19.404 -11.042 15.954 1.00 66.50 374 LYS A O 1
ATOM 2994 N N . PHE A 1 375 ? 18.810 -12.37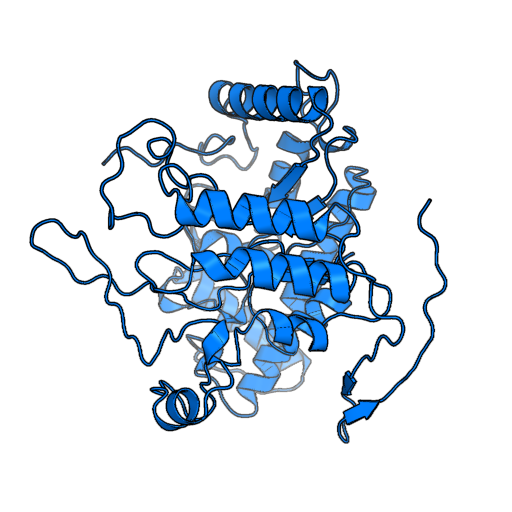1 14.243 1.00 63.09 375 PHE A N 1
ATOM 2995 C CA . PHE A 1 375 ? 19.884 -11.944 13.351 1.00 63.09 375 PHE A CA 1
ATOM 2996 C C . PHE A 1 375 ? 19.336 -10.903 12.390 1.00 63.09 375 PHE A C 1
ATOM 2998 O O . PHE A 1 375 ? 18.301 -11.130 11.772 1.00 63.09 375 PHE A O 1
ATOM 3005 N N . VAL A 1 376 ? 20.056 -9.797 12.231 1.00 63.34 376 VAL A N 1
ATOM 3006 C CA . VAL A 1 376 ? 19.780 -8.843 11.159 1.00 63.34 376 VAL A CA 1
ATOM 3007 C C . VAL A 1 376 ? 20.973 -8.806 10.223 1.00 63.34 376 VAL A C 1
ATOM 3009 O O . VAL A 1 376 ? 22.129 -8.686 10.643 1.00 63.34 376 VAL A O 1
ATOM 3012 N N . PHE A 1 377 ? 20.679 -8.955 8.937 1.00 63.16 377 PHE A N 1
ATOM 3013 C CA . PHE A 1 377 ? 21.664 -8.844 7.879 1.00 63.16 377 PHE A CA 1
ATOM 3014 C C . PHE A 1 377 ? 21.806 -7.375 7.499 1.00 63.16 377 PHE A C 1
ATOM 3016 O O . PHE A 1 377 ? 20.896 -6.786 6.921 1.00 63.16 377 PHE A O 1
ATOM 3023 N N . VAL A 1 378 ? 22.952 -6.777 7.825 1.00 56.66 378 VAL A N 1
ATOM 3024 C CA . VAL A 1 378 ? 23.260 -5.405 7.421 1.00 56.66 378 VAL A CA 1
ATOM 3025 C C . VAL A 1 378 ? 24.103 -5.471 6.158 1.00 56.66 378 VAL A C 1
ATOM 3027 O O . VAL A 1 378 ? 25.230 -5.964 6.177 1.00 56.66 378 VAL A O 1
ATOM 3030 N N . TRP A 1 379 ? 23.567 -4.973 5.051 1.00 49.62 379 TRP A N 1
ATOM 3031 C CA . TRP A 1 379 ? 24.333 -4.808 3.821 1.00 49.62 379 TRP A CA 1
ATOM 3032 C C . TRP A 1 379 ? 25.123 -3.503 3.922 1.00 49.62 379 TRP A C 1
ATOM 3034 O O . TRP A 1 379 ? 24.541 -2.440 4.120 1.00 49.62 379 TRP A O 1
ATOM 3044 N N . ASN A 1 380 ? 26.449 -3.570 3.826 1.00 49.09 380 ASN A N 1
ATOM 3045 C CA . ASN A 1 380 ? 27.282 -2.385 3.633 1.00 49.09 380 ASN A CA 1
ATOM 3046 C C . ASN A 1 380 ? 27.733 -2.305 2.164 1.00 49.09 380 ASN A C 1
ATOM 3048 O O . ASN A 1 380 ? 27.581 -3.263 1.405 1.00 49.09 380 ASN A O 1
ATOM 3052 N N . ALA A 1 381 ? 28.317 -1.173 1.762 1.00 49.31 381 ALA A N 1
ATOM 3053 C CA . ALA A 1 381 ? 28.814 -0.952 0.396 1.00 49.31 381 ALA A CA 1
ATOM 3054 C C . ALA A 1 381 ? 29.881 -1.975 -0.071 1.00 49.31 381 ALA A C 1
ATOM 3056 O O . ALA A 1 381 ? 30.262 -1.978 -1.239 1.00 49.31 381 ALA A O 1
ATOM 3057 N N . HIS A 1 382 ? 30.358 -2.846 0.823 1.00 44.69 382 HIS A N 1
ATOM 3058 C CA . HIS A 1 382 ? 31.364 -3.878 0.587 1.00 44.69 382 HIS A CA 1
ATOM 3059 C C . HIS A 1 382 ? 30.848 -5.316 0.837 1.00 44.69 382 HIS A C 1
ATOM 3061 O O . HIS A 1 382 ? 31.643 -6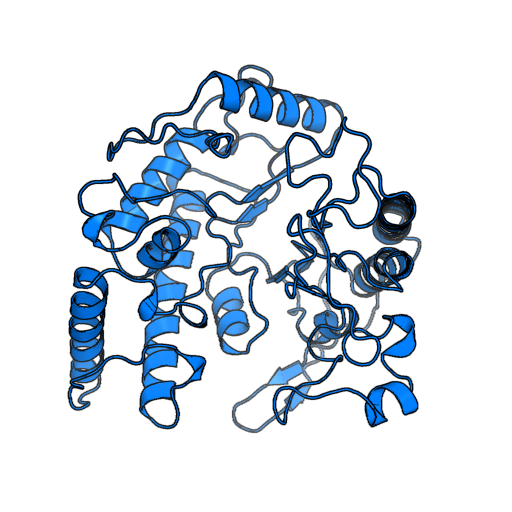.251 0.761 1.00 44.69 382 HIS A O 1
ATOM 3067 N N . GLY A 1 383 ? 29.549 -5.521 1.111 1.00 43.88 383 GLY A N 1
ATOM 3068 C CA . GLY A 1 383 ? 28.930 -6.839 1.318 1.00 43.88 383 GLY A CA 1
ATOM 3069 C C . GLY A 1 383 ? 28.154 -7.015 2.635 1.00 43.88 383 GLY A C 1
ATOM 3070 O O . GLY A 1 383 ? 27.849 -6.063 3.352 1.00 43.88 383 GLY A O 1
ATOM 3071 N N . LEU A 1 384 ? 27.793 -8.270 2.933 1.00 36.50 384 LEU A N 1
ATOM 3072 C CA . LEU A 1 384 ? 27.049 -8.684 4.131 1.00 36.50 384 LEU A CA 1
ATOM 3073 C C . LEU A 1 384 ? 27.900 -8.525 5.402 1.00 36.50 384 LEU A C 1
ATOM 3075 O O . LEU A 1 384 ? 28.916 -9.197 5.564 1.00 36.50 384 LEU A O 1
ATOM 3079 N N . ALA A 1 385 ? 27.448 -7.692 6.337 1.00 42.28 385 ALA A N 1
ATOM 3080 C CA . ALA A 1 385 ? 27.959 -7.621 7.699 1.00 42.28 385 ALA A CA 1
ATOM 3081 C C . ALA A 1 385 ? 26.896 -8.149 8.677 1.00 42.28 385 ALA A C 1
ATOM 3083 O O . ALA A 1 385 ? 25.790 -7.619 8.778 1.00 42.28 385 ALA A O 1
ATOM 3084 N N . THR A 1 386 ? 27.224 -9.195 9.434 1.00 41.81 386 THR A N 1
ATOM 3085 C CA . THR A 1 386 ? 26.374 -9.691 10.523 1.00 41.81 386 THR A CA 1
ATOM 3086 C C . THR A 1 386 ? 26.576 -8.819 11.761 1.00 41.81 386 THR A C 1
ATOM 3088 O O . THR A 1 386 ? 27.661 -8.830 12.346 1.00 41.81 386 THR A O 1
ATOM 3091 N N . LYS A 1 387 ? 25.552 -8.076 12.193 1.00 43.34 387 LYS A N 1
ATOM 3092 C CA . LYS A 1 387 ? 25.535 -7.446 13.523 1.00 43.34 387 LYS A CA 1
ATOM 3093 C C . LYS A 1 387 ? 24.557 -8.205 14.414 1.00 43.34 387 LYS A C 1
ATOM 3095 O O . LYS A 1 387 ? 23.370 -8.269 14.123 1.00 43.34 387 LYS A O 1
ATOM 3100 N N . VAL A 1 388 ? 25.067 -8.769 15.506 1.00 40.12 388 VAL A N 1
ATOM 3101 C CA . VAL A 1 388 ? 24.256 -9.358 16.577 1.00 40.12 388 VAL A CA 1
ATOM 3102 C C . VAL A 1 388 ? 24.065 -8.280 17.638 1.00 40.12 388 VAL A C 1
ATOM 3104 O O . VAL A 1 388 ? 25.051 -7.804 18.199 1.00 40.12 388 VAL A O 1
ATOM 3107 N N . GLN A 1 389 ? 22.825 -7.880 17.916 1.00 39.31 389 GLN A N 1
ATOM 3108 C CA . GLN A 1 389 ? 22.500 -7.085 19.102 1.00 39.31 389 GLN A CA 1
ATOM 3109 C C . GLN A 1 389 ? 21.310 -7.716 19.855 1.00 39.31 389 GLN A C 1
ATOM 3111 O O . GLN A 1 389 ? 20.436 -8.292 19.212 1.00 39.31 389 GLN A O 1
ATOM 3116 N N . PRO A 1 390 ? 21.279 -7.670 21.202 1.00 34.62 390 PRO A N 1
ATOM 3117 C CA . PRO A 1 390 ? 20.178 -8.202 22.014 1.00 34.62 390 PRO A CA 1
ATOM 3118 C C . PRO A 1 390 ? 19.072 -7.162 22.290 1.00 34.62 390 PRO A C 1
ATOM 3120 O O . PRO A 1 390 ? 19.359 -6.049 22.747 1.00 34.62 390 PRO A O 1
ATOM 3123 N N . ARG A 1 391 ? 17.800 -7.506 22.010 1.00 39.59 391 ARG A N 1
ATOM 3124 C CA . ARG A 1 391 ? 16.640 -6.606 22.194 1.00 39.59 391 ARG A CA 1
ATOM 3125 C C . ARG A 1 391 ? 16.463 -6.323 23.689 1.00 39.59 391 ARG A C 1
ATOM 3127 O O . ARG A 1 391 ? 16.316 -7.255 24.476 1.00 39.59 391 ARG A O 1
ATOM 3134 N N . LYS A 1 392 ? 16.412 -5.050 24.089 1.00 32.66 392 LYS A N 1
ATOM 3135 C CA . LYS A 1 392 ? 15.781 -4.685 25.365 1.00 32.66 392 LYS A CA 1
ATOM 3136 C C . LYS A 1 392 ? 14.269 -4.761 25.157 1.00 32.66 392 LYS A C 1
ATOM 3138 O O . LYS A 1 392 ? 13.731 -3.998 24.361 1.00 32.66 392 LYS A O 1
ATOM 3143 N N . ALA A 1 393 ? 13.602 -5.689 25.841 1.00 32.22 393 ALA A N 1
ATOM 3144 C CA . ALA A 1 393 ? 12.162 -5.598 26.088 1.00 32.22 393 ALA A CA 1
ATOM 3145 C C . ALA A 1 393 ? 11.887 -4.217 26.720 1.00 32.22 393 ALA A C 1
ATOM 3147 O O . ALA A 1 393 ? 12.669 -3.760 27.554 1.00 32.22 393 ALA A O 1
ATOM 3148 N N . THR A 1 394 ? 10.875 -3.453 26.315 1.00 31.02 394 THR A N 1
ATOM 3149 C CA . THR A 1 394 ? 9.492 -3.563 26.809 1.00 31.02 394 THR A CA 1
ATOM 3150 C C . THR A 1 394 ? 8.647 -2.539 26.031 1.00 31.02 394 THR A C 1
ATOM 3152 O O . THR A 1 394 ? 9.083 -1.397 25.898 1.00 31.02 394 THR A O 1
ATOM 3155 N N . LEU A 1 395 ? 7.456 -2.910 25.563 1.00 28.50 395 LEU A N 1
ATOM 3156 C CA . LEU A 1 395 ? 6.330 -1.984 25.390 1.00 28.50 395 LEU A CA 1
ATOM 3157 C C . LEU A 1 395 ? 5.316 -2.400 26.465 1.00 28.50 395 LEU A C 1
ATOM 3159 O O . LEU A 1 395 ? 4.977 -3.580 26.539 1.00 28.50 395 LEU A O 1
ATOM 3163 N N . MET A 1 396 ? 4.988 -1.469 27.367 1.00 30.73 396 MET A N 1
ATOM 3164 C CA . MET A 1 396 ? 3.894 -1.598 28.340 1.00 30.73 396 MET A CA 1
ATOM 3165 C C . MET A 1 396 ? 2.569 -1.264 27.674 1.00 30.73 396 MET A C 1
ATOM 3167 O O . MET A 1 396 ? 2.589 -0.354 26.813 1.00 30.73 396 MET A O 1
#

pLDDT: mean 86.55, std 15.34, range [28.5, 98.69]

Radius of gyration: 22.09 Å; chains: 1; bounding box: 56×52×53 Å